Protein AF-0000000079724336 (afdb_homodimer)

Sequence (648 aa):
MSMDIKKGFIESVGNTPLIRINSLSDETGCEILGKAEFMNPGGSVKDRAAHYIIAEAEKNGLLKPGGTVVEGTAGNTGIGITHICNAKGYKAVIIIPETQSQEKIETLRTLGADVRLVPAVPYANPDNYVRVSERIAKEIPNAIWANQFDNLANRKAHFETTGPEIWKQTDGKLDVWIASLGTGGTYSGTALYFKEKNPKIKCIVADPYGSGIYSFIKTGTISIEGSSITEGIGQGRITKNMEGMPVDDALRIDDKECLRILNILLKKDGLFMGGSVGINVAAAYQTAKTLGPGHTIVTILCDGGARYQSKIYNDEFLKTKGLIMSMDIKKGFIESVGNTPLIRINSLSDETGCEILGKAEFMNPGGSVKDRAAHYIIAEAEKNGLLKPGGTVVEGTAGNTGIGITHICNAKGYKAVIIIPETQSQEKIETLRTLGADVRLVPAVPYANPDNYVRVSERIAKEIPNAIWANQFDNLANRKAHFETTGPEIWKQTDGKLDVWIASLGTGGTYSGTALYFKEKNPKIKCIVADPYGSGIYSFIKTGTISIEGSSITEGIGQGRITKNMEGMPVDDALRIDDKECLRILNILLKKDGLFMGGSVGINVAAAYQTAKTLGPGHTIVTILCDGGARYQSKIYNDEFLKTKGLI

Nearest PDB structures (foldseek):
  5i7w-assembly2_B  TM=9.790E-01  e=2.794E-48  Brucella suis 1330
  5jis-assembly2_B  TM=9.723E-01  e=3.556E-48  Brucella abortus S19
  5jjc-assembly2_D  TM=9.779E-01  e=1.511E-47  Brucella abortus S19
  4l27-assembly2_C  TM=9.300E-01  e=4.180E-36  Homo sapiens
  4l27-assembly2_A  TM=9.261E-01  e=7.192E-36  Homo sapiens

Solvent-accessible surface area (backbone atoms only — not comparable to full-atom values): 31147 Å² total; per-residue (Å²): 122,79,62,55,63,24,70,25,51,70,59,45,50,60,93,49,56,34,28,32,42,54,59,63,14,68,74,41,47,20,47,38,31,27,38,32,25,33,42,21,84,73,34,24,51,33,33,47,28,34,50,30,38,52,50,51,32,40,77,71,64,54,40,51,93,66,17,35,42,18,33,41,41,78,50,62,50,47,49,15,36,26,32,50,20,16,41,68,51,34,41,29,37,32,22,22,42,62,82,55,57,65,69,54,54,48,50,42,43,66,63,62,28,49,72,41,72,34,62,81,52,59,77,90,39,73,59,6,31,54,51,41,17,50,54,50,17,74,70,39,81,50,30,34,54,52,47,68,39,58,32,55,39,23,14,46,33,17,34,71,38,56,23,52,51,52,35,57,28,41,58,66,59,60,45,32,43,33,29,44,40,43,42,19,18,64,42,22,13,23,37,47,38,45,40,73,76,39,72,79,45,40,28,33,39,21,27,44,35,43,14,10,54,47,38,24,75,76,68,75,44,73,47,68,51,79,60,53,89,54,64,81,45,46,29,84,67,85,36,59,23,40,61,88,42,66,69,73,47,66,42,78,41,52,58,62,56,20,52,51,38,39,50,46,35,24,56,46,29,24,42,62,52,23,54,55,26,11,36,15,50,38,43,49,50,54,50,33,60,71,73,33,58,76,40,30,36,38,31,49,31,38,30,46,19,76,89,36,38,78,43,86,65,21,67,71,50,30,41,77,70,67,68,97,125,79,61,56,63,23,70,26,52,70,58,43,51,61,93,49,58,36,28,32,42,54,59,63,14,66,73,41,48,22,46,39,31,26,37,33,24,32,43,21,84,73,34,23,50,33,33,47,28,33,50,30,38,52,50,50,32,41,76,70,64,54,39,48,93,65,17,36,43,19,34,43,41,78,49,62,50,46,50,16,36,27,32,51,21,16,42,68,51,34,42,28,36,30,22,22,42,62,81,55,56,66,69,54,53,50,49,43,43,66,62,62,29,49,72,42,72,33,61,81,52,58,78,88,37,72,60,5,32,53,50,40,18,49,54,51,17,74,70,39,82,48,30,35,54,52,47,68,40,58,32,56,38,22,14,46,32,17,33,71,39,55,22,52,53,52,36,58,28,42,60,65,61,59,44,32,42,34,29,44,39,44,43,20,17,64,43,22,12,24,35,48,37,45,41,73,76,40,69,80,45,41,28,34,39,20,27,44,35,44,15,11,55,46,39,24,77,75,69,73,44,72,46,68,50,77,60,55,88,53,63,80,46,46,31,85,66,85,35,58,22,40,61,86,41,65,70,72,46,64,41,78,41,51,58,62,55,18,50,52,40,41,48,46,35,26,57,44,28,24,42,61,51,24,54,55,28,13,36,14,51,40,43,49,50,55,48,33,60,71,73,35,59,78,41,30,37,38,33,49,30,37,32,44,18,76,88,36,38,79,44,86,64,21,66,70,50,30,40,77,69,68,67,96

Secondary structure (DSSP, 8-state):
-----B-TTGGGSS-PPEEE-HHHHHHHTSEEEEE-GGGSTTSBTHHHHHHHHHHHHHHTTSS-TT-EEEEE-SSHHHHHHHHHHHHHT-EEEEEEETTS-HHHHHHHHHHT-EEEEE----TTSTTSHHHHHHHHHHHSTTEEE--TTT-THHHHHIIIIIHHHHHHHHTT--SEEEE--SSSHHHHHHHHHHHHH-TTSEEEEEEETT-SHHHHHHHSS----S--S--S---SS--GGGTT---SEEEEE-HHHHHHHHHHHHHHH---B-HHHHHHHHHHHHHHHHH-TT-EEEEE--BBSGGGTTTTT-HHHHHHTT--/-----B-TTGGGSS-PPEEE-HHHHHHHTSEEEEE-GGGSTTSBTHHHHHHHHHHHHHHTTSS-TT-EEEEE-SSHHHHHHHHHHHHHT-EEEEEEETTS-HHHHHHHHHHT-EEEEE----TTSTTSHHHHHHHHHHHSTTEEE--TTT-THHHHHIIIIIHHHHHHHHTT--SEEEE--SSSHHHHHHHHHHHHH-TTSEEEEEEETT-SHHHHHHHSS----S--S--S---SS--GGGTT---SEEEEE-HHHHHHHHHHHHHHH---B-HHHHHHHHHHHHHHHHH-TT-EEEEE--BBSGGGTTTTT-HHHHHHTT--

Organism: NCBI:txid2484901

Foldseek 3Di:
DDDPDQDPLLSQQALADWDFLVPLCVVFQATEIARENCPRPLRFPLLLLLSLLVVVCVVVVLADAQAEEFAEDQDSNLSSNLQVCVVRNYAYEYEYAPPDDPVSQVVSVVSPHNYHYFHPDDPVDCRHSGNVRCVVQVVGPNYDYSSCLAPQSLLQSQLVGVQVSVCVNCVNAAAEEEFFDQSLNNLQSNQVNNCVVPVRRAYEYQAEQQAQVQVCVVPVDGDGGDDAPAPRGGYRDRTNSNPPGDHDYYDYDYHLQLLVQQCCCCVPVVAAAGSRVSSGVSVQSVVSNVVGHDGYYYYHRTGGNPVVCCASVNPVNCVVVVND/DDDPDQDPLLSQQAPADWDFLCPLCVVFQATEIARENCPRPLRFPLLLLLSLLVVVCVVVVLADAQAEEFAEDLDSNLSSNLQVCVVRNYAYEYEYAPPDDPVSQVVSVVSPHNYHYFHPDDPVDCRHSGNVRCVVQVVGPNYDYSSCLAPQSLLCSQLVGVQVSVCVNCVNAAAEEEFFDQSLNNLQSNQVNNCVVPVRRAYEYQAEQQAQVQVCVVPVDGDGGDDAPAPRGGYRDRTNSNPPGDHDYYDYDYHLQLLVQQCCCCVPVVAAAGSRVSSGVSVQSVVSNVVGHDHYYYYHRTGGNPVVCCASVNPVNCVVVVND

pLDDT: mean 97.14, std 4.19, range [47.16, 99.0]

Structure (mmCIF, N/CA/C/O backbone):
data_AF-0000000079724336-model_v1
#
loop_
_entity.id
_entity.type
_entity.pdbx_description
1 polymer 'cysteine synthase'
#
loop_
_atom_site.group_PDB
_atom_site.id
_atom_site.type_symbol
_atom_site.label_atom_id
_atom_site.label_alt_id
_atom_site.label_comp_id
_atom_site.label_asym_id
_atom_site.label_entity_id
_atom_site.label_seq_id
_atom_site.pdbx_PDB_ins_code
_atom_site.Cartn_x
_atom_site.Cartn_y
_atom_site.Cartn_z
_atom_site.occupancy
_atom_site.B_iso_or_equiv
_atom_site.auth_seq_id
_atom_site.auth_comp_id
_atom_site.auth_asym_id
_atom_site.auth_atom_id
_atom_site.pdbx_PDB_model_num
ATOM 1 N N . MET A 1 1 ? -1.278 -19.719 21.5 1 47.16 1 MET A N 1
ATOM 2 C CA . MET A 1 1 ? -1.312 -18.344 21 1 47.16 1 MET A CA 1
ATOM 3 C C . MET A 1 1 ? -2.465 -18.156 20.016 1 47.16 1 MET A C 1
ATOM 5 O O . MET A 1 1 ? -2.816 -19.078 19.281 1 47.16 1 MET A O 1
ATOM 9 N N . SER A 1 2 ? -3.416 -17.266 20.266 1 70.75 2 SER A N 1
ATOM 10 C CA . SER A 1 2 ? -4.629 -17.109 19.469 1 70.75 2 SER A CA 1
ATOM 11 C C . SER A 1 2 ? -4.301 -16.703 18.031 1 70.75 2 SER A C 1
ATOM 13 O O . SER A 1 2 ? -3.268 -16.078 17.781 1 70.75 2 SER A O 1
ATOM 15 N N . MET A 1 3 ? -4.969 -17.266 16.969 1 90.69 3 MET A N 1
ATOM 16 C CA . MET A 1 3 ? -4.828 -16.953 15.555 1 90.69 3 MET A CA 1
ATOM 17 C C . MET A 1 3 ? -4.836 -15.453 15.312 1 90.69 3 MET A C 1
ATOM 19 O O . MET A 1 3 ? -5.562 -14.719 15.984 1 90.69 3 MET A O 1
ATOM 23 N N . ASP A 1 4 ? -3.859 -14.992 14.641 1 95.69 4 ASP A N 1
ATOM 24 C CA . ASP A 1 4 ? -3.785 -13.586 14.25 1 95.69 4 ASP A CA 1
ATOM 25 C C . ASP A 1 4 ? -4.281 -13.383 12.82 1 95.69 4 ASP A C 1
ATOM 27 O O . ASP A 1 4 ? -3.482 -13.148 11.906 1 95.69 4 ASP A O 1
ATOM 31 N N . ILE A 1 5 ? -5.574 -13.578 12.625 1 98.31 5 ILE A N 1
ATOM 32 C CA . ILE A 1 5 ? -6.262 -13.438 11.344 1 98.31 5 ILE A CA 1
ATOM 33 C C . ILE A 1 5 ? -7.125 -12.18 11.359 1 98.31 5 ILE A C 1
ATOM 35 O O . ILE A 1 5 ? -7.898 -11.961 12.297 1 98.31 5 ILE A O 1
ATOM 39 N N . LYS A 1 6 ? -6.883 -11.297 10.406 1 98.62 6 LYS A N 1
ATOM 40 C CA . LYS A 1 6 ? -7.688 -10.086 10.289 1 98.62 6 LYS A CA 1
ATOM 41 C C . LYS A 1 6 ? -9 -10.367 9.555 1 98.62 6 LYS A C 1
ATOM 43 O O . LYS A 1 6 ? -9 -10.961 8.477 1 98.62 6 LYS A O 1
ATOM 48 N N . LYS A 1 7 ? -10.133 -9.992 10.156 1 98.12 7 LYS A N 1
ATOM 49 C CA . LYS A 1 7 ? -11.43 -10.203 9.523 1 98.12 7 LYS A CA 1
ATOM 50 C C . LYS A 1 7 ? -11.688 -9.164 8.438 1 98.12 7 LYS A C 1
ATOM 52 O O . LYS A 1 7 ? -12.43 -8.203 8.648 1 98.12 7 LYS A O 1
ATOM 57 N N . GLY A 1 8 ? -11.172 -9.406 7.285 1 98.31 8 GLY A N 1
ATOM 58 C CA . GLY A 1 8 ? -11.43 -8.586 6.109 1 98.31 8 GLY A CA 1
ATOM 59 C C . GLY A 1 8 ? -10.656 -7.281 6.113 1 98.31 8 GLY A C 1
ATOM 60 O O . GLY A 1 8 ? -9.664 -7.141 6.824 1 98.31 8 GLY A O 1
ATOM 61 N N . PHE A 1 9 ? -11.164 -6.344 5.18 1 98.62 9 PHE A N 1
ATOM 62 C CA . PHE A 1 9 ? -10.57 -5.027 4.992 1 98.62 9 PHE A CA 1
ATOM 63 C C . PHE A 1 9 ? -10.547 -4.25 6.305 1 98.62 9 PHE A C 1
ATOM 65 O O . PHE A 1 9 ? -9.531 -3.658 6.672 1 98.62 9 PHE A O 1
ATOM 72 N N . ILE A 1 10 ? -11.594 -4.336 7.051 1 98.25 10 ILE A N 1
ATOM 73 C CA . ILE A 1 10 ? -11.836 -3.477 8.203 1 98.25 10 ILE A CA 1
ATOM 74 C C . ILE A 1 10 ? -10.805 -3.771 9.297 1 98.25 10 ILE A C 1
ATOM 76 O O . ILE A 1 10 ? -10.156 -2.857 9.805 1 98.25 10 ILE A O 1
ATOM 80 N N . GLU A 1 11 ? -10.602 -5.02 9.617 1 98.31 11 GLU A N 1
ATOM 81 C CA . GLU A 1 11 ? -9.688 -5.371 10.703 1 98.31 11 GLU A CA 1
ATOM 82 C C . GLU A 1 11 ? -8.234 -5.234 10.266 1 98.31 11 GLU A C 1
ATOM 84 O O . GLU A 1 11 ? -7.32 -5.336 11.086 1 98.31 11 GLU A O 1
ATOM 89 N N . SER A 1 12 ? -8.039 -4.953 8.984 1 98.5 12 SER A N 1
ATOM 90 C CA . SER A 1 12 ? -6.68 -4.777 8.477 1 98.5 12 SER A CA 1
ATOM 91 C C . SER A 1 12 ? -6.262 -3.312 8.508 1 98.5 12 SER A C 1
ATOM 93 O O . SER A 1 12 ? -5.113 -2.98 8.203 1 98.5 12 SER A O 1
ATOM 95 N N . VAL A 1 13 ? -7.199 -2.432 8.883 1 98.75 13 VAL A N 1
ATOM 96 C CA . VAL A 1 13 ? -6.879 -1.016 9.039 1 98.75 13 VAL A CA 1
ATOM 97 C C . VAL A 1 13 ? -6.148 -0.79 10.359 1 98.75 13 VAL A C 1
ATOM 99 O O . VAL A 1 13 ? -6.605 -1.237 11.414 1 98.75 13 VAL A O 1
ATOM 102 N N . GLY A 1 14 ? -5.008 -0.121 10.305 1 98.31 14 GLY A N 1
ATOM 103 C CA . GLY A 1 14 ? -4.238 0.175 11.5 1 98.31 14 GLY A CA 1
ATOM 104 C C . GLY A 1 14 ? -3.152 -0.849 11.781 1 98.31 14 GLY A C 1
ATOM 105 O O . GLY A 1 14 ? -2.77 -1.613 10.891 1 98.31 14 GLY A O 1
ATOM 106 N N . ASN A 1 15 ? -2.469 -0.719 12.93 1 97.75 15 ASN A N 1
ATOM 107 C CA . ASN A 1 15 ? -1.328 -1.534 13.336 1 97.75 15 ASN A CA 1
ATOM 108 C C . ASN A 1 15 ? -0.229 -1.526 12.281 1 97.75 15 ASN A C 1
ATOM 110 O O . ASN A 1 15 ? 0.322 -2.576 11.938 1 97.75 15 ASN A O 1
ATOM 114 N N . THR A 1 16 ? -0.103 -0.355 11.703 1 98.62 16 THR A N 1
ATOM 115 C CA . THR A 1 16 ? 0.939 -0.181 10.695 1 98.62 16 THR A CA 1
ATOM 116 C C . THR A 1 16 ? 2.312 -0.086 11.352 1 98.62 16 THR A C 1
ATOM 118 O O . THR A 1 16 ? 2.418 0.211 12.547 1 98.62 16 THR A O 1
ATOM 121 N N . PRO A 1 17 ? 3.357 -0.32 10.633 1 98.69 17 PRO A N 1
ATOM 122 C CA . PRO A 1 17 ? 4.711 -0.22 11.18 1 98.69 17 PRO A CA 1
ATOM 123 C C . PRO A 1 17 ? 5.094 1.212 11.547 1 98.69 17 PRO A C 1
ATOM 125 O O . PRO A 1 17 ? 4.496 2.164 11.039 1 98.69 17 PRO A O 1
ATOM 128 N N . LEU A 1 18 ? 5.926 1.339 12.562 1 98.88 18 LEU A N 1
ATOM 129 C CA . LEU A 1 18 ? 6.672 2.564 12.82 1 98.88 18 LEU A CA 1
ATOM 130 C C . LEU A 1 18 ? 8.078 2.477 12.227 1 98.88 18 LEU A C 1
ATOM 132 O O . LEU A 1 18 ? 8.875 1.639 12.648 1 98.88 18 LEU A O 1
ATOM 136 N N . ILE A 1 19 ? 8.398 3.361 11.242 1 98.94 19 ILE A N 1
ATOM 137 C CA . ILE A 1 19 ? 9.609 3.207 10.438 1 98.94 19 ILE A CA 1
ATOM 138 C C . ILE A 1 19 ? 10.625 4.273 10.828 1 98.94 19 ILE A C 1
ATOM 140 O O . ILE A 1 19 ? 10.297 5.457 10.914 1 98.94 19 ILE A O 1
ATOM 144 N N . ARG A 1 20 ? 11.812 3.859 11.133 1 98.94 20 ARG A N 1
ATOM 145 C CA . ARG A 1 20 ? 12.93 4.785 11.305 1 98.94 20 ARG A CA 1
ATOM 146 C C . ARG A 1 20 ? 13.398 5.332 9.961 1 98.94 20 ARG A C 1
ATOM 148 O O . ARG A 1 20 ? 13.648 4.566 9.031 1 98.94 20 ARG A O 1
ATOM 155 N N . ILE A 1 21 ? 13.383 6.629 9.828 1 98.94 21 ILE A N 1
ATOM 156 C CA . ILE A 1 21 ? 14 7.25 8.656 1 98.94 21 ILE A CA 1
ATOM 157 C C . ILE A 1 21 ? 15.523 7.273 8.828 1 98.94 21 ILE A C 1
ATOM 159 O O . ILE A 1 21 ? 16.078 8.211 9.414 1 98.94 21 ILE A O 1
ATOM 163 N N . ASN A 1 22 ? 16.203 6.293 8.312 1 98.81 22 ASN A N 1
ATOM 164 C CA . ASN A 1 22 ? 17.609 6.051 8.625 1 98.81 22 ASN A CA 1
ATOM 165 C C . ASN A 1 22 ? 18.484 7.23 8.219 1 98.81 22 ASN A C 1
ATOM 167 O O . ASN A 1 22 ? 19.328 7.684 9 1 98.81 22 ASN A O 1
ATOM 171 N N . SER A 1 23 ? 18.297 7.766 7.012 1 98.81 23 SER A N 1
ATOM 172 C CA . SER A 1 23 ? 19.172 8.812 6.48 1 98.81 23 SER A CA 1
ATOM 173 C C . SER A 1 23 ? 19.156 10.047 7.371 1 98.81 23 SER A C 1
ATOM 175 O O . SER A 1 23 ? 20.203 10.5 7.824 1 98.81 23 SER A O 1
ATOM 177 N N . LEU A 1 24 ? 17.984 10.477 7.676 1 98.94 24 LEU A N 1
ATOM 178 C CA . LEU A 1 24 ? 17.859 11.727 8.422 1 98.94 24 LEU A CA 1
ATOM 179 C C . LEU A 1 24 ? 18.156 11.508 9.898 1 98.94 24 LEU A C 1
ATOM 181 O O . LEU A 1 24 ? 18.688 12.398 10.57 1 98.94 24 LEU A O 1
ATOM 185 N N . SER A 1 25 ? 17.766 10.344 10.445 1 98.94 25 SER A N 1
ATOM 186 C CA . SER A 1 25 ? 18.125 10 11.82 1 98.94 25 SER A CA 1
ATOM 187 C C . SER A 1 25 ? 19.625 9.977 12.016 1 98.94 25 SER A C 1
ATOM 189 O O . SER A 1 25 ? 20.141 10.547 12.977 1 98.94 25 SER A O 1
ATOM 191 N N . ASP A 1 26 ? 20.312 9.297 11.109 1 98.81 26 ASP A N 1
ATOM 192 C CA . ASP A 1 26 ? 21.781 9.211 11.195 1 98.81 26 ASP A CA 1
ATOM 193 C C . ASP A 1 26 ? 22.422 10.586 11.102 1 98.81 26 ASP A C 1
ATOM 195 O O . ASP A 1 26 ? 23.391 10.875 11.797 1 98.81 26 ASP A O 1
ATOM 199 N N . GLU A 1 27 ? 21.922 11.422 10.234 1 98.75 27 GLU A N 1
ATOM 200 C CA . GLU A 1 27 ? 22.484 12.758 10.023 1 98.75 27 GLU A CA 1
ATOM 201 C C . GLU A 1 27 ? 22.312 13.625 11.273 1 98.75 27 GLU A C 1
ATOM 203 O O . GLU A 1 27 ? 23.219 14.375 11.641 1 98.75 27 GLU A O 1
ATOM 208 N N . THR A 1 28 ? 21.234 13.531 11.984 1 98.81 28 THR A N 1
ATOM 209 C CA . THR A 1 28 ? 20.891 14.477 13.047 1 98.81 28 THR A CA 1
ATOM 210 C C . THR A 1 28 ? 21.281 13.922 14.414 1 98.81 28 THR A C 1
ATOM 212 O O . THR A 1 28 ? 21.375 14.664 15.391 1 98.81 28 THR A O 1
ATOM 215 N N . GLY A 1 29 ? 21.453 12.602 14.508 1 98.75 29 GLY A N 1
ATOM 216 C CA . GLY A 1 29 ? 21.672 11.961 15.789 1 98.75 29 GLY A CA 1
ATOM 217 C C . GLY A 1 29 ? 20.406 11.773 16.594 1 98.75 29 GLY A C 1
ATOM 218 O O . GLY A 1 29 ? 20.438 11.32 17.734 1 98.75 29 GLY A O 1
ATOM 219 N N . CYS A 1 30 ? 19.281 12.125 16.031 1 98.81 30 CYS A N 1
ATOM 220 C CA . CYS A 1 30 ? 17.953 11.867 16.594 1 98.81 30 CYS A CA 1
ATOM 221 C C . CYS A 1 30 ? 17.359 10.602 16 1 98.81 30 CYS A C 1
ATOM 223 O O . CYS A 1 30 ? 17.906 10.023 15.07 1 98.81 30 CYS A O 1
ATOM 225 N N . GLU A 1 31 ? 16.344 10.055 16.609 1 98.81 31 GLU A N 1
ATOM 226 C CA . GLU A 1 31 ? 15.453 9.07 15.984 1 98.81 31 GLU A CA 1
ATOM 227 C C . GLU A 1 31 ? 14.242 9.742 15.352 1 98.81 31 GLU A C 1
ATOM 229 O O . GLU A 1 31 ? 13.359 10.242 16.062 1 98.81 31 GLU A O 1
ATOM 234 N N . ILE A 1 32 ? 14.273 9.852 14.102 1 98.94 32 ILE A N 1
ATOM 235 C CA . ILE A 1 32 ? 13.125 10.359 13.352 1 98.94 32 ILE A CA 1
ATOM 236 C C . ILE A 1 32 ? 12.297 9.195 12.828 1 98.94 32 ILE A C 1
ATOM 238 O O . ILE A 1 32 ? 12.75 8.438 11.969 1 98.94 32 ILE A O 1
ATOM 242 N N . LEU A 1 33 ? 11.086 9.016 13.359 1 98.94 33 LEU A N 1
ATOM 243 C CA . LEU A 1 33 ? 10.25 7.852 13.117 1 98.94 33 LEU A CA 1
ATOM 244 C C . LEU A 1 33 ? 8.953 8.258 12.422 1 98.94 33 LEU A C 1
ATOM 246 O O . LEU A 1 33 ? 8.375 9.305 12.734 1 98.94 33 LEU A O 1
ATOM 250 N N . GLY A 1 34 ? 8.539 7.52 11.414 1 98.94 34 GLY A N 1
ATOM 251 C CA . GLY A 1 34 ? 7.293 7.758 10.703 1 98.94 34 GLY A CA 1
ATOM 252 C C . GLY A 1 34 ? 6.32 6.594 10.797 1 98.94 34 GLY A C 1
ATOM 253 O O . GLY A 1 34 ? 6.656 5.469 10.422 1 98.94 34 GLY A O 1
ATOM 254 N N . LYS A 1 35 ? 5.105 6.832 11.383 1 98.94 35 LYS A N 1
ATOM 255 C CA . LYS A 1 35 ? 4.039 5.836 11.367 1 98.94 35 LYS A CA 1
ATOM 256 C C . LYS A 1 35 ? 3.58 5.551 9.938 1 98.94 35 LYS A C 1
ATOM 258 O O . LYS A 1 35 ? 3.088 6.449 9.25 1 98.94 35 LYS A O 1
ATOM 263 N N . ALA A 1 36 ? 3.707 4.309 9.422 1 98.88 36 ALA A N 1
ATOM 264 C CA . ALA A 1 36 ? 3.625 3.967 8 1 98.88 36 ALA A CA 1
ATOM 265 C C . ALA A 1 36 ? 2.176 3.754 7.574 1 98.88 36 ALA A C 1
ATOM 267 O O . ALA A 1 36 ? 1.818 2.68 7.082 1 98.88 36 ALA A O 1
ATOM 268 N N . GLU A 1 37 ? 1.466 4.805 7.535 1 98.88 37 GLU A N 1
ATOM 269 C CA . GLU A 1 37 ? 0.036 4.719 7.254 1 98.88 37 GLU A CA 1
ATOM 270 C C . GLU A 1 37 ? -0.221 4.465 5.77 1 98.88 37 GLU A C 1
ATOM 272 O O . GLU A 1 37 ? -1.316 4.051 5.387 1 98.88 37 GLU A O 1
ATOM 277 N N . PHE A 1 38 ? 0.803 4.699 4.898 1 98.62 38 PHE A N 1
ATOM 278 C CA . PHE A 1 38 ? 0.699 4.344 3.488 1 98.62 38 PHE A CA 1
ATOM 279 C C . PHE A 1 38 ? 0.547 2.838 3.318 1 98.62 38 PHE A C 1
ATOM 281 O O . PHE A 1 38 ? 0.201 2.361 2.236 1 98.62 38 PHE A O 1
ATOM 288 N N . MET A 1 39 ? 0.738 2.066 4.406 1 98.62 39 MET A N 1
ATOM 289 C CA . MET A 1 39 ? 0.646 0.611 4.367 1 98.62 39 MET A CA 1
ATOM 290 C C . MET A 1 39 ? -0.7 0.136 4.906 1 98.62 39 MET A C 1
ATOM 292 O O . MET A 1 39 ? -0.872 -1.048 5.203 1 98.62 39 MET A O 1
ATOM 296 N N . ASN A 1 40 ? -1.638 1.022 5.133 1 98.75 40 ASN A N 1
ATOM 297 C CA . ASN A 1 40 ? -3.023 0.599 5.309 1 98.75 40 ASN A CA 1
ATOM 298 C C . ASN A 1 40 ? -3.578 -0.044 4.039 1 98.75 40 ASN A C 1
ATOM 300 O O . ASN A 1 40 ? -3.088 0.217 2.939 1 98.75 40 ASN A O 1
ATOM 304 N N . PRO A 1 41 ? -4.629 -0.884 4.16 1 98.56 41 PRO A N 1
ATOM 305 C CA . PRO A 1 41 ? -5.121 -1.6 2.979 1 98.56 41 PRO A CA 1
ATOM 306 C C . PRO A 1 41 ? -5.691 -0.664 1.917 1 98.56 41 PRO A C 1
ATOM 308 O O . PRO A 1 41 ? -5.684 -0.995 0.729 1 98.56 41 PRO A O 1
ATOM 311 N N . GLY A 1 42 ? -6.176 0.463 2.344 1 97.69 42 GLY A N 1
ATOM 312 C CA . GLY A 1 42 ? -6.641 1.455 1.386 1 97.69 42 GLY A CA 1
ATOM 313 C C . GLY A 1 42 ? -5.543 2.391 0.917 1 97.69 42 GLY A C 1
ATOM 314 O O . GLY A 1 42 ? -5.766 3.225 0.036 1 97.69 42 GLY A O 1
ATOM 315 N N . GLY A 1 43 ? -4.371 2.344 1.57 1 97.62 43 GLY A N 1
ATOM 316 C CA . GLY A 1 43 ? -3.176 2.994 1.062 1 97.62 43 GLY A CA 1
ATOM 317 C C . GLY A 1 43 ? -2.896 4.328 1.725 1 97.62 43 GLY A C 1
ATOM 318 O O . GLY A 1 43 ? -2.049 5.094 1.258 1 97.62 43 GLY A O 1
ATOM 319 N N . SER A 1 44 ? -3.67 4.66 2.787 1 98.19 44 SER A N 1
ATOM 320 C CA . SER A 1 44 ? -3.398 5.953 3.406 1 98.19 44 SER A CA 1
ATOM 321 C C . SER A 1 44 ? -3.898 5.992 4.848 1 98.19 44 SER A C 1
ATOM 323 O O . SER A 1 44 ? -4.574 5.066 5.301 1 98.19 44 SER A O 1
ATOM 325 N N . VAL A 1 45 ? -3.588 7.082 5.504 1 98.56 45 VAL A N 1
ATOM 326 C CA . VAL A 1 45 ? -3.971 7.332 6.891 1 98.56 45 VAL A CA 1
ATOM 327 C C . VAL A 1 45 ? -5.484 7.512 6.984 1 98.56 45 VAL A C 1
ATOM 329 O O . VAL A 1 45 ? -6.078 7.289 8.039 1 98.56 45 VAL A O 1
ATOM 332 N N . LYS A 1 46 ? -6.152 7.828 5.824 1 98.38 46 LYS A N 1
ATOM 333 C CA . LYS A 1 46 ? -7.566 8.195 5.855 1 98.38 46 LYS A CA 1
ATOM 334 C C . LYS A 1 46 ? -8.445 6.961 6.039 1 98.38 46 LYS A C 1
ATOM 336 O O . LYS A 1 46 ? -9.633 7.082 6.363 1 98.38 46 LYS A O 1
ATOM 341 N N . ASP A 1 47 ? -7.867 5.777 5.867 1 98.75 47 ASP A N 1
ATOM 342 C CA . ASP A 1 47 ? -8.609 4.555 6.152 1 98.75 47 ASP A CA 1
ATOM 343 C C . ASP A 1 47 ? -9.125 4.547 7.586 1 98.75 47 ASP A C 1
ATOM 345 O O . ASP A 1 47 ? -10.242 4.094 7.848 1 98.75 47 ASP A O 1
ATOM 349 N N . ARG A 1 48 ? -8.289 5.039 8.508 1 98.88 48 ARG A N 1
ATOM 350 C CA . ARG A 1 48 ? -8.664 5.043 9.914 1 98.88 48 ARG A CA 1
ATOM 351 C C . ARG A 1 48 ? -9.883 5.93 10.156 1 98.88 48 ARG A C 1
ATOM 353 O O . ARG A 1 48 ? -10.844 5.508 10.797 1 98.88 48 ARG A O 1
ATOM 360 N N . ALA A 1 49 ? -9.805 7.145 9.641 1 98.69 49 ALA A N 1
ATOM 361 C CA . ALA A 1 49 ? -10.891 8.094 9.828 1 98.69 49 ALA A CA 1
ATOM 362 C C . ALA A 1 49 ? -12.188 7.578 9.203 1 98.69 49 ALA A C 1
ATOM 364 O O . ALA A 1 49 ? -13.25 7.652 9.82 1 98.69 49 ALA A O 1
ATOM 365 N N . ALA A 1 50 ? -12.062 7.074 7.973 1 98.75 50 ALA A N 1
ATOM 366 C CA . ALA A 1 50 ? -13.227 6.523 7.285 1 98.75 50 ALA A CA 1
ATOM 367 C C . ALA A 1 50 ? -13.875 5.41 8.102 1 98.75 50 ALA A C 1
ATOM 369 O O . ALA A 1 50 ? -15.094 5.375 8.266 1 98.75 50 ALA A O 1
ATOM 370 N N . HIS A 1 51 ? -13.055 4.512 8.664 1 98.81 51 HIS A N 1
ATOM 371 C CA . HIS A 1 51 ? -13.547 3.398 9.469 1 98.81 51 HIS A CA 1
ATOM 372 C C . HIS A 1 51 ? -14.312 3.895 10.688 1 98.81 51 HIS A C 1
ATOM 374 O O . HIS A 1 51 ? -15.43 3.43 10.953 1 98.81 51 HIS A O 1
ATOM 380 N N . TYR A 1 52 ? -13.797 4.832 11.383 1 98.94 52 TYR A N 1
ATOM 381 C CA . TYR A 1 52 ? -14.398 5.289 12.625 1 98.94 52 TYR A CA 1
ATOM 382 C C . TYR A 1 52 ? -15.664 6.086 12.359 1 98.94 52 TYR A C 1
ATOM 384 O O . TYR A 1 52 ? -16.641 5.984 13.102 1 98.94 52 TYR A O 1
ATOM 392 N N . ILE A 1 53 ? -15.648 6.934 11.312 1 98.88 53 ILE A N 1
AT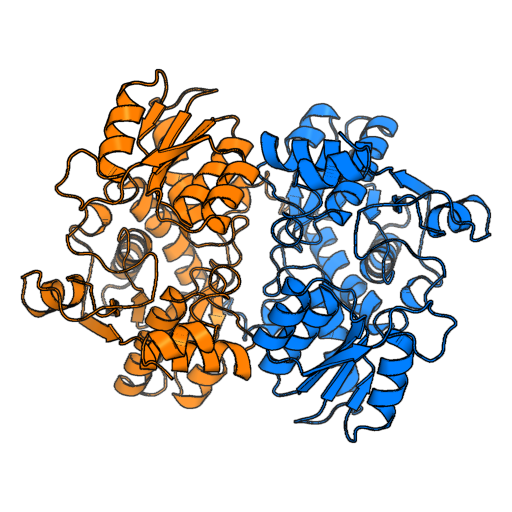OM 393 C CA . ILE A 1 53 ? -16.828 7.715 10.961 1 98.88 53 ILE A CA 1
ATOM 394 C C . ILE A 1 53 ? -18 6.777 10.68 1 98.88 53 ILE A C 1
ATOM 396 O O . ILE A 1 53 ? -19.109 6.973 11.211 1 98.88 53 ILE A O 1
ATOM 400 N N . ILE A 1 54 ? -17.75 5.754 9.914 1 98.88 54 ILE A N 1
ATOM 401 C CA . ILE A 1 54 ? -18.812 4.816 9.547 1 98.88 54 ILE A CA 1
ATOM 402 C C . ILE A 1 54 ? -19.203 3.98 10.758 1 98.88 54 ILE A C 1
ATOM 404 O O . ILE A 1 54 ? -20.391 3.799 11.031 1 98.88 54 ILE A O 1
ATOM 408 N N . ALA A 1 55 ? -18.234 3.469 11.547 1 98.81 55 ALA A N 1
ATOM 409 C CA . ALA A 1 55 ? -18.5 2.65 12.727 1 98.81 55 ALA A CA 1
ATOM 410 C C . ALA A 1 55 ? -19.344 3.418 13.742 1 98.81 55 ALA A C 1
ATOM 412 O O . ALA A 1 55 ? -20.25 2.855 14.367 1 98.81 55 ALA A O 1
ATOM 413 N N . GLU A 1 56 ? -19 4.672 13.969 1 98.75 56 GLU A N 1
ATOM 414 C CA . GLU A 1 56 ? -19.75 5.488 14.922 1 98.75 56 GLU A CA 1
ATOM 415 C C . GLU A 1 56 ? -21.188 5.707 14.469 1 98.75 56 GLU A C 1
ATOM 417 O O . GLU A 1 56 ? -22.109 5.699 15.281 1 98.75 56 GLU A O 1
ATOM 422 N N . ALA A 1 57 ? -21.312 5.965 13.164 1 98.75 57 ALA A N 1
ATOM 423 C CA . ALA A 1 57 ? -22.656 6.121 12.609 1 98.75 57 ALA A CA 1
ATOM 424 C C . ALA A 1 57 ? -23.484 4.855 12.812 1 98.75 57 ALA A C 1
ATOM 426 O O . ALA A 1 57 ? -24.672 4.93 13.125 1 98.75 57 ALA A O 1
ATOM 427 N N . GLU A 1 58 ? -22.906 3.693 12.625 1 98.69 58 GLU A N 1
ATOM 428 C CA . GLU A 1 58 ? -23.562 2.422 12.875 1 98.69 58 GLU A CA 1
ATOM 429 C C . GLU A 1 58 ? -23.969 2.291 14.344 1 98.69 58 GLU A C 1
ATOM 431 O O . GLU A 1 58 ? -25.109 1.944 14.648 1 98.69 58 GLU A O 1
ATOM 436 N N . LYS A 1 59 ? -23.031 2.533 15.188 1 98.44 59 LYS A N 1
ATOM 437 C CA . LYS A 1 59 ? -23.219 2.395 16.625 1 98.44 59 LYS A CA 1
ATOM 438 C C . LYS A 1 59 ? -24.375 3.273 17.109 1 98.44 59 LYS A C 1
ATOM 440 O O . LYS A 1 59 ? -25.141 2.877 18 1 98.44 59 LYS A O 1
ATOM 445 N N . ASN A 1 60 ? -24.484 4.422 16.5 1 98.12 60 ASN A N 1
ATOM 446 C CA . ASN A 1 60 ? -25.5 5.383 16.922 1 98.12 60 ASN A CA 1
ATOM 447 C C . ASN A 1 60 ? -26.812 5.188 16.156 1 98.12 60 ASN A C 1
ATOM 449 O O . ASN A 1 60 ? -27.75 5.961 16.344 1 98.12 60 ASN A O 1
ATOM 453 N N . GLY A 1 61 ? -26.844 4.238 15.289 1 98.06 61 GLY A N 1
ATOM 454 C CA . GLY A 1 61 ? -28.062 3.896 14.578 1 98.06 61 GLY A CA 1
ATOM 455 C C . GLY A 1 61 ? -28.359 4.84 13.422 1 98.06 61 GLY A C 1
ATOM 456 O O . GLY A 1 61 ? -29.469 4.836 12.891 1 98.06 61 GLY A O 1
ATOM 457 N N . LEU A 1 62 ? -27.406 5.633 13.039 1 98.31 62 LEU A N 1
ATOM 458 C CA . LEU A 1 62 ? -27.625 6.629 12 1 98.31 62 LEU A CA 1
ATOM 459 C C . LEU A 1 62 ? -27.469 6.008 10.609 1 98.31 62 LEU A C 1
ATOM 461 O O . LEU A 1 62 ? -27.984 6.539 9.625 1 98.31 62 LEU A O 1
ATOM 465 N N . LEU A 1 63 ? -26.75 4.914 10.523 1 98.69 63 LEU A N 1
ATOM 466 C CA . LEU A 1 63 ? -26.531 4.18 9.289 1 98.69 63 LEU A CA 1
ATOM 467 C C . LEU A 1 63 ? -26.969 2.729 9.43 1 98.69 63 LEU A C 1
ATOM 469 O O . LEU A 1 63 ? -26.406 1.975 10.227 1 98.69 63 LEU A O 1
ATOM 473 N N . LYS A 1 64 ? -27.953 2.355 8.688 1 98.56 64 LYS A N 1
ATOM 474 C CA . LYS A 1 64 ? -28.516 1.009 8.703 1 98.56 64 LYS A CA 1
ATOM 475 C C . LYS A 1 64 ? -28.047 0.202 7.496 1 98.56 64 LYS A C 1
ATOM 477 O O . LYS A 1 64 ? -27.469 0.759 6.555 1 98.56 64 LYS A O 1
ATOM 482 N N . PRO A 1 65 ? -28.172 -1.151 7.562 1 98.06 65 PRO A N 1
ATOM 483 C CA . PRO A 1 65 ? -27.703 -1.99 6.457 1 98.06 65 PRO A CA 1
ATOM 484 C C . PRO A 1 65 ? -28.203 -1.505 5.098 1 98.06 65 PRO A C 1
ATOM 486 O O . PRO A 1 65 ? -29.375 -1.123 4.961 1 98.06 65 PRO A O 1
ATOM 489 N N . GLY A 1 66 ? -27.266 -1.477 4.168 1 98.31 66 GLY A N 1
ATOM 490 C CA . GLY A 1 66 ? -27.594 -1.053 2.818 1 98.31 66 GLY A CA 1
ATOM 491 C C . GLY A 1 66 ? -27.578 0.454 2.645 1 98.31 66 GLY A C 1
ATOM 492 O O . GLY A 1 66 ? -27.875 0.962 1.562 1 98.31 66 GLY A O 1
ATOM 493 N N . GLY A 1 67 ? -27.203 1.155 3.715 1 98.75 67 GLY A N 1
ATOM 494 C CA . GLY A 1 67 ? -27.25 2.609 3.699 1 98.75 67 GLY A CA 1
ATOM 495 C C . GLY A 1 67 ? -26.172 3.221 2.812 1 98.75 67 GLY A C 1
ATOM 496 O O . GLY A 1 67 ? -25.516 2.516 2.045 1 98.75 67 GLY A O 1
ATOM 497 N N . THR A 1 68 ? -26.094 4.59 2.818 1 98.88 68 THR A N 1
ATOM 498 C CA . THR A 1 68 ? -25.219 5.348 1.937 1 98.88 68 THR A CA 1
ATOM 499 C C . THR A 1 68 ? -24.344 6.309 2.738 1 98.88 68 THR A C 1
ATOM 501 O O . THR A 1 68 ? -24.812 6.941 3.686 1 98.88 68 THR A O 1
ATOM 504 N N . VAL A 1 69 ? -23.109 6.344 2.439 1 98.94 69 VAL A N 1
ATOM 505 C CA . VAL A 1 69 ? -22.188 7.328 3 1 98.94 69 VAL A CA 1
ATOM 506 C C . VAL A 1 69 ? -21.844 8.375 1.944 1 98.94 69 VAL A C 1
ATOM 508 O O . VAL A 1 69 ? -21.391 8.031 0.85 1 98.94 69 VAL A O 1
ATOM 511 N N . VAL A 1 70 ? -22.047 9.68 2.24 1 98.88 70 VAL A N 1
ATOM 512 C CA . VAL A 1 70 ? -21.844 10.773 1.302 1 98.88 70 VAL A CA 1
ATOM 513 C C . VAL A 1 70 ? -20.688 11.656 1.79 1 98.88 70 VAL A C 1
ATOM 515 O O . VAL A 1 70 ? -20.594 11.969 2.979 1 98.88 70 VAL A O 1
ATOM 518 N N . GLU A 1 71 ? -19.812 11.992 0.926 1 98.69 71 GLU A N 1
ATOM 519 C CA . GLU A 1 71 ? -18.703 12.867 1.304 1 98.69 71 GLU A CA 1
ATOM 520 C C . GLU A 1 71 ? -18.234 13.711 0.12 1 98.69 71 GLU A C 1
ATOM 522 O O . GLU A 1 71 ? -18.297 13.266 -1.029 1 98.69 71 GLU A O 1
ATOM 527 N N . GLY A 1 72 ? -17.938 14.992 0.393 1 97 72 GLY A N 1
ATOM 528 C CA . GLY A 1 72 ? -17.234 15.836 -0.575 1 97 72 GLY A CA 1
ATOM 529 C C . GLY A 1 72 ? -15.734 15.758 -0.46 1 97 72 GLY A C 1
ATOM 530 O O . GLY A 1 72 ? -15.141 16.375 0.428 1 97 72 GLY A O 1
ATOM 531 N N . THR A 1 73 ? -15.133 15.047 -1.355 1 91.75 73 THR A N 1
ATOM 532 C CA . THR A 1 73 ? -13.68 14.867 -1.308 1 91.75 73 THR A CA 1
ATOM 533 C C . THR A 1 73 ? -13.156 14.367 -2.648 1 91.75 73 THR A C 1
ATOM 535 O O . THR A 1 73 ? -13.844 13.625 -3.355 1 91.75 73 THR A O 1
ATOM 538 N N . ALA A 1 74 ? -12.008 14.734 -3.008 1 74.12 74 ALA A N 1
ATOM 539 C CA . ALA A 1 74 ? -11.406 14.258 -4.25 1 74.12 74 ALA A CA 1
ATOM 540 C C . ALA A 1 74 ? -10.219 13.344 -3.967 1 74.12 74 ALA A C 1
ATOM 542 O O . ALA A 1 74 ? -9.453 13.008 -4.875 1 74.12 74 ALA A O 1
ATOM 543 N N . GLY A 1 75 ? -10.109 12.859 -2.768 1 87.81 75 GLY A N 1
ATOM 544 C CA . GLY A 1 75 ? -8.82 12.227 -2.504 1 87.81 75 GLY A CA 1
ATOM 545 C C . GLY A 1 75 ? -8.938 10.977 -1.655 1 87.81 75 GLY A C 1
ATOM 546 O O . GLY A 1 75 ? -9.789 10.125 -1.907 1 87.81 75 GLY A O 1
ATOM 547 N N . ASN A 1 76 ? -7.969 10.836 -0.69 1 93.06 76 ASN A N 1
ATOM 548 C CA . ASN A 1 76 ? -7.711 9.641 0.1 1 93.06 76 ASN A CA 1
ATOM 549 C C . ASN A 1 76 ? -8.898 9.289 0.986 1 93.06 76 ASN A C 1
ATOM 551 O O . ASN A 1 76 ? -9.18 8.109 1.222 1 93.06 76 ASN A O 1
ATOM 555 N N . THR A 1 77 ? -9.648 10.312 1.433 1 96.19 77 THR A N 1
ATOM 556 C CA . THR A 1 77 ? -10.805 10.016 2.273 1 96.19 77 THR A CA 1
ATOM 557 C C . THR A 1 77 ? -11.875 9.273 1.479 1 96.19 77 THR A C 1
ATOM 559 O O . THR A 1 77 ? -12.477 8.32 1.979 1 96.19 77 THR A O 1
ATOM 562 N N . GLY A 1 78 ? -12.156 9.812 0.27 1 97.12 78 GLY A N 1
ATOM 563 C CA . GLY A 1 78 ? -13.117 9.133 -0.584 1 97.12 78 GLY A CA 1
ATOM 564 C C . GLY A 1 78 ? -12.75 7.688 -0.864 1 97.12 78 GLY A C 1
ATOM 565 O O . GLY A 1 78 ? -13.625 6.812 -0.861 1 97.12 78 GLY A O 1
ATOM 566 N N . ILE A 1 79 ? -11.508 7.461 -1.086 1 97.44 79 ILE A N 1
ATOM 567 C CA . ILE A 1 79 ? -11.008 6.117 -1.343 1 97.44 79 ILE A CA 1
ATOM 568 C C . ILE A 1 79 ? -11.234 5.238 -0.116 1 97.44 79 ILE A C 1
ATOM 570 O O . ILE A 1 79 ? -11.789 4.145 -0.225 1 97.44 79 ILE A O 1
ATOM 574 N N . GLY A 1 80 ? -10.836 5.715 1.063 1 98.44 80 GLY A N 1
ATOM 575 C CA . GLY A 1 80 ? -11.047 4.977 2.299 1 98.44 80 GLY A CA 1
ATOM 576 C C . GLY A 1 80 ? -12.508 4.652 2.559 1 98.44 80 GLY A C 1
ATOM 577 O O . GLY A 1 80 ? -12.852 3.51 2.875 1 98.44 80 GLY A O 1
ATOM 578 N N . ILE A 1 81 ? -13.359 5.641 2.355 1 98.81 81 ILE A N 1
ATOM 579 C CA . ILE A 1 81 ? -14.789 5.469 2.568 1 98.81 81 ILE A CA 1
ATOM 580 C C . ILE A 1 81 ? -15.328 4.406 1.617 1 98.81 81 ILE A C 1
ATOM 582 O O . ILE A 1 81 ? -16.078 3.52 2.029 1 98.81 81 ILE A O 1
ATOM 586 N N . THR A 1 82 ? -14.953 4.473 0.36 1 98.75 82 THR A N 1
ATOM 587 C CA . THR A 1 82 ? -15.477 3.561 -0.647 1 98.75 82 THR A CA 1
ATOM 588 C C . THR A 1 82 ? -15.086 2.119 -0.331 1 98.75 82 THR A C 1
ATOM 590 O O . THR A 1 82 ? -15.922 1.214 -0.411 1 98.75 82 THR A O 1
ATOM 593 N N . HIS A 1 83 ? -13.828 1.89 0.022 1 98.81 83 HIS A N 1
ATOM 594 C CA . HIS A 1 83 ? -13.383 0.55 0.397 1 98.81 83 HIS A CA 1
ATOM 595 C C . HIS A 1 83 ? -14.211 0.003 1.556 1 98.81 83 HIS A C 1
ATOM 597 O O . HIS A 1 83 ? -14.641 -1.152 1.526 1 98.81 83 HIS A O 1
ATOM 603 N N . ILE A 1 84 ? -14.391 0.773 2.572 1 98.81 84 ILE A N 1
ATOM 604 C CA . ILE A 1 84 ? -15.07 0.333 3.785 1 98.81 84 ILE A CA 1
ATOM 605 C C . ILE A 1 84 ? -16.547 0.12 3.494 1 98.81 84 ILE A C 1
ATOM 607 O O . ILE A 1 84 ? -17.156 -0.838 3.982 1 98.81 84 ILE A O 1
ATOM 611 N N . CYS A 1 85 ? -17.109 1.056 2.699 1 98.88 85 CYS A N 1
ATOM 612 C CA . CYS A 1 85 ? -18.5 0.866 2.289 1 98.88 85 CYS A CA 1
ATOM 613 C C . CYS A 1 85 ? -18.672 -0.46 1.559 1 98.88 85 CYS A C 1
ATOM 615 O O . CYS A 1 85 ? -19.609 -1.219 1.854 1 98.88 85 CYS A O 1
ATOM 617 N N . ASN A 1 86 ? -17.828 -0.753 0.597 1 98.81 86 ASN A N 1
ATOM 618 C CA . ASN A 1 86 ? -17.875 -2.033 -0.101 1 98.81 86 ASN A CA 1
ATOM 619 C C . ASN A 1 86 ? -17.812 -3.205 0.874 1 98.81 86 ASN A C 1
ATOM 621 O O . ASN A 1 86 ? -18.641 -4.117 0.803 1 98.81 86 ASN A O 1
ATOM 625 N N . ALA A 1 87 ? -16.906 -3.174 1.829 1 98.75 87 ALA A N 1
ATOM 626 C CA . ALA A 1 87 ? -16.672 -4.273 2.76 1 98.75 87 ALA A CA 1
ATOM 627 C C . ALA A 1 87 ? -17.875 -4.492 3.672 1 98.75 87 ALA A C 1
ATOM 629 O O . ALA A 1 87 ? -18.078 -5.598 4.18 1 98.75 87 ALA A O 1
ATOM 630 N N . LYS A 1 88 ? -18.672 -3.441 3.875 1 98.62 88 LYS A N 1
ATOM 631 C CA . LYS A 1 88 ? -19.766 -3.521 4.852 1 98.62 88 LYS A CA 1
ATOM 632 C C . LYS A 1 88 ? -21.125 -3.572 4.16 1 98.62 88 LYS A C 1
ATOM 634 O O . LYS A 1 88 ? -22.156 -3.697 4.816 1 98.62 88 LYS A O 1
ATOM 639 N N . GLY A 1 89 ? -21.125 -3.453 2.816 1 98.56 89 GLY A N 1
ATOM 640 C CA . GLY A 1 89 ? -22.359 -3.518 2.07 1 98.56 89 GLY A CA 1
ATOM 641 C C . GLY A 1 89 ? -23.094 -2.189 2.012 1 98.56 89 GLY A C 1
ATOM 642 O O . GLY A 1 89 ? -24.328 -2.156 1.923 1 98.56 89 GLY A O 1
ATOM 643 N N . TYR A 1 90 ? -22.375 -1.052 2.201 1 98.88 90 TYR A N 1
ATOM 644 C CA . TYR A 1 90 ? -22.938 0.286 2.055 1 98.88 90 TYR A CA 1
ATOM 645 C C . TYR A 1 90 ? -22.656 0.853 0.67 1 98.88 90 TYR A C 1
ATOM 647 O O . TYR A 1 90 ? -21.891 0.268 -0.097 1 98.88 90 TYR A O 1
ATOM 655 N N . LYS A 1 91 ? -23.328 1.915 0.305 1 98.75 91 LYS A N 1
ATOM 656 C CA . LYS A 1 91 ? -23.047 2.695 -0.895 1 98.75 91 LYS A CA 1
ATOM 657 C C . LYS A 1 91 ? -22.219 3.936 -0.557 1 98.75 91 LYS A C 1
ATOM 659 O O . LYS A 1 91 ? -22.375 4.512 0.523 1 98.75 91 LYS A O 1
ATOM 664 N N . ALA A 1 92 ? -21.328 4.328 -1.4 1 98.81 92 ALA A N 1
ATOM 665 C CA . ALA A 1 92 ? -20.547 5.551 -1.254 1 98.81 92 ALA A CA 1
ATOM 666 C C . ALA A 1 92 ? -20.891 6.559 -2.346 1 98.81 92 ALA A C 1
ATOM 668 O O . ALA A 1 92 ? -20.828 6.238 -3.535 1 98.81 92 ALA A O 1
ATOM 669 N N . VAL A 1 93 ? -21.25 7.746 -2.002 1 98.81 93 VAL A N 1
ATOM 670 C CA . VAL A 1 93 ? -21.438 8.867 -2.914 1 98.81 93 VAL A CA 1
ATOM 671 C C . VAL A 1 93 ? -20.359 9.922 -2.674 1 98.81 93 VAL A C 1
ATOM 673 O O . VAL A 1 93 ? -20.297 10.523 -1.595 1 98.81 93 VAL A O 1
ATOM 676 N N . ILE A 1 94 ? -19.578 10.148 -3.656 1 98.69 94 ILE A N 1
ATOM 677 C CA . ILE A 1 94 ? -18.453 11.078 -3.527 1 98.69 94 ILE A CA 1
ATOM 678 C C . ILE A 1 94 ? -18.688 12.281 -4.43 1 98.69 94 ILE A C 1
ATOM 680 O O . ILE A 1 94 ? -18.812 12.141 -5.648 1 98.69 94 ILE A O 1
ATOM 684 N N . ILE A 1 95 ? -18.734 13.469 -3.863 1 98.38 95 ILE A N 1
ATOM 685 C CA . ILE A 1 95 ? -18.891 14.727 -4.59 1 98.38 95 ILE A CA 1
ATOM 686 C C . ILE A 1 95 ? -17.531 15.359 -4.824 1 98.38 95 ILE A C 1
ATOM 688 O O . ILE A 1 95 ? -16.781 15.625 -3.873 1 98.38 95 ILE A O 1
ATOM 692 N N . ILE A 1 96 ? -17.25 15.594 -6.051 1 95.56 96 ILE A N 1
ATOM 693 C CA . ILE A 1 96 ? -15.898 16.047 -6.383 1 95.56 96 ILE A CA 1
ATOM 694 C C . ILE A 1 96 ? -15.969 17.188 -7.379 1 95.56 96 ILE A C 1
ATOM 696 O O . ILE A 1 96 ? -16.859 17.234 -8.234 1 95.56 96 ILE A O 1
ATOM 700 N N . PRO A 1 97 ? -15.07 18.188 -7.242 1 93.75 97 PRO A N 1
ATOM 701 C CA . PRO A 1 97 ? -15.039 19.203 -8.281 1 93.75 97 PRO A CA 1
ATOM 702 C C . PRO A 1 97 ? -14.719 18.641 -9.664 1 93.75 97 PRO A C 1
ATOM 704 O O . PRO A 1 97 ? -13.867 17.75 -9.789 1 93.75 97 PRO A O 1
ATOM 707 N N . GLU A 1 98 ? -15.219 19.188 -10.688 1 93.56 98 GLU A N 1
ATOM 708 C CA . GLU A 1 98 ? -15.07 18.703 -12.055 1 93.56 98 GLU A CA 1
ATOM 709 C C . GLU A 1 98 ? -13.656 18.953 -12.578 1 93.56 98 GLU A C 1
ATOM 711 O O . GLU A 1 98 ? -13.25 18.359 -13.586 1 93.56 98 GLU A O 1
ATOM 716 N N . THR A 1 99 ? -12.922 19.781 -11.906 1 90.25 99 THR A N 1
ATOM 717 C CA . THR A 1 99 ? -11.586 20.156 -12.352 1 90.25 99 THR A CA 1
ATOM 718 C C . THR A 1 99 ? -10.555 19.141 -11.859 1 90.25 99 THR A C 1
ATOM 720 O O . THR A 1 99 ? -9.375 19.234 -12.211 1 90.25 99 THR A O 1
ATOM 723 N N . GLN A 1 100 ? -10.984 18.203 -11.031 1 89.38 100 GLN A N 1
ATOM 724 C CA . GLN A 1 100 ? -10.055 17.188 -10.578 1 89.38 100 GLN A CA 1
ATOM 725 C C . GLN A 1 100 ? -9.586 16.312 -11.734 1 89.38 100 GLN A C 1
ATOM 727 O O . GLN A 1 100 ? -10.242 16.25 -12.773 1 89.38 100 GLN A O 1
ATOM 732 N N . SER A 1 101 ? -8.414 15.711 -11.516 1 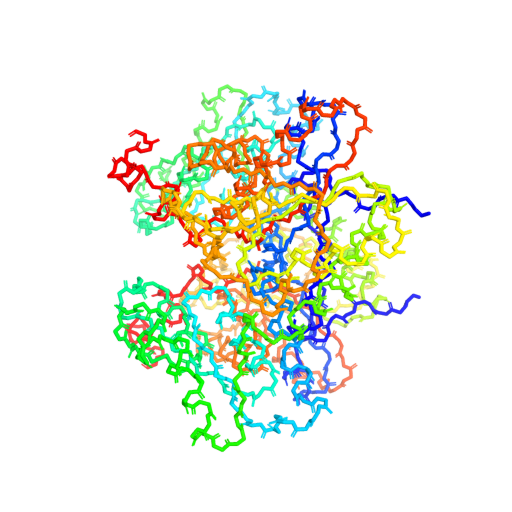85.81 101 SER A N 1
ATOM 733 C CA . SER A 1 101 ? -7.852 14.891 -12.578 1 85.81 101 SER A CA 1
ATOM 734 C C . SER A 1 101 ? -8.773 13.727 -12.922 1 85.81 101 SER A C 1
ATOM 736 O O . SER A 1 101 ? -9.43 13.164 -12.047 1 85.81 101 SER A O 1
ATOM 738 N N . GLN A 1 102 ? -8.758 13.375 -14.156 1 87.12 102 GLN A N 1
ATOM 739 C CA . GLN A 1 102 ? -9.562 12.25 -14.617 1 87.12 102 GLN A CA 1
ATOM 740 C C . GLN A 1 102 ? -9.133 10.953 -13.938 1 87.12 102 GLN A C 1
ATOM 742 O O . GLN A 1 102 ? -9.961 10.086 -13.672 1 87.12 102 GLN A O 1
ATOM 747 N N . GLU A 1 103 ? -7.863 10.828 -13.719 1 84.31 103 GLU A N 1
ATOM 748 C CA . GLU A 1 103 ? -7.328 9.648 -13.055 1 84.31 103 GLU A CA 1
ATOM 749 C C . GLU A 1 103 ? -7.949 9.461 -11.68 1 84.31 103 GLU A C 1
ATOM 751 O O . GLU A 1 103 ? -8.336 8.344 -11.312 1 84.31 103 GLU A O 1
ATOM 756 N N . LYS A 1 104 ? -8.125 10.539 -10.93 1 87.44 104 LYS A N 1
ATOM 757 C CA . LYS A 1 104 ? -8.703 10.477 -9.586 1 87.44 104 LYS A CA 1
ATOM 758 C C . LYS A 1 104 ? -10.18 10.102 -9.641 1 87.44 104 LYS A C 1
ATOM 760 O O . LYS A 1 104 ? -10.648 9.281 -8.852 1 87.44 104 LYS A O 1
ATOM 765 N N . ILE A 1 105 ? -10.852 10.703 -10.586 1 92.56 105 ILE A N 1
ATOM 766 C CA . ILE A 1 105 ? -12.273 10.445 -10.75 1 92.56 105 ILE A CA 1
ATOM 767 C C . ILE A 1 105 ? -12.5 8.984 -11.125 1 92.56 105 ILE A C 1
ATOM 769 O O . ILE A 1 105 ? -13.312 8.297 -10.508 1 92.56 105 ILE A O 1
ATOM 773 N N . GLU A 1 106 ? -11.734 8.477 -12.055 1 91.38 106 GLU A N 1
ATOM 774 C CA . GLU A 1 106 ? -11.898 7.109 -12.539 1 91.38 106 GLU A CA 1
ATOM 775 C C . GLU A 1 106 ? -11.523 6.094 -11.453 1 91.38 106 GLU A C 1
ATOM 777 O O . GLU A 1 106 ? -12.133 5.023 -11.367 1 91.38 106 GLU A O 1
ATOM 782 N N . THR A 1 107 ? -10.57 6.438 -10.641 1 92.75 107 THR A N 1
ATOM 783 C CA . THR A 1 107 ? -10.203 5.547 -9.547 1 92.75 107 THR A CA 1
ATOM 784 C C . THR A 1 107 ? -11.383 5.344 -8.594 1 92.75 107 THR A C 1
ATOM 786 O O . THR A 1 107 ? -11.703 4.211 -8.234 1 92.75 107 THR A O 1
ATOM 789 N N . LEU A 1 108 ? -12.016 6.406 -8.242 1 96.69 108 LEU A N 1
ATOM 790 C CA . LEU A 1 108 ? -13.164 6.32 -7.336 1 96.69 108 LEU A CA 1
ATOM 791 C C . LEU A 1 108 ? -14.297 5.531 -7.977 1 96.69 108 LEU A C 1
ATOM 793 O O . LEU A 1 108 ? -14.945 4.715 -7.312 1 96.69 108 LEU A O 1
ATOM 797 N N . ARG A 1 109 ? -14.5 5.758 -9.258 1 96.81 109 ARG A N 1
ATOM 798 C CA . ARG A 1 109 ? -15.539 5.012 -9.961 1 96.81 109 ARG A CA 1
ATOM 799 C C . ARG A 1 109 ? -15.195 3.527 -10.031 1 96.81 109 ARG A C 1
ATOM 801 O O . ARG A 1 109 ? -16.062 2.674 -9.828 1 96.81 109 ARG A O 1
ATOM 808 N N . THR A 1 110 ? -13.953 3.279 -10.32 1 96.56 110 THR A N 1
ATOM 809 C CA . THR A 1 110 ? -13.484 1.897 -10.367 1 96.56 110 THR A CA 1
ATOM 810 C C . THR A 1 110 ? -13.719 1.198 -9.031 1 96.56 110 THR A C 1
ATOM 812 O O . THR A 1 110 ? -14.125 0.035 -9 1 96.56 110 THR A O 1
ATOM 815 N N . LEU A 1 111 ? -13.508 1.914 -7.965 1 97.75 111 LEU A N 1
ATOM 816 C CA . LEU A 1 111 ? -13.68 1.347 -6.633 1 97.75 111 LEU A CA 1
ATOM 817 C C . LEU A 1 111 ? -15.156 1.077 -6.344 1 97.75 111 LEU A C 1
ATOM 819 O O . LEU A 1 111 ? -15.484 0.315 -5.434 1 97.75 111 LEU A O 1
ATOM 823 N N . GLY A 1 112 ? -16.047 1.764 -7.047 1 97.69 112 GLY A N 1
ATOM 824 C CA . GLY A 1 112 ? -17.453 1.478 -6.891 1 97.69 112 GLY A CA 1
ATOM 825 C C . GLY A 1 112 ? -18.25 2.654 -6.352 1 97.69 112 GLY A C 1
ATOM 826 O O . GLY A 1 112 ? -19.453 2.531 -6.078 1 97.69 112 GLY A O 1
ATOM 827 N N . ALA A 1 113 ? -17.594 3.797 -6.215 1 98.38 113 ALA A N 1
ATOM 828 C CA . ALA A 1 113 ? -18.297 4.973 -5.695 1 98.38 113 ALA A CA 1
ATOM 829 C C . ALA A 1 113 ? -19.203 5.586 -6.762 1 98.38 113 ALA A C 1
ATOM 831 O O . ALA A 1 113 ? -18.891 5.531 -7.953 1 98.38 113 ALA A O 1
ATOM 832 N N . ASP A 1 114 ? -20.359 6.102 -6.367 1 98.31 114 ASP A N 1
ATOM 833 C CA . ASP A 1 114 ? -21.125 7.059 -7.164 1 98.31 114 ASP A CA 1
ATOM 834 C C . ASP A 1 114 ? -20.469 8.438 -7.137 1 98.31 114 ASP A C 1
ATOM 836 O O . ASP A 1 114 ? -20.594 9.172 -6.152 1 98.31 114 ASP A O 1
ATOM 840 N N . VAL A 1 115 ? -19.797 8.758 -8.211 1 98.12 115 VAL A N 1
ATOM 841 C CA . VAL A 1 115 ? -19.031 10 -8.258 1 98.12 115 VAL A CA 1
ATOM 842 C C . VAL A 1 115 ? -19.859 11.086 -8.938 1 98.12 115 VAL A C 1
ATOM 844 O O . VAL A 1 115 ? -20.297 10.922 -10.078 1 98.12 115 VAL A O 1
ATOM 847 N N . ARG A 1 116 ? -20.016 12.141 -8.281 1 97.69 116 ARG A N 1
ATOM 848 C CA . ARG A 1 116 ? -20.781 13.266 -8.805 1 97.69 116 ARG A CA 1
ATOM 849 C C . ARG A 1 116 ? -19.922 14.516 -8.914 1 97.69 116 ARG A C 1
ATOM 851 O O . ARG A 1 116 ? -19.344 14.969 -7.926 1 97.69 116 ARG A O 1
ATOM 858 N N . LEU A 1 117 ? -19.906 15.055 -10.078 1 96.94 117 LEU A N 1
ATOM 859 C CA . LEU A 1 117 ? -19.062 16.219 -10.367 1 96.94 117 LEU A CA 1
ATOM 860 C C . LEU A 1 117 ? -19.812 17.516 -10.094 1 96.94 117 LEU A C 1
ATOM 862 O O . LEU A 1 117 ? -21 17.625 -10.398 1 96.94 117 LEU A O 1
ATOM 866 N N . VAL A 1 118 ? -19.156 18.453 -9.469 1 97.12 118 VAL A N 1
ATOM 867 C CA . VAL A 1 118 ? -19.719 19.766 -9.203 1 97.12 118 VAL A CA 1
ATOM 868 C C . VAL A 1 118 ? -18.719 20.844 -9.602 1 97.12 118 VAL A C 1
ATOM 870 O O . VAL A 1 118 ? -17.531 20.578 -9.773 1 97.12 118 VAL A O 1
ATOM 873 N N . PRO A 1 119 ? -19.125 22.109 -9.758 1 95.44 119 PRO A N 1
ATOM 874 C CA . PRO A 1 119 ? -18.172 23.188 -10.07 1 95.44 119 PRO A CA 1
ATOM 875 C C . PRO A 1 119 ? -17.141 23.406 -8.961 1 95.44 119 PRO A C 1
ATOM 877 O O . PRO A 1 119 ? -17.453 23.219 -7.781 1 95.44 119 PRO A O 1
ATOM 880 N N . ALA A 1 120 ? -15.961 23.812 -9.414 1 93.31 120 ALA A N 1
ATOM 881 C CA . ALA A 1 120 ? -14.938 24.188 -8.438 1 93.31 120 ALA A CA 1
ATOM 882 C C . ALA A 1 120 ? -15.18 25.609 -7.926 1 93.31 120 ALA A C 1
ATOM 884 O O . ALA A 1 120 ? -14.914 26.578 -8.633 1 93.31 120 ALA A O 1
ATOM 885 N N . VAL A 1 121 ? -15.75 25.719 -6.738 1 92.94 121 VAL A N 1
ATOM 886 C CA . VAL A 1 121 ? -16.047 27.031 -6.156 1 92.94 121 VAL A CA 1
ATOM 887 C C . VAL A 1 121 ? -15.609 27.047 -4.691 1 92.94 121 VAL A C 1
ATOM 889 O O . VAL A 1 121 ? -15.422 26 -4.078 1 92.94 121 VAL A O 1
ATOM 892 N N . PRO A 1 122 ? -15.289 28.188 -4.152 1 87.81 122 PRO A N 1
ATOM 893 C CA . PRO A 1 122 ? -14.82 28.281 -2.768 1 87.81 122 PRO A CA 1
ATOM 894 C C . PRO A 1 122 ? -15.852 27.797 -1.759 1 87.81 122 PRO A C 1
ATOM 896 O O . PRO A 1 122 ? -17.047 27.703 -2.084 1 87.81 122 PRO A O 1
ATOM 899 N N . TYR A 1 123 ? -15.438 27.516 -0.625 1 85.62 123 TYR A N 1
ATOM 900 C CA . TYR A 1 123 ? -16.25 26.922 0.436 1 85.62 123 TYR A CA 1
ATOM 901 C C . TYR A 1 123 ? -17.469 27.797 0.734 1 85.62 123 TYR A C 1
ATOM 903 O O . TYR A 1 123 ? -18.531 27.266 1.06 1 85.62 123 TYR A O 1
ATOM 911 N N . ALA A 1 124 ? -17.297 29.078 0.697 1 89 124 ALA A N 1
ATOM 912 C CA . ALA A 1 124 ? -18.391 30 1.02 1 89 124 ALA A CA 1
ATOM 913 C C . ALA A 1 124 ? -19.547 29.844 0.04 1 89 124 ALA A C 1
ATOM 915 O O . ALA A 1 124 ? -20.688 30.203 0.355 1 89 124 ALA A O 1
ATOM 916 N N . ASN A 1 125 ? -19.219 29.328 -1.126 1 93.75 125 ASN A N 1
ATOM 917 C CA . ASN A 1 125 ? -20.25 29.094 -2.135 1 93.75 125 ASN A CA 1
ATOM 918 C C . ASN A 1 125 ? -21.062 27.844 -1.811 1 93.75 125 ASN A C 1
ATOM 920 O O . ASN A 1 125 ? -20.5 26.781 -1.532 1 93.75 125 ASN A O 1
ATOM 924 N N . PRO A 1 126 ? -22.375 27.984 -1.798 1 95.19 126 PRO A N 1
ATOM 925 C CA . PRO A 1 126 ? -23.234 26.844 -1.464 1 95.19 126 PRO A CA 1
ATOM 926 C C . PRO A 1 126 ? -23.047 25.672 -2.408 1 95.19 126 PRO A C 1
ATOM 928 O O . PRO A 1 126 ? -23.438 24.547 -2.09 1 95.19 126 PRO A O 1
ATOM 931 N N . ASP A 1 127 ? -22.391 25.875 -3.531 1 95.62 127 ASP A N 1
ATOM 932 C CA . ASP A 1 127 ? -22.203 24.812 -4.512 1 95.62 127 ASP A CA 1
ATOM 933 C C . ASP A 1 127 ? -20.844 24.125 -4.332 1 95.62 127 ASP A C 1
ATOM 935 O O . ASP A 1 127 ? -20.438 23.312 -5.156 1 95.62 127 ASP A O 1
ATOM 939 N N . ASN A 1 128 ? -20.203 24.547 -3.283 1 95.12 128 ASN A N 1
ATOM 940 C CA . ASN A 1 128 ? -18.969 23.859 -2.934 1 95.12 128 ASN A CA 1
ATOM 941 C C . ASN A 1 128 ? -19.188 22.375 -2.686 1 95.12 128 ASN A C 1
ATOM 943 O O . ASN A 1 128 ? -20.219 21.984 -2.121 1 95.12 128 ASN A O 1
ATOM 947 N N . TYR A 1 129 ? -18.203 21.578 -3.105 1 95.31 129 TYR A N 1
ATOM 948 C CA . TYR A 1 129 ? -18.359 20.125 -3.08 1 95.31 129 TYR A CA 1
ATOM 949 C C . TYR A 1 129 ? -18.672 19.641 -1.673 1 95.31 129 TYR A C 1
ATOM 951 O O . TYR A 1 129 ? -19.438 18.688 -1.499 1 95.31 129 TYR A O 1
ATOM 959 N N . VAL A 1 130 ? -18.172 20.281 -0.625 1 95 130 VAL A N 1
ATOM 960 C CA . VAL A 1 130 ? -18.438 19.875 0.751 1 95 130 VAL A CA 1
ATOM 961 C C . VAL A 1 130 ? -19.891 20.219 1.11 1 95 130 VAL A C 1
ATOM 963 O O . VAL A 1 130 ? -20.609 19.391 1.682 1 95 130 VAL A O 1
ATOM 966 N N . ARG A 1 131 ? -20.312 21.406 0.746 1 96 131 ARG A N 1
ATOM 967 C CA . ARG A 1 131 ? -21.672 21.859 1.023 1 96 131 ARG A CA 1
ATOM 968 C C . ARG A 1 131 ? -22.688 21.016 0.264 1 96 131 ARG A C 1
ATOM 970 O O . ARG A 1 131 ? -23.719 20.656 0.814 1 96 131 ARG A O 1
ATOM 977 N N . VAL A 1 132 ? -22.344 20.766 -0.948 1 97.88 132 VAL A N 1
ATOM 978 C CA . VAL A 1 132 ? -23.219 19.953 -1.774 1 97.88 132 VAL A CA 1
ATOM 979 C C . VAL A 1 132 ? -23.344 18.547 -1.176 1 97.88 132 VAL A C 1
ATOM 981 O O . VAL A 1 132 ? -24.422 17.969 -1.163 1 97.88 132 VAL A O 1
ATOM 984 N N . SER A 1 133 ? -22.234 17.969 -0.703 1 98.44 133 SER A N 1
ATOM 985 C CA . SER A 1 133 ? -22.266 16.641 -0.107 1 98.44 133 SER A CA 1
ATOM 986 C C . SER A 1 133 ? -23.172 16.609 1.114 1 98.44 133 SER A C 1
ATOM 988 O O . SER A 1 133 ? -23.891 15.633 1.336 1 98.44 133 SER A O 1
ATOM 990 N N . GLU A 1 134 ? -23.172 17.641 1.917 1 98.12 134 GLU A N 1
ATOM 991 C CA . GLU A 1 134 ? -24.078 17.734 3.061 1 98.12 134 GLU A CA 1
ATOM 992 C C . GLU A 1 134 ? -25.531 17.703 2.615 1 98.12 134 GLU A C 1
ATOM 994 O O . GLU A 1 134 ? -26.344 16.969 3.182 1 98.12 134 GLU A O 1
ATOM 999 N N . ARG A 1 135 ? -25.859 18.5 1.619 1 98.25 135 ARG A N 1
ATOM 1000 C CA . ARG A 1 135 ? -27.234 18.578 1.119 1 98.25 135 ARG A CA 1
ATOM 1001 C C . ARG A 1 135 ? -27.688 17.234 0.556 1 98.25 135 ARG A C 1
ATOM 1003 O O . ARG A 1 135 ? -28.781 16.766 0.857 1 98.25 135 ARG A O 1
ATOM 1010 N N . ILE A 1 136 ? -26.859 16.625 -0.224 1 98.38 136 ILE A N 1
ATOM 1011 C CA . ILE A 1 136 ? -27.188 15.359 -0.867 1 98.38 136 ILE A CA 1
ATOM 1012 C C . ILE A 1 136 ? -27.422 14.289 0.194 1 98.38 136 ILE A C 1
ATOM 1014 O O . ILE A 1 136 ? -28.359 13.484 0.077 1 98.38 136 ILE A O 1
ATOM 1018 N N . ALA A 1 137 ? -26.578 14.266 1.205 1 98.62 137 ALA A N 1
ATOM 1019 C CA . ALA A 1 137 ? -26.734 13.289 2.275 1 98.62 137 ALA A CA 1
ATOM 1020 C C . ALA A 1 137 ? -28.109 13.398 2.93 1 98.62 137 ALA A C 1
ATOM 1022 O O . ALA A 1 137 ? -28.703 12.383 3.303 1 98.62 137 ALA A O 1
ATOM 1023 N N . LYS A 1 138 ? -28.625 14.602 3.072 1 97.94 138 LYS A N 1
ATOM 1024 C CA . LYS A 1 138 ? -29.922 14.844 3.711 1 97.94 138 LYS A CA 1
ATOM 1025 C C . LYS A 1 138 ? -31.062 14.367 2.826 1 97.94 138 LYS A C 1
ATOM 1027 O O . LYS A 1 138 ? -32.156 14.055 3.322 1 97.94 138 LYS A O 1
ATOM 1032 N N . GLU A 1 139 ? -30.781 14.273 1.566 1 98 139 GLU A N 1
ATOM 1033 C CA . GLU A 1 139 ? -31.828 13.938 0.604 1 98 139 GLU A CA 1
ATOM 1034 C C . GLU A 1 139 ? -31.938 12.43 0.402 1 98 139 GLU A C 1
ATOM 1036 O O . GLU A 1 139 ? -32.938 11.938 -0.122 1 98 139 GLU A O 1
ATOM 1041 N N . ILE A 1 140 ? -30.953 11.695 0.741 1 98.12 140 ILE A N 1
ATOM 1042 C CA . ILE A 1 140 ? -30.922 10.25 0.538 1 98.12 140 ILE A CA 1
ATOM 1043 C C . ILE A 1 140 ? -31.359 9.539 1.818 1 98.12 140 ILE A C 1
ATOM 1045 O O . ILE A 1 140 ? -30.766 9.734 2.877 1 98.12 140 ILE A O 1
ATOM 1049 N N . PRO A 1 141 ? -32.438 8.789 1.741 1 97.94 141 PRO A N 1
ATOM 1050 C CA . PRO A 1 141 ? -32.844 8.023 2.926 1 97.94 141 PRO A CA 1
ATOM 1051 C C . PRO A 1 141 ? -31.766 7.051 3.389 1 97.94 141 PRO A C 1
ATOM 1053 O O . PRO A 1 141 ? -31.078 6.438 2.561 1 97.94 141 PRO A O 1
ATOM 1056 N N . ASN A 1 142 ? -31.609 6.879 4.73 1 98.38 142 ASN A N 1
ATOM 1057 C CA . ASN A 1 142 ? -30.625 5.977 5.312 1 98.38 142 ASN A CA 1
ATOM 1058 C C . ASN A 1 142 ? -29.203 6.324 4.859 1 98.38 142 ASN A C 1
ATOM 1060 O O . ASN A 1 142 ? -28.453 5.449 4.406 1 98.38 142 ASN A O 1
ATOM 1064 N N . ALA A 1 143 ? -28.875 7.664 4.844 1 98.81 143 ALA A N 1
ATOM 1065 C CA . ALA A 1 143 ? -27.547 8.141 4.461 1 98.81 143 ALA A CA 1
ATOM 1066 C C . ALA A 1 143 ? -26.922 8.977 5.574 1 98.81 143 ALA A C 1
ATOM 1068 O O . ALA A 1 143 ? -27.641 9.586 6.379 1 98.81 143 ALA A O 1
ATOM 1069 N N . ILE A 1 144 ? -25.688 8.953 5.605 1 98.88 144 ILE A N 1
ATOM 1070 C CA . ILE A 1 144 ? -24.969 9.867 6.492 1 98.88 144 ILE A CA 1
ATOM 1071 C C . ILE A 1 144 ? -24.016 10.727 5.676 1 98.88 144 ILE A C 1
ATOM 1073 O O . ILE A 1 144 ? -23.547 10.32 4.609 1 98.88 144 ILE A O 1
ATOM 1077 N N . TRP A 1 145 ? -23.844 11.953 6.199 1 98.81 145 TRP A N 1
ATOM 1078 C CA . TRP A 1 145 ? -22.719 12.781 5.773 1 98.81 145 TRP A CA 1
ATOM 1079 C C . TRP A 1 145 ? -21.469 12.469 6.586 1 98.81 145 TRP A C 1
ATOM 1081 O O . TRP A 1 145 ? -21.469 12.602 7.812 1 98.81 145 TRP A O 1
ATOM 1091 N N . ALA A 1 146 ? -20.406 12.023 5.898 1 98.62 146 ALA A N 1
ATOM 1092 C CA . ALA A 1 146 ? -19.188 11.68 6.621 1 98.62 146 ALA A CA 1
ATOM 1093 C C . ALA A 1 146 ? -18.625 12.891 7.363 1 98.62 146 ALA A C 1
ATOM 1095 O O . ALA A 1 146 ? -18.25 12.789 8.531 1 98.62 146 ALA A O 1
ATOM 1096 N N . ASN A 1 147 ? -18.625 14.094 6.578 1 98.31 147 ASN A N 1
ATOM 1097 C CA . ASN A 1 147 ? -18.234 15.344 7.223 1 98.31 147 ASN A CA 1
ATOM 1098 C C . ASN A 1 147 ? -16.844 15.234 7.871 1 98.31 147 ASN A C 1
ATOM 1100 O O . ASN A 1 147 ? -16.688 15.547 9.055 1 98.31 147 ASN A O 1
ATOM 1104 N N . GLN A 1 148 ? -15.891 14.844 7.066 1 97.88 148 GLN A N 1
ATOM 1105 C CA . GLN A 1 148 ? -14.578 14.453 7.578 1 97.88 148 GLN A CA 1
ATOM 1106 C C . GLN A 1 148 ? -13.93 15.586 8.359 1 97.88 148 GLN A C 1
ATOM 1108 O O . GLN A 1 148 ? -13.078 15.352 9.219 1 97.88 148 GLN A O 1
ATOM 1113 N N . PHE A 1 149 ? -14.289 16.859 8.109 1 97.31 149 PHE A N 1
ATOM 1114 C CA . PHE A 1 149 ? -13.633 18 8.727 1 97.31 149 PHE A CA 1
ATOM 1115 C C . PHE A 1 149 ? -14.164 18.234 10.141 1 97.31 149 PHE A C 1
ATOM 1117 O O . PHE A 1 149 ? -13.414 18.625 11.039 1 97.31 149 PHE A O 1
ATOM 1124 N N . ASP A 1 150 ? -15.445 17.906 10.312 1 98.06 150 ASP A N 1
ATOM 1125 C CA . ASP A 1 150 ? -16.062 18.344 11.562 1 98.06 150 ASP A CA 1
ATOM 1126 C C . ASP A 1 150 ? -16.672 17.156 12.312 1 98.06 150 ASP A C 1
ATOM 1128 O O . ASP A 1 150 ? -17.234 17.328 13.391 1 98.06 150 ASP A O 1
ATOM 1132 N N . ASN A 1 151 ? -16.594 15.945 11.742 1 98.69 151 ASN A N 1
ATOM 1133 C CA . ASN A 1 151 ? -16.984 14.719 12.438 1 98.69 151 ASN A CA 1
ATOM 1134 C C . ASN A 1 151 ? -15.898 14.25 13.398 1 98.69 151 ASN A C 1
ATOM 1136 O O . ASN A 1 151 ? -14.828 13.805 12.969 1 98.69 151 ASN A O 1
ATOM 1140 N N . LEU A 1 152 ? -16.188 14.203 14.695 1 98.81 152 LEU A N 1
ATOM 1141 C CA . LEU A 1 152 ? -15.164 13.977 15.711 1 98.81 152 LEU A CA 1
ATOM 1142 C C . LEU A 1 152 ? -14.773 12.508 15.781 1 98.81 152 LEU A C 1
ATOM 1144 O O . LEU A 1 152 ? -13.773 12.156 16.406 1 98.81 152 LEU A O 1
ATOM 1148 N N . ALA A 1 153 ? -15.539 11.617 15.094 1 98.88 153 ALA A N 1
ATOM 1149 C CA . ALA A 1 153 ? -15.094 10.227 14.953 1 98.88 153 ALA A CA 1
ATOM 1150 C C . ALA A 1 153 ? -13.742 10.156 14.25 1 98.88 153 ALA A C 1
ATOM 1152 O O . ALA A 1 153 ? -12.953 9.242 14.5 1 98.88 153 ALA A O 1
ATOM 1153 N N . ASN A 1 154 ? -13.516 11.195 13.445 1 98.75 154 ASN A N 1
ATOM 1154 C CA . ASN A 1 154 ? -12.242 11.328 12.742 1 98.75 154 ASN A CA 1
ATOM 1155 C C . ASN A 1 154 ? -11.078 11.445 13.727 1 98.75 154 ASN A C 1
ATOM 1157 O O . ASN A 1 154 ? -10.172 10.609 13.727 1 98.75 154 ASN A O 1
ATOM 1161 N N . ARG A 1 155 ? -11.062 12.398 14.609 1 98.62 155 ARG A N 1
ATOM 1162 C CA . ARG A 1 155 ? -10 12.594 15.602 1 98.62 155 ARG A CA 1
ATOM 1163 C C . ARG A 1 155 ? -9.977 11.445 16.609 1 98.62 155 ARG A C 1
ATOM 1165 O O . ARG A 1 155 ? -8.914 11.062 17.094 1 98.62 155 ARG A O 1
ATOM 1172 N N . LYS A 1 156 ? -11.148 10.875 16.906 1 98.88 156 LYS A N 1
ATOM 1173 C CA . LYS A 1 156 ? -11.266 9.75 17.828 1 98.88 156 LYS A CA 1
ATOM 1174 C C . LYS A 1 156 ? -10.5 8.531 17.312 1 98.88 156 LYS A C 1
ATOM 1176 O O . LYS A 1 156 ? -9.898 7.797 18.094 1 98.88 156 LYS A O 1
ATOM 1181 N N . ALA A 1 157 ? -10.562 8.281 16.016 1 98.94 157 ALA A N 1
ATOM 1182 C CA . ALA A 1 157 ? -9.836 7.176 15.391 1 98.94 157 ALA A CA 1
ATOM 1183 C C . ALA A 1 157 ? -8.359 7.199 15.781 1 98.94 157 ALA A C 1
ATOM 1185 O O . ALA A 1 157 ? -7.781 6.156 16.094 1 98.94 157 ALA A O 1
ATOM 1186 N N . HIS A 1 158 ? -7.785 8.367 15.789 1 98.94 158 HIS A N 1
ATOM 1187 C CA . HIS A 1 158 ? -6.352 8.492 16.016 1 98.94 158 HIS A CA 1
ATOM 1188 C C . HIS A 1 158 ? -6.027 8.539 17.5 1 98.94 158 HIS A C 1
ATOM 1190 O O . HIS A 1 158 ? -4.961 8.086 17.922 1 98.94 158 HIS A O 1
ATOM 1196 N N . PHE A 1 159 ? -6.957 9.055 18.266 1 98.94 159 PHE A N 1
ATOM 1197 C CA . PHE A 1 159 ? -6.812 8.992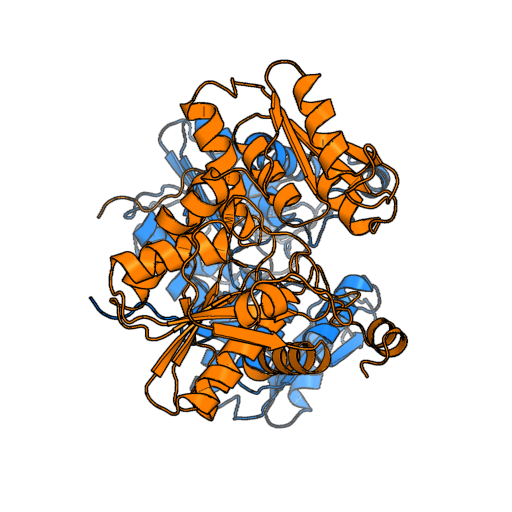 19.703 1 98.94 159 PHE A CA 1
ATOM 1198 C C . PHE A 1 159 ? -6.809 7.543 20.188 1 98.94 159 PHE A C 1
ATOM 1200 O O . PHE A 1 159 ? -6.051 7.188 21.094 1 98.94 159 PHE A O 1
ATOM 1207 N N . GLU A 1 160 ? -7.598 6.707 19.578 1 98.94 160 GLU A N 1
ATOM 1208 C CA . GLU A 1 160 ? -7.812 5.359 20.109 1 98.94 160 GLU A CA 1
ATOM 1209 C C . GLU A 1 160 ? -6.902 4.348 19.406 1 98.94 160 GLU A C 1
ATOM 1211 O O . GLU A 1 160 ? -6.738 3.225 19.891 1 98.94 160 GLU A O 1
ATOM 1216 N N . THR A 1 161 ? -6.309 4.711 18.266 1 98.88 161 THR A N 1
ATOM 1217 C CA . THR A 1 161 ? -5.523 3.693 17.562 1 98.88 161 THR A CA 1
ATOM 1218 C C . THR A 1 161 ? -4.125 4.211 17.25 1 98.88 161 THR A C 1
ATOM 1220 O O . THR A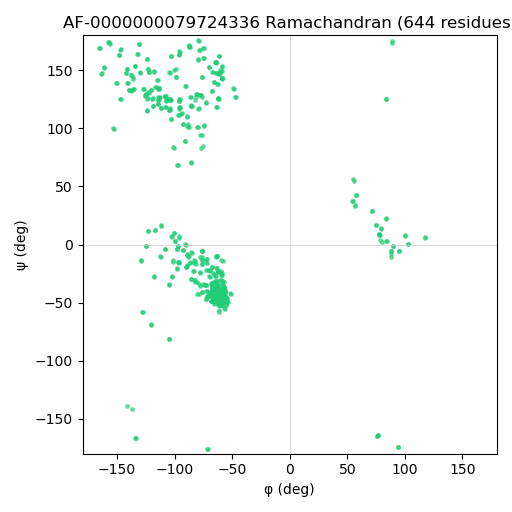 1 161 ? -3.141 3.764 17.844 1 98.88 161 THR A O 1
ATOM 1223 N N . THR A 1 162 ? -4.004 5.336 16.516 1 98.94 162 THR A N 1
ATOM 1224 C CA . THR A 1 162 ? -2.705 5.84 16.078 1 98.94 162 THR A CA 1
ATOM 1225 C C . THR A 1 162 ? -1.812 6.148 17.281 1 98.94 162 THR A C 1
ATOM 1227 O O . THR A 1 162 ? -0.668 5.691 17.344 1 98.94 162 THR A O 1
ATOM 1230 N N . GLY A 1 163 ? -2.354 6.93 18.219 1 98.88 163 GLY A N 1
ATOM 1231 C CA . GLY A 1 163 ? -1.611 7.281 19.422 1 98.88 163 GLY A CA 1
ATOM 1232 C C . GLY A 1 163 ? -1.141 6.07 20.203 1 98.88 163 GLY A C 1
ATOM 1233 O O . GLY A 1 163 ? 0.06 5.891 20.422 1 98.88 163 GLY A O 1
ATOM 1234 N N . PRO A 1 164 ? -2.062 5.188 20.562 1 98.88 164 PRO A N 1
ATOM 1235 C CA . PRO A 1 164 ? -1.712 3.992 21.344 1 98.88 164 PRO A CA 1
ATOM 1236 C C . PRO A 1 164 ? -0.709 3.098 20.609 1 98.88 164 PRO A C 1
ATOM 1238 O O . PRO A 1 164 ? 0.185 2.527 21.25 1 98.88 164 PRO A O 1
ATOM 1241 N N . GLU A 1 165 ? -0.863 2.908 19.297 1 98.88 165 GLU A N 1
ATOM 1242 C CA . GLU A 1 165 ? 0.074 2.076 18.547 1 98.88 165 GLU A CA 1
ATOM 1243 C C . GLU A 1 165 ? 1.489 2.645 18.625 1 98.88 165 GLU A C 1
ATOM 1245 O O . GLU A 1 165 ? 2.445 1.91 18.875 1 98.88 165 GLU A O 1
ATOM 1250 N N . ILE A 1 166 ? 1.596 3.949 18.359 1 98.88 166 ILE A N 1
ATOM 1251 C CA . ILE A 1 166 ? 2.904 4.594 18.391 1 98.88 166 ILE A CA 1
ATOM 1252 C C . ILE A 1 166 ? 3.496 4.496 19.797 1 98.88 166 ILE A C 1
ATOM 1254 O O . ILE A 1 166 ? 4.688 4.215 19.953 1 98.88 166 ILE A O 1
ATOM 1258 N N . TRP A 1 167 ? 2.666 4.762 20.797 1 98.81 167 TRP A N 1
ATOM 1259 C CA . TRP A 1 167 ? 3.096 4.68 22.188 1 98.81 167 TRP A CA 1
ATOM 1260 C C . TRP A 1 167 ? 3.678 3.307 22.5 1 98.81 167 TRP A C 1
ATOM 1262 O O . TRP A 1 167 ? 4.758 3.201 23.094 1 98.81 167 TRP A O 1
ATOM 1272 N N . LYS A 1 168 ? 2.965 2.262 22.125 1 98.56 168 LYS A N 1
ATOM 1273 C CA . LYS A 1 168 ? 3.424 0.893 22.328 1 98.56 168 LYS A CA 1
ATOM 1274 C C . LYS A 1 168 ? 4.715 0.618 21.562 1 98.56 168 LYS A C 1
ATOM 1276 O O . LYS A 1 168 ? 5.652 0.033 22.109 1 98.56 168 LYS A O 1
ATOM 1281 N N . GLN A 1 169 ? 4.816 1.058 20.328 1 98.75 169 GLN A N 1
ATOM 1282 C CA . GLN A 1 169 ? 5.945 0.764 19.453 1 98.75 169 GLN A CA 1
ATOM 1283 C C . GLN A 1 169 ? 7.211 1.477 19.938 1 98.75 169 GLN A C 1
ATOM 1285 O O . GLN A 1 169 ? 8.32 0.989 19.719 1 98.75 169 GLN A O 1
ATOM 1290 N N . THR A 1 170 ? 7.012 2.621 20.625 1 98.69 170 THR A N 1
ATOM 1291 C CA . THR A 1 170 ? 8.156 3.377 21.109 1 98.69 170 THR A CA 1
ATOM 1292 C C . THR A 1 170 ? 8.43 3.051 22.578 1 98.69 170 THR A C 1
ATOM 1294 O O . THR A 1 170 ? 9.367 3.584 23.172 1 98.69 170 THR A O 1
ATOM 1297 N N . ASP A 1 171 ? 7.602 2.238 23.188 1 98.06 171 ASP A N 1
ATOM 1298 C CA . ASP A 1 171 ? 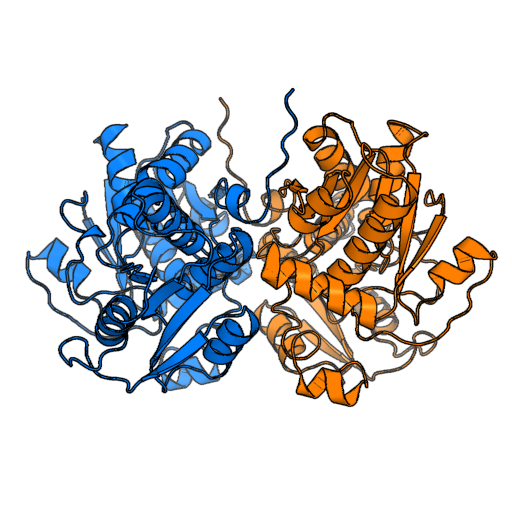7.648 1.972 24.625 1 98.06 171 ASP A CA 1
ATOM 1299 C C . ASP A 1 171 ? 7.535 3.266 25.422 1 98.06 171 ASP A C 1
ATOM 1301 O O . ASP A 1 171 ? 8.227 3.441 26.422 1 98.06 171 ASP A O 1
ATOM 1305 N N . GLY A 1 172 ? 6.762 4.184 24.859 1 97.75 172 GLY A N 1
ATOM 1306 C CA . GLY A 1 172 ? 6.488 5.453 25.516 1 97.75 172 GLY A CA 1
ATOM 1307 C C . GLY A 1 172 ? 7.637 6.441 25.406 1 97.75 172 GLY A C 1
ATOM 1308 O O . GLY A 1 172 ? 7.605 7.508 26.016 1 97.75 172 GLY A O 1
ATOM 1309 N N . LYS A 1 173 ? 8.594 6.109 24.625 1 97.06 173 LYS A N 1
ATOM 1310 C CA . LYS A 1 173 ? 9.789 6.941 24.516 1 97.06 173 LYS A CA 1
ATOM 1311 C C . LYS A 1 173 ? 9.742 7.809 23.266 1 97.06 173 LYS A C 1
ATOM 1313 O O . LYS A 1 173 ? 10.383 7.484 22.266 1 97.06 173 LYS A O 1
ATOM 1318 N N . LEU A 1 174 ? 9.117 8.883 23.312 1 98.25 174 LEU A N 1
ATOM 1319 C CA . LEU A 1 174 ? 9.133 9.906 22.281 1 98.25 174 LEU A CA 1
ATOM 1320 C C . LEU A 1 174 ? 9.117 11.305 22.891 1 98.25 174 LEU A C 1
ATOM 1322 O O . LEU A 1 174 ? 8.531 11.508 23.953 1 98.25 174 LEU A O 1
ATOM 1326 N N . ASP A 1 175 ? 9.766 12.219 22.203 1 98.88 175 ASP A N 1
ATOM 1327 C CA . ASP A 1 175 ? 9.906 13.586 22.688 1 98.88 175 ASP A CA 1
ATOM 1328 C C . ASP A 1 175 ? 8.977 14.539 21.938 1 98.88 175 ASP A C 1
ATOM 1330 O O . ASP A 1 175 ? 8.516 15.539 22.484 1 98.88 175 ASP A O 1
ATOM 1334 N N . VAL A 1 176 ? 8.758 14.297 20.688 1 98.94 176 VAL A N 1
ATOM 1335 C CA . VAL A 1 176 ? 8.055 15.242 19.828 1 98.94 176 VAL A CA 1
ATOM 1336 C C . VAL A 1 176 ? 7.102 14.484 18.891 1 98.94 176 VAL A C 1
ATOM 1338 O O . VAL A 1 176 ? 7.453 13.438 18.359 1 98.94 176 VAL A O 1
ATOM 1341 N N . TRP A 1 177 ? 5.906 14.969 18.812 1 98.94 177 TRP A N 1
ATOM 1342 C CA . TRP A 1 177 ? 4.918 14.578 17.812 1 98.94 177 TRP A CA 1
ATOM 1343 C C . TRP A 1 177 ? 4.719 15.688 16.797 1 98.94 177 TRP A C 1
ATOM 1345 O O . TRP A 1 177 ? 4.48 16.844 17.156 1 98.94 177 TRP A O 1
ATOM 1355 N N . ILE A 1 178 ? 4.844 15.312 15.461 1 98.94 178 ILE A N 1
ATOM 1356 C CA . ILE A 1 178 ? 4.73 16.328 14.414 1 98.94 178 ILE A CA 1
ATOM 1357 C C . ILE A 1 178 ? 3.844 15.797 13.289 1 98.94 178 ILE A C 1
ATOM 1359 O O . ILE A 1 178 ? 4.031 14.672 12.82 1 98.94 178 ILE A O 1
ATOM 1363 N N . ALA A 1 179 ? 2.916 16.578 12.805 1 98.81 179 ALA A N 1
ATOM 1364 C CA . ALA A 1 179 ? 2.146 16.219 11.617 1 98.81 179 ALA A CA 1
ATOM 1365 C C . ALA A 1 179 ? 1.484 17.453 11 1 98.81 179 ALA A C 1
ATOM 1367 O O . ALA A 1 179 ? 1.208 18.438 11.703 1 98.81 179 ALA A O 1
ATOM 1368 N N . SER A 1 180 ? 1.28 17.391 9.75 1 98.69 180 SER A N 1
ATOM 1369 C CA . SER A 1 180 ? 0.494 18.406 9.062 1 98.69 180 SER A CA 1
ATOM 1370 C C . SER A 1 180 ? -1.001 18.188 9.281 1 98.69 180 SER A C 1
ATOM 1372 O O . SER A 1 180 ? -1.413 17.156 9.805 1 98.69 180 SER A O 1
ATOM 1374 N N . LEU A 1 181 ? -1.785 19.25 8.906 1 97.75 181 LEU A N 1
ATOM 1375 C CA . LEU A 1 181 ? -3.225 19.203 9.141 1 97.75 181 LEU A CA 1
ATOM 1376 C C . LEU A 1 181 ? -3.992 19.406 7.836 1 97.75 181 LEU A C 1
ATOM 1378 O O . LEU A 1 181 ? -3.686 20.312 7.066 1 97.75 181 LEU A O 1
ATOM 1382 N N . GLY A 1 182 ? -4.852 18.469 7.57 1 95.12 182 GLY A N 1
ATOM 1383 C CA . GLY A 1 182 ? -5.961 18.688 6.656 1 95.12 182 GLY A CA 1
ATOM 1384 C C . GLY A 1 182 ? -7.297 18.844 7.363 1 95.12 182 GLY A C 1
ATOM 1385 O O . GLY A 1 182 ? -7.672 19.953 7.75 1 95.12 182 GLY A O 1
ATOM 1386 N N . THR A 1 183 ? -7.828 17.719 7.691 1 96.56 183 THR A N 1
ATOM 1387 C CA . THR A 1 183 ? -9.031 17.734 8.516 1 96.56 183 THR A CA 1
ATOM 1388 C C . THR A 1 183 ? -8.688 18 9.977 1 96.56 183 THR A C 1
ATOM 1390 O O . THR A 1 183 ? -9.531 18.453 10.742 1 96.56 183 THR A O 1
ATOM 1393 N N . GLY A 1 184 ? -7.516 17.719 10.367 1 98.12 184 GLY A N 1
ATOM 1394 C CA . GLY A 1 184 ? -7.039 17.922 11.727 1 98.12 184 GLY A CA 1
ATOM 1395 C C . GLY A 1 184 ? -7.156 16.688 12.602 1 98.12 184 GLY A C 1
ATOM 1396 O O . GLY A 1 184 ? -6.621 16.656 13.711 1 98.12 184 GLY A O 1
ATOM 1397 N N . GLY A 1 185 ? -7.758 15.609 12.102 1 98.56 185 GLY A N 1
ATOM 1398 C CA . GLY A 1 185 ? -8.031 14.43 12.906 1 98.56 185 GLY A CA 1
ATOM 1399 C C . GLY A 1 185 ? -6.77 13.703 13.344 1 98.56 185 GLY A C 1
ATOM 1400 O O . GLY A 1 185 ? -6.602 13.398 14.523 1 98.56 185 GLY A O 1
ATOM 1401 N N . THR A 1 186 ? -5.852 13.438 12.414 1 98.81 186 THR A N 1
ATOM 1402 C CA . THR A 1 186 ? -4.633 12.688 12.703 1 98.81 186 THR A CA 1
ATOM 1403 C C . THR A 1 186 ? -3.787 13.414 13.742 1 98.81 186 THR A C 1
ATOM 1405 O O . THR A 1 186 ? -3.412 12.828 14.766 1 98.81 186 THR A O 1
ATOM 1408 N N . TYR A 1 187 ? -3.529 14.695 13.492 1 98.88 187 TYR A N 1
ATOM 1409 C CA . TYR A 1 187 ? -2.697 15.469 14.406 1 98.88 187 TYR A CA 1
ATOM 1410 C C . TYR A 1 187 ? -3.342 15.562 15.781 1 98.88 187 TYR A C 1
ATOM 1412 O O . TYR A 1 187 ? -2.717 15.234 16.797 1 98.88 187 TYR A O 1
ATOM 1420 N N . SER A 1 188 ? -4.57 15.969 15.812 1 98.88 188 SER A N 1
ATOM 1421 C CA . SER A 1 188 ? -5.238 16.297 17.078 1 98.88 188 SER A CA 1
ATOM 1422 C C . SER A 1 188 ? -5.461 15.055 17.922 1 98.88 188 SER A C 1
ATOM 1424 O O . SER A 1 188 ? -5.184 15.062 19.125 1 98.88 188 SER A O 1
ATOM 1426 N N . GLY A 1 189 ? -6.016 13.992 17.266 1 98.94 189 GLY A N 1
ATOM 1427 C CA . GLY A 1 189 ? -6.273 12.773 18.016 1 98.94 189 GLY A CA 1
ATOM 1428 C C . GLY A 1 189 ? -5.023 12.18 18.625 1 98.94 189 GLY A C 1
ATOM 1429 O O . GLY A 1 189 ? -5.031 11.781 19.797 1 98.94 189 GLY A O 1
ATOM 1430 N N . THR A 1 190 ? -3.982 12.125 17.891 1 98.94 190 THR A N 1
ATOM 1431 C CA . THR A 1 190 ? -2.721 11.562 18.359 1 98.94 190 THR A CA 1
ATOM 1432 C C . THR A 1 190 ? -2.105 12.445 19.453 1 98.94 190 THR A C 1
ATOM 1434 O O . THR A 1 190 ? -1.637 11.945 20.469 1 98.94 190 THR A O 1
ATOM 1437 N N . ALA A 1 191 ? -2.152 13.742 19.219 1 98.94 191 ALA A N 1
ATOM 1438 C CA . ALA A 1 191 ? -1.609 14.688 20.188 1 98.94 191 ALA A CA 1
ATOM 1439 C C . ALA A 1 191 ? -2.34 14.578 21.531 1 98.94 191 ALA A C 1
ATOM 1441 O O . ALA A 1 191 ? -1.711 14.594 22.594 1 98.94 191 ALA A O 1
ATOM 1442 N N . LEU A 1 192 ? -3.639 14.555 21.422 1 98.94 192 LEU A N 1
ATOM 1443 C CA . LEU A 1 192 ? -4.438 14.43 22.641 1 98.94 192 LEU A CA 1
ATOM 1444 C C . LEU A 1 192 ? -4.035 13.188 23.422 1 98.94 192 LEU A C 1
ATOM 1446 O O . LEU A 1 192 ? -3.875 13.242 24.641 1 98.94 192 LEU A O 1
ATOM 1450 N N . TYR A 1 193 ? -3.877 12.047 22.75 1 98.94 193 TYR A N 1
ATOM 1451 C CA . TYR A 1 193 ? -3.467 10.812 23.406 1 98.94 193 TYR A CA 1
ATOM 1452 C C . TYR A 1 193 ? -2.107 10.977 24.078 1 98.94 193 TYR A C 1
ATOM 1454 O O . TYR A 1 193 ? -1.926 10.594 25.234 1 98.94 193 TYR A O 1
ATOM 1462 N N . PHE A 1 194 ? -1.129 11.539 23.359 1 98.88 194 PHE A N 1
ATOM 1463 C CA . PHE A 1 194 ? 0.229 11.656 23.875 1 98.88 194 PHE A CA 1
ATOM 1464 C C . PHE A 1 194 ? 0.266 12.57 25.094 1 98.88 194 PHE A C 1
ATOM 1466 O O . PHE A 1 194 ? 0.944 12.266 26.078 1 98.88 194 PHE A O 1
ATOM 1473 N N . LYS A 1 195 ? -0.438 13.719 25.047 1 98.88 195 LYS A N 1
ATOM 1474 C CA . LYS A 1 195 ? -0.455 14.641 26.188 1 98.88 195 LYS A CA 1
ATOM 1475 C C . LYS A 1 195 ? -1.086 13.992 27.422 1 98.88 195 LYS A C 1
ATOM 1477 O O . LYS A 1 195 ? -0.69 14.281 28.547 1 98.88 195 LYS A O 1
ATOM 1482 N N . GLU A 1 196 ? -2.082 13.125 27.203 1 98.56 196 GLU A N 1
ATOM 1483 C CA . GLU A 1 196 ? -2.666 12.383 28.312 1 98.56 196 GLU A CA 1
ATOM 1484 C C . GLU A 1 196 ? -1.645 11.438 28.938 1 98.56 196 GLU A C 1
ATOM 1486 O O . GLU A 1 196 ? -1.647 11.234 30.156 1 98.56 196 GLU A O 1
ATOM 1491 N N . LYS A 1 197 ? -0.795 10.859 28.188 1 98.69 197 LYS A N 1
ATOM 1492 C CA . LYS A 1 197 ? 0.196 9.898 28.672 1 98.69 197 LYS A CA 1
ATOM 1493 C C . LYS A 1 197 ? 1.389 10.617 29.297 1 98.69 197 LYS A C 1
ATOM 1495 O O . LYS A 1 197 ? 1.916 10.172 30.328 1 98.69 197 LYS A O 1
ATOM 1500 N N . ASN A 1 198 ? 1.856 11.68 28.672 1 98.62 198 ASN A N 1
ATOM 1501 C CA . ASN A 1 198 ? 3.014 12.461 29.078 1 98.62 198 ASN A CA 1
ATOM 1502 C C . ASN A 1 198 ? 2.916 13.906 28.609 1 98.62 198 ASN A C 1
ATOM 1504 O O . ASN A 1 198 ? 3.258 14.211 27.469 1 98.62 198 ASN A O 1
ATOM 1508 N N . PRO A 1 199 ? 2.52 14.82 29.469 1 98.31 199 PRO A N 1
ATOM 1509 C CA . PRO A 1 199 ? 2.289 16.203 29.062 1 98.31 199 PRO A CA 1
ATOM 1510 C C . PRO A 1 199 ? 3.562 16.906 28.578 1 98.31 199 PRO A C 1
ATOM 1512 O O . PRO A 1 199 ? 3.498 18 28.031 1 98.31 199 PRO A O 1
ATOM 1515 N N . LYS A 1 200 ? 4.727 16.281 28.766 1 98.44 200 LYS A N 1
ATOM 1516 C CA . LYS A 1 200 ? 5.996 16.891 28.375 1 98.44 200 LYS A CA 1
ATOM 1517 C C . LYS A 1 200 ? 6.281 16.672 26.891 1 98.44 200 LYS A C 1
ATOM 1519 O O . LYS A 1 200 ? 7.148 17.344 26.328 1 98.44 200 LYS A O 1
ATOM 1524 N N . ILE A 1 201 ? 5.598 15.758 26.25 1 98.88 201 ILE A N 1
ATOM 1525 C CA . ILE A 1 201 ? 5.781 15.539 24.828 1 98.88 201 ILE A CA 1
ATOM 1526 C C . ILE A 1 201 ? 5.395 16.797 24.047 1 98.88 201 ILE A C 1
ATOM 1528 O O . ILE A 1 201 ? 4.309 17.344 24.25 1 98.88 201 ILE A O 1
ATOM 1532 N N . LYS A 1 202 ? 6.289 17.297 23.219 1 98.88 202 LYS A N 1
ATOM 1533 C CA . LYS A 1 202 ? 6.004 18.484 22.406 1 98.88 202 LYS A CA 1
ATOM 1534 C C . LYS A 1 202 ? 5.199 18.109 21.172 1 98.88 202 LYS A C 1
ATOM 1536 O O . LYS A 1 202 ? 5.539 17.156 20.469 1 98.88 202 LYS A O 1
ATOM 1541 N N . CYS A 1 203 ? 4.164 18.797 20.969 1 98.94 203 CYS A N 1
ATOM 1542 C CA . CYS A 1 203 ? 3.338 18.641 19.781 1 98.94 203 CYS A CA 1
ATOM 1543 C C . CYS A 1 203 ? 3.5 19.812 18.844 1 98.94 203 CYS A C 1
ATOM 1545 O O . CYS A 1 203 ? 3.172 20.953 19.188 1 98.94 203 CYS A O 1
ATOM 1547 N N . ILE A 1 204 ? 3.986 19.562 17.641 1 98.94 204 ILE A N 1
ATOM 1548 C CA . ILE A 1 204 ? 4.336 20.625 16.688 1 98.94 204 ILE A CA 1
ATOM 1549 C C . ILE A 1 204 ? 3.566 20.422 15.391 1 98.94 204 ILE A C 1
ATOM 1551 O O . ILE A 1 204 ? 3.521 19.312 14.852 1 98.94 204 ILE A O 1
ATOM 1555 N N . VAL A 1 205 ? 2.93 21.469 14.883 1 98.88 205 VAL A N 1
ATOM 1556 C CA . VAL A 1 205 ? 2.207 21.422 13.617 1 98.88 205 VAL A CA 1
ATOM 1557 C C . VAL A 1 205 ? 3.166 21.719 12.461 1 98.88 205 VAL A C 1
ATOM 1559 O O . VAL A 1 205 ? 3.945 22.672 12.523 1 98.88 205 VAL A O 1
ATOM 1562 N N . ALA A 1 206 ? 3.188 20.828 11.477 1 98.94 206 ALA A N 1
ATOM 1563 C CA . ALA A 1 206 ? 3.869 21.078 10.211 1 98.94 206 ALA A CA 1
ATOM 1564 C C . ALA A 1 206 ? 2.906 21.656 9.172 1 98.94 206 ALA A C 1
ATOM 1566 O O . ALA A 1 206 ? 1.992 20.953 8.719 1 98.94 206 ALA A O 1
ATOM 1567 N N . ASP A 1 207 ? 3.072 22.859 8.773 1 98.75 207 ASP A N 1
ATOM 1568 C CA . ASP A 1 207 ? 2.098 23.531 7.918 1 98.75 207 ASP A CA 1
ATOM 1569 C C . ASP A 1 207 ? 2.732 23.969 6.602 1 98.75 207 ASP A C 1
ATOM 1571 O O . ASP A 1 207 ? 3.832 24.531 6.594 1 98.75 207 ASP A O 1
ATOM 1575 N N . PRO A 1 208 ? 2.07 23.703 5.469 1 98.62 208 PRO A N 1
ATOM 1576 C CA . PRO A 1 208 ? 2.564 24.234 4.195 1 98.62 208 PRO A CA 1
ATOM 1577 C C . PRO A 1 208 ? 2.189 25.703 3.977 1 98.62 208 PRO A C 1
ATOM 1579 O O . PRO A 1 208 ? 1.293 26.219 4.648 1 98.62 208 PRO A O 1
ATOM 1582 N N . TYR A 1 209 ? 2.93 26.344 3.109 1 97.81 209 TYR A N 1
ATOM 1583 C CA . TYR A 1 209 ? 2.436 27.625 2.631 1 97.81 209 TYR A CA 1
ATOM 1584 C C . TYR A 1 209 ? 1.073 27.484 1.964 1 97.81 209 TYR A C 1
ATOM 1586 O O . TYR A 1 209 ? 0.732 26.406 1.476 1 97.81 209 TYR A O 1
ATOM 1594 N N . GLY A 1 210 ? 0.284 28.516 1.949 1 96.5 210 GLY A N 1
ATOM 1595 C CA . GLY A 1 210 ? -1.08 28.438 1.45 1 96.5 210 GLY A CA 1
ATOM 1596 C C . GLY A 1 210 ? -2.082 28.031 2.512 1 96.5 210 GLY A C 1
ATOM 1597 O O . GLY A 1 210 ? -3.293 28.094 2.285 1 96.5 210 GLY A O 1
ATOM 1598 N N . SER A 1 211 ? -1.604 27.609 3.631 1 96.94 211 SER A N 1
ATOM 1599 C CA . SER A 1 211 ? -2.426 27.266 4.789 1 96.94 211 SER A CA 1
ATOM 1600 C C . SER A 1 211 ? -2.463 28.422 5.793 1 96.94 211 SER A C 1
ATOM 1602 O O . SER A 1 211 ? -1.493 29.172 5.926 1 96.94 211 SER A O 1
ATOM 1604 N N . GLY A 1 212 ? -3.57 28.547 6.559 1 97.06 212 GLY A N 1
ATOM 1605 C CA . GLY A 1 212 ? -3.705 29.562 7.578 1 97.06 212 GLY A CA 1
ATOM 1606 C C . GLY A 1 212 ? -3.432 29.062 8.977 1 97.06 212 GLY A C 1
ATOM 1607 O O . GLY A 1 212 ? -3.496 29.828 9.945 1 97.06 212 GLY A O 1
ATOM 1608 N N . ILE A 1 213 ? -3.041 27.797 9.141 1 97.75 213 ILE A N 1
ATOM 1609 C CA . ILE A 1 213 ? -2.951 27.188 10.461 1 97.75 213 ILE A CA 1
ATOM 1610 C C . ILE A 1 213 ? -1.699 27.688 11.18 1 97.75 213 ILE A C 1
ATOM 1612 O O . ILE A 1 213 ? -1.725 27.922 12.383 1 97.75 213 ILE A O 1
ATOM 1616 N N . TYR A 1 214 ? -0.612 27.797 10.453 1 98.25 214 TYR A N 1
ATOM 1617 C CA . TYR A 1 214 ? 0.617 28.328 11.039 1 98.25 214 TYR A CA 1
ATOM 1618 C C . TYR A 1 214 ? 0.384 29.703 11.648 1 98.25 214 TYR A C 1
ATOM 1620 O O . TYR A 1 214 ? 0.738 29.938 12.805 1 98.25 214 TYR A O 1
ATOM 1628 N N . SER A 1 215 ? -0.191 30.609 10.867 1 97.94 215 SER A N 1
ATOM 1629 C CA . SER A 1 215 ? -0.444 31.969 11.359 1 97.94 215 SER A CA 1
ATOM 1630 C C . SER A 1 215 ? -1.372 31.953 12.57 1 97.94 215 SER A C 1
ATOM 1632 O O . SER A 1 215 ? -1.172 32.719 13.516 1 97.94 215 SER A O 1
ATOM 1634 N N . PHE A 1 216 ? -2.375 31.094 12.484 1 97.69 216 PHE A N 1
ATOM 1635 C CA . PHE A 1 216 ? -3.311 30.984 13.602 1 97.69 216 PHE A CA 1
ATOM 1636 C C . PHE A 1 216 ? -2.584 30.594 14.883 1 97.69 216 PHE A C 1
ATOM 1638 O O . PHE A 1 216 ? -2.826 31.172 15.938 1 97.69 216 PHE A O 1
ATOM 1645 N N . ILE A 1 217 ? -1.713 29.594 14.844 1 98.06 217 ILE A N 1
ATOM 1646 C CA . ILE A 1 217 ? -1.011 29.078 16.016 1 98.06 217 ILE A CA 1
ATOM 1647 C C . ILE A 1 217 ? -0.04 30.125 16.531 1 98.06 217 ILE A C 1
ATOM 1649 O O . ILE A 1 217 ? 0.097 30.297 17.75 1 98.06 217 ILE A O 1
ATOM 1653 N N . LYS A 1 218 ? 0.545 30.859 15.609 1 98.19 218 LYS A N 1
ATOM 1654 C CA . LYS A 1 218 ? 1.586 31.812 15.992 1 98.19 218 LYS A CA 1
ATOM 1655 C C . LYS A 1 218 ? 0.979 33.125 16.484 1 98.19 218 LYS A C 1
ATOM 1657 O O . LYS A 1 218 ? 1.551 33.781 17.359 1 98.19 218 LYS A O 1
ATOM 1662 N N . THR A 1 219 ? -0.211 33.5 15.961 1 97.69 219 THR A N 1
ATOM 1663 C CA . THR A 1 219 ? -0.67 34.875 16.203 1 97.69 219 THR A CA 1
ATOM 1664 C C . THR A 1 219 ? -2.098 34.875 16.734 1 97.69 219 THR A C 1
ATOM 1666 O O . THR A 1 219 ? -2.586 35.906 17.203 1 97.69 219 THR A O 1
ATOM 1669 N N . GLY A 1 220 ? -2.811 33.781 16.656 1 96.38 220 GLY A N 1
ATOM 1670 C CA . GLY A 1 220 ? -4.203 33.719 17.078 1 96.38 220 GLY A CA 1
ATOM 1671 C C . GLY A 1 220 ? -5.172 34.062 15.961 1 96.38 220 GLY A C 1
ATOM 1672 O O . GLY A 1 220 ? -6.391 34 16.141 1 96.38 220 GLY A O 1
ATOM 1673 N N . THR A 1 221 ? -4.59 34.406 14.727 1 96.81 221 THR A N 1
ATOM 1674 C CA . THR A 1 221 ? -5.434 34.781 13.602 1 96.81 221 THR A CA 1
ATOM 1675 C C . THR A 1 221 ? -5.059 34 12.352 1 96.81 221 THR A C 1
ATOM 1677 O O . THR A 1 221 ? -3.883 33.719 12.125 1 96.81 221 THR A O 1
ATOM 1680 N N . ILE A 1 222 ? -6.051 33.75 11.531 1 96.25 222 ILE A N 1
ATOM 1681 C CA . ILE A 1 222 ? -5.836 33 10.289 1 96.25 222 ILE A CA 1
ATOM 1682 C C . ILE A 1 222 ? -5.395 33.969 9.188 1 96.25 222 ILE A C 1
ATOM 1684 O O . ILE A 1 222 ? -6.098 34.938 8.883 1 96.25 222 ILE A O 1
ATOM 1688 N N . SER A 1 223 ? -4.324 33.781 8.703 1 96.38 223 SER A N 1
ATOM 1689 C CA . SER A 1 223 ? -3.805 34.5 7.543 1 96.38 223 SER A CA 1
ATOM 1690 C C . SER A 1 223 ? -3.102 33.562 6.578 1 96.38 223 SER A C 1
ATOM 1692 O O . SER A 1 223 ? -2.301 32.719 6.992 1 96.38 223 SER A O 1
ATOM 1694 N N . ILE A 1 224 ? -3.41 33.656 5.32 1 95.94 224 ILE A N 1
ATOM 1695 C CA . ILE A 1 224 ? -2.871 32.75 4.316 1 95.94 224 ILE A CA 1
ATOM 1696 C C . ILE A 1 224 ? -1.772 33.438 3.521 1 95.94 224 ILE A C 1
ATOM 1698 O O . ILE A 1 224 ? -1.964 34.562 3.043 1 95.94 224 ILE A O 1
ATOM 1702 N N . GLU A 1 225 ? -0.661 32.875 3.49 1 95.75 225 GLU A N 1
ATOM 1703 C CA . GLU A 1 225 ? 0.477 33.375 2.725 1 95.75 225 GLU A CA 1
ATOM 1704 C C . GLU A 1 225 ? 1.022 32.312 1.781 1 95.75 225 GLU A C 1
ATOM 1706 O O . GLU A 1 225 ? 1.227 31.172 2.186 1 95.75 225 GLU A O 1
ATOM 1711 N N . GLY A 1 226 ? 1.176 32.656 0.501 1 95.81 226 GLY A N 1
ATOM 1712 C CA . GLY A 1 226 ? 1.79 31.734 -0.458 1 95.81 226 GLY A CA 1
ATOM 1713 C C . GLY A 1 226 ? 0.87 30.609 -0.891 1 95.81 226 GLY A C 1
ATOM 1714 O O . GLY A 1 226 ? -0.354 30.734 -0.812 1 95.81 226 GLY A O 1
ATOM 1715 N N . SER A 1 227 ? 1.461 29.531 -1.517 1 96.06 227 SER A N 1
ATOM 1716 C CA . SER A 1 227 ? 0.75 28.359 -2.01 1 96.06 227 SER A CA 1
ATOM 1717 C C . SER A 1 227 ? 1.608 27.094 -1.895 1 96.06 227 SER A C 1
ATOM 1719 O O . SER A 1 227 ? 2.789 27.188 -1.553 1 96.06 227 SER A O 1
ATOM 1721 N N . SER A 1 228 ? 0.984 26.078 -2.066 1 97.12 228 SER A N 1
ATOM 1722 C CA . SER A 1 228 ? 1.701 24.812 -2.031 1 97.12 228 SER A CA 1
ATOM 1723 C C . SER A 1 228 ? 1.168 23.844 -3.082 1 97.12 228 SER A C 1
ATOM 1725 O O . SER A 1 228 ? -0.017 23.875 -3.422 1 97.12 228 SER A O 1
ATOM 1727 N N . ILE A 1 229 ? 2.047 22.953 -3.566 1 96.38 229 ILE A N 1
ATOM 1728 C CA . ILE A 1 229 ? 1.641 21.953 -4.547 1 96.38 229 ILE A CA 1
ATOM 1729 C C . ILE A 1 229 ? 1.141 20.703 -3.826 1 96.38 229 ILE A C 1
ATOM 1731 O O . ILE A 1 229 ? 0.655 19.766 -4.465 1 96.38 229 ILE A O 1
ATOM 1735 N N . THR A 1 230 ? 1.329 20.656 -2.457 1 95.88 230 THR A N 1
ATOM 1736 C CA . THR A 1 230 ? 0.888 19.484 -1.704 1 95.88 230 THR A CA 1
ATOM 1737 C C . THR A 1 230 ? -0.636 19.422 -1.65 1 95.88 230 THR A C 1
ATOM 1739 O O . THR A 1 230 ? -1.311 20.453 -1.76 1 95.88 230 THR A O 1
ATOM 1742 N N . GLU A 1 231 ? -1.142 18.281 -1.524 1 90.88 231 GLU A N 1
ATOM 1743 C CA . GLU A 1 231 ? -2.584 18.047 -1.534 1 90.88 231 GLU A CA 1
ATOM 1744 C C . GLU A 1 231 ? -3.057 17.453 -0.21 1 90.88 231 GLU A C 1
ATOM 1746 O O . GLU A 1 231 ? -2.293 16.781 0.482 1 90.88 231 GLU A O 1
ATOM 1751 N N . GLY A 1 232 ? -4.223 17.719 0.218 1 90.75 232 GLY A N 1
ATOM 1752 C CA . GLY A 1 232 ? -4.871 17.047 1.341 1 90.75 232 GLY A CA 1
ATOM 1753 C C . GLY A 1 232 ? -4.559 17.703 2.674 1 90.75 232 GLY A C 1
ATOM 1754 O O . GLY A 1 232 ? -5.074 17.281 3.713 1 90.75 232 GLY A O 1
ATOM 1755 N N . ILE A 1 233 ? -3.666 18.703 2.633 1 95.56 233 ILE A N 1
ATOM 1756 C CA . ILE A 1 233 ? -3.32 19.422 3.855 1 95.56 233 ILE A CA 1
ATOM 1757 C C . ILE A 1 233 ? -3.398 20.922 3.611 1 95.56 233 ILE A C 1
ATOM 1759 O O . ILE A 1 233 ? -3.564 21.375 2.473 1 95.56 233 ILE A O 1
ATOM 1763 N N . GLY A 1 234 ? -3.256 21.672 4.68 1 94.75 234 GLY A N 1
ATOM 1764 C CA . GLY A 1 234 ? -3.465 23.109 4.59 1 94.75 234 GLY A CA 1
ATOM 1765 C C . GLY A 1 234 ? -4.922 23.5 4.707 1 94.75 234 GLY A C 1
ATOM 1766 O O . GLY A 1 234 ? -5.777 22.969 3.99 1 94.75 234 GLY A O 1
ATOM 1767 N N . GLN A 1 235 ? -5.176 24.375 5.648 1 92.81 235 GLN A N 1
ATOM 1768 C CA . GLN A 1 235 ? -6.559 24.766 5.918 1 92.81 235 GLN A CA 1
ATOM 1769 C C . GLN A 1 235 ? -6.672 26.266 6.148 1 92.81 235 GLN A C 1
ATOM 1771 O O . GLN A 1 235 ? -5.754 26.891 6.691 1 92.81 235 GLN A O 1
ATOM 1776 N N . GLY A 1 236 ? -7.828 26.781 5.699 1 92.94 236 GLY A N 1
ATOM 1777 C CA . GLY A 1 236 ? -8.086 28.203 5.906 1 92.94 236 GLY A CA 1
ATOM 1778 C C . GLY A 1 236 ? -9.055 28.469 7.047 1 92.94 236 GLY A C 1
ATOM 1779 O O . GLY A 1 236 ? -9.523 29.594 7.215 1 92.94 236 GLY A O 1
ATOM 1780 N N . ARG A 1 237 ? -9.383 27.422 7.746 1 92.31 237 ARG A N 1
ATOM 1781 C CA . ARG A 1 237 ? -10.266 27.531 8.906 1 92.31 237 ARG A CA 1
ATOM 1782 C C . ARG A 1 237 ? -9.914 26.484 9.961 1 92.31 237 ARG A C 1
ATOM 1784 O O . ARG A 1 237 ? -9.195 25.531 9.68 1 92.31 237 ARG A O 1
ATOM 1791 N N . ILE A 1 238 ? -10.391 26.719 11.141 1 96.69 238 ILE A N 1
ATOM 1792 C CA . ILE A 1 238 ? -10.242 25.75 12.219 1 96.69 238 ILE A CA 1
ATOM 1793 C C . ILE A 1 238 ? -11.438 24.781 12.211 1 96.69 238 ILE A C 1
ATOM 1795 O O . ILE A 1 238 ? -12.562 25.188 12.508 1 96.69 238 ILE A O 1
ATOM 1799 N N . THR A 1 239 ? -11.203 23.562 11.844 1 97.25 239 THR A N 1
ATOM 1800 C CA . THR A 1 239 ? -12.266 22.562 11.812 1 97.25 239 THR A CA 1
ATOM 1801 C C . THR A 1 239 ? -12.633 22.125 13.219 1 97.25 239 THR A C 1
ATOM 1803 O O . THR A 1 239 ? -11.922 22.422 14.18 1 97.25 239 THR A O 1
ATOM 1806 N N . LYS A 1 240 ? -13.727 21.391 13.383 1 98.44 240 LYS A N 1
ATOM 1807 C CA . LYS A 1 240 ? -14.078 20.875 14.695 1 98.44 240 LYS A CA 1
ATOM 1808 C C . LYS A 1 240 ? -13.031 19.875 15.195 1 98.44 240 LYS A C 1
ATOM 1810 O O . LYS A 1 240 ? -12.773 19.797 16.391 1 98.44 240 LYS A O 1
ATOM 1815 N N . ASN A 1 241 ? -12.391 19.141 14.305 1 98.69 241 ASN A N 1
ATOM 1816 C CA . ASN A 1 241 ? -11.344 18.188 14.688 1 98.69 241 ASN A CA 1
ATOM 1817 C C . ASN A 1 241 ? -10.141 18.891 15.297 1 98.69 241 ASN A C 1
ATOM 1819 O O . ASN A 1 241 ? -9.375 18.281 16.047 1 98.69 241 ASN A O 1
ATOM 1823 N N . MET A 1 242 ? -10.008 20.188 15.031 1 98.38 242 MET A N 1
ATOM 1824 C CA . MET A 1 242 ? -8.836 20.938 15.469 1 98.38 242 MET A CA 1
ATOM 1825 C C . MET A 1 242 ? -9.117 21.656 16.781 1 98.38 242 MET A C 1
ATOM 1827 O O . MET A 1 242 ? -8.195 22.141 17.438 1 98.38 242 MET A O 1
ATOM 1831 N N . GLU A 1 243 ? -10.391 21.766 17.125 1 98 243 GLU A N 1
ATOM 1832 C CA . GLU A 1 243 ? -10.75 22.5 18.328 1 98 243 GLU A CA 1
ATOM 1833 C C . GLU A 1 243 ? -10.141 21.859 19.578 1 98 243 GLU A C 1
ATOM 1835 O O . GLU A 1 243 ? -10.312 20.672 19.812 1 98 243 GLU A O 1
ATOM 1840 N N . GLY A 1 244 ? -9.406 22.688 20.312 1 97.25 244 GLY A N 1
ATOM 1841 C CA . GLY A 1 244 ? -8.844 22.219 21.578 1 97.25 244 GLY A CA 1
ATOM 1842 C C . GLY A 1 244 ? -7.625 21.344 21.406 1 97.25 244 GLY A C 1
ATOM 1843 O O . GLY A 1 244 ? -7.152 20.734 22.375 1 97.25 244 GLY A O 1
ATOM 1844 N N . MET A 1 245 ? -7.129 21.234 20.219 1 97.88 245 MET A N 1
ATOM 1845 C CA . MET A 1 245 ? -5.969 20.375 20 1 97.88 245 MET A CA 1
ATOM 1846 C C . MET A 1 245 ? -4.742 20.922 20.719 1 97.88 245 MET A C 1
ATOM 1848 O O . MET A 1 245 ? -4.551 22.141 20.797 1 97.88 245 MET A O 1
ATOM 1852 N N . PRO A 1 246 ? -3.93 20 21.328 1 98.38 246 PRO A N 1
ATOM 1853 C CA . PRO A 1 246 ? -2.662 20.453 21.906 1 98.38 246 PRO A CA 1
ATOM 1854 C C . PRO A 1 246 ? -1.665 20.922 20.859 1 98.38 246 PRO A C 1
ATOM 1856 O O . PRO A 1 246 ? -1.481 20.266 19.828 1 98.38 246 PRO A O 1
ATOM 1859 N N . VAL A 1 247 ? -1.093 22.062 21.109 1 98.56 247 VAL A N 1
ATOM 1860 C CA . VAL A 1 247 ? -0.084 22.562 20.172 1 98.56 247 VAL A CA 1
ATOM 1861 C C . VAL A 1 247 ? 0.979 23.344 20.938 1 98.56 247 VAL A C 1
ATOM 1863 O O . VAL A 1 247 ? 0.656 24.266 21.719 1 98.56 247 VAL A O 1
ATOM 1866 N N . ASP A 1 248 ? 2.193 22.953 20.75 1 98.75 248 ASP A N 1
ATOM 1867 C CA . ASP A 1 248 ? 3.295 23.641 21.406 1 98.75 248 ASP A CA 1
ATOM 1868 C C . ASP A 1 248 ? 4.02 24.578 20.453 1 98.75 248 ASP A C 1
ATOM 1870 O O . ASP A 1 248 ? 4.668 25.531 20.875 1 98.75 248 ASP A O 1
ATOM 1874 N N . ASP A 1 249 ? 3.994 24.281 19.203 1 98.56 249 ASP A N 1
ATOM 1875 C CA . ASP A 1 249 ? 4.66 25.094 18.188 1 98.56 249 ASP A CA 1
ATOM 1876 C C . ASP A 1 249 ? 4.168 24.75 16.781 1 98.56 249 ASP A C 1
ATOM 1878 O O . ASP A 1 249 ? 3.373 23.812 16.609 1 98.56 249 ASP A O 1
ATOM 1882 N N . ALA A 1 250 ? 4.531 25.547 15.844 1 98.81 250 ALA A N 1
ATOM 1883 C CA . ALA A 1 250 ? 4.234 25.281 14.438 1 98.81 250 ALA A CA 1
ATOM 1884 C C . ALA A 1 250 ? 5.414 25.688 13.547 1 98.81 250 ALA A C 1
ATOM 1886 O O . ALA A 1 250 ? 6.082 26.688 13.805 1 98.81 250 ALA A O 1
ATOM 1887 N N . LEU A 1 251 ? 5.672 24.891 12.602 1 98.81 251 LEU A N 1
ATOM 1888 C CA . LEU A 1 251 ? 6.656 25.172 11.562 1 98.81 251 LEU A CA 1
ATOM 1889 C C . LEU A 1 251 ? 5.984 25.312 10.203 1 98.81 251 LEU A C 1
ATOM 1891 O O . LEU A 1 251 ? 5.016 24.594 9.914 1 98.81 251 LEU A O 1
ATOM 1895 N N . ARG A 1 252 ? 6.445 26.234 9.406 1 98.19 252 ARG A N 1
ATOM 1896 C CA . ARG A 1 252 ? 5.977 26.391 8.031 1 98.19 252 ARG A CA 1
ATOM 1897 C C . ARG A 1 252 ? 7.004 25.859 7.039 1 98.19 252 ARG A C 1
ATOM 1899 O O . ARG A 1 252 ? 8.172 26.266 7.059 1 98.19 252 ARG A O 1
ATOM 1906 N N . ILE A 1 253 ? 6.594 24.969 6.203 1 98.69 253 ILE A N 1
ATOM 1907 C CA . ILE A 1 253 ? 7.484 24.297 5.266 1 98.69 253 ILE A CA 1
ATOM 1908 C C . ILE A 1 253 ? 7.121 24.688 3.836 1 98.69 253 ILE A C 1
ATOM 1910 O O . ILE A 1 253 ? 5.953 24.625 3.443 1 98.69 253 ILE A O 1
ATOM 1914 N N . ASP A 1 254 ? 8.031 25.156 3.029 1 98.19 254 ASP A N 1
ATOM 1915 C CA . ASP A 1 254 ? 7.73 25.5 1.641 1 98.19 254 ASP A CA 1
ATOM 1916 C C . ASP A 1 254 ? 7.898 24.281 0.732 1 98.19 254 ASP A C 1
ATOM 1918 O O . ASP A 1 254 ? 8.383 23.234 1.169 1 98.19 254 ASP A O 1
ATOM 1922 N N . ASP A 1 255 ? 7.504 24.422 -0.5 1 98.62 255 ASP A N 1
ATOM 1923 C CA . ASP A 1 255 ? 7.473 23.312 -1.449 1 98.62 255 ASP A CA 1
ATOM 1924 C C . ASP A 1 255 ? 8.891 22.844 -1.793 1 98.62 255 ASP A C 1
ATOM 1926 O O . ASP A 1 255 ? 9.109 21.656 -2.029 1 98.62 255 ASP A O 1
ATOM 1930 N N . LYS A 1 256 ? 9.859 23.719 -1.844 1 98.44 256 LYS A N 1
ATOM 1931 C CA . LYS A 1 256 ? 11.234 23.359 -2.166 1 98.44 256 LYS A CA 1
ATOM 1932 C C . LYS A 1 256 ? 11.812 22.406 -1.119 1 98.44 256 LYS A C 1
ATOM 1934 O O . LYS A 1 256 ? 12.43 21.391 -1.463 1 98.44 256 LYS A O 1
ATOM 1939 N N . GLU A 1 257 ? 11.609 22.781 0.134 1 98.62 257 GLU A N 1
ATOM 1940 C CA . GLU A 1 257 ? 12.078 21.922 1.213 1 98.62 257 GLU A CA 1
ATOM 1941 C C . GLU A 1 257 ? 11.32 20.594 1.229 1 98.62 257 GLU A C 1
ATOM 1943 O O . GLU A 1 257 ? 11.906 19.531 1.474 1 98.62 257 GLU A O 1
ATOM 1948 N N . CYS A 1 258 ? 10.031 20.656 1.011 1 98.81 258 CYS A N 1
ATOM 1949 C CA . CYS A 1 258 ? 9.211 19.453 0.896 1 98.81 258 CYS A CA 1
ATOM 1950 C C . CYS A 1 258 ? 9.773 18.5 -0.158 1 98.81 258 CYS A C 1
ATOM 1952 O O . CYS A 1 258 ? 9.977 17.328 0.113 1 98.81 258 CYS A O 1
ATOM 1954 N N . LEU A 1 259 ? 10.078 19.031 -1.371 1 98.75 259 LEU A N 1
ATOM 1955 C CA . LEU A 1 259 ? 10.57 18.234 -2.492 1 98.75 259 LEU A CA 1
ATOM 1956 C C . LEU A 1 259 ? 11.961 17.688 -2.201 1 98.75 259 LEU A C 1
ATOM 1958 O O . LEU A 1 259 ? 12.273 16.547 -2.564 1 98.75 259 LEU A O 1
ATOM 1962 N N . ARG A 1 260 ? 12.773 18.484 -1.558 1 98.69 260 ARG A N 1
ATOM 1963 C CA . ARG A 1 260 ? 14.102 18.016 -1.17 1 98.69 260 ARG A CA 1
ATOM 1964 C C . ARG A 1 260 ? 14.016 16.797 -0.256 1 98.69 260 ARG A C 1
ATOM 1966 O O . ARG A 1 260 ? 14.711 15.805 -0.465 1 98.69 260 ARG A O 1
ATOM 1973 N N . ILE A 1 261 ? 13.172 16.875 0.709 1 98.94 261 ILE A N 1
ATOM 1974 C CA . ILE A 1 261 ? 13.008 15.789 1.678 1 98.94 261 ILE A CA 1
ATOM 1975 C C . ILE A 1 261 ? 12.43 14.555 0.986 1 98.94 261 ILE A C 1
ATOM 1977 O O . ILE A 1 261 ? 12.875 13.43 1.235 1 98.94 261 ILE A O 1
ATOM 1981 N N . LEU A 1 262 ? 11.438 14.75 0.128 1 98.81 262 LEU A N 1
ATOM 1982 C CA . LEU A 1 262 ? 10.852 13.625 -0.598 1 98.81 262 LEU A CA 1
ATOM 1983 C C . LEU A 1 262 ? 11.906 12.906 -1.427 1 98.81 262 LEU A C 1
ATOM 1985 O O . LEU A 1 262 ? 11.898 11.672 -1.52 1 98.81 262 LEU A O 1
ATOM 1989 N N . ASN A 1 263 ? 12.789 13.695 -2.029 1 98.5 263 ASN A N 1
ATOM 1990 C CA . ASN A 1 263 ? 13.875 13.102 -2.809 1 98.5 263 ASN A CA 1
ATOM 1991 C C . ASN A 1 263 ? 14.836 12.312 -1.926 1 98.5 263 ASN A C 1
ATOM 1993 O O . ASN A 1 263 ? 15.297 11.242 -2.314 1 98.5 263 ASN A O 1
ATOM 1997 N N . ILE A 1 264 ? 15.148 12.82 -0.768 1 98.88 264 ILE A N 1
ATOM 1998 C CA . ILE A 1 264 ? 16.016 12.125 0.174 1 98.88 264 ILE A CA 1
ATOM 1999 C C . ILE A 1 264 ? 15.359 10.812 0.604 1 98.88 264 ILE A C 1
ATOM 2001 O O . ILE A 1 264 ? 16 9.758 0.586 1 98.88 264 ILE A O 1
ATOM 2005 N N . LEU A 1 265 ? 14.047 10.852 0.983 1 98.94 265 LEU A N 1
ATOM 2006 C CA . LEU A 1 265 ? 13.32 9.656 1.398 1 98.94 265 LEU A CA 1
ATOM 2007 C C . LEU A 1 265 ? 13.367 8.594 0.309 1 98.94 265 LEU A C 1
ATOM 2009 O O . LEU A 1 265 ? 13.547 7.406 0.602 1 98.94 265 LEU A O 1
ATOM 2013 N N . LEU A 1 266 ? 13.18 9.008 -0.931 1 98.75 266 LEU A N 1
ATOM 2014 C CA . LEU A 1 266 ? 13.133 8.062 -2.043 1 98.75 266 LEU A CA 1
ATOM 2015 C C . LEU A 1 266 ? 14.523 7.516 -2.352 1 98.75 266 LEU A C 1
ATOM 2017 O O . LEU A 1 266 ? 14.719 6.301 -2.391 1 98.75 266 LEU A O 1
ATOM 2021 N N . LYS A 1 267 ? 15.539 8.352 -2.445 1 98.25 267 LYS A N 1
ATOM 2022 C CA . LYS A 1 267 ? 16.828 7.992 -3.023 1 98.25 267 LYS A CA 1
ATOM 2023 C C . LYS A 1 267 ? 17.766 7.43 -1.964 1 98.25 267 LYS A C 1
ATOM 2025 O O . LYS A 1 267 ? 18.734 6.734 -2.289 1 98.25 267 LYS A O 1
ATOM 2030 N N . LYS A 1 268 ? 17.422 7.703 -0.675 1 98.69 268 LYS A N 1
ATOM 2031 C CA . LYS A 1 268 ? 18.344 7.246 0.366 1 98.69 268 LYS A CA 1
ATOM 2032 C C . LYS A 1 268 ? 17.656 6.238 1.291 1 98.69 268 LYS A C 1
ATOM 2034 O O . LYS A 1 268 ? 18.328 5.395 1.895 1 98.69 268 LYS A O 1
ATOM 2039 N N . ASP A 1 269 ? 16.375 6.324 1.42 1 98.88 269 ASP A N 1
ATOM 2040 C CA . ASP A 1 269 ? 15.695 5.453 2.367 1 98.88 269 ASP A CA 1
ATOM 2041 C C . ASP A 1 269 ? 14.805 4.445 1.641 1 98.88 269 ASP A C 1
ATOM 2043 O O . ASP A 1 269 ? 14.273 3.521 2.258 1 98.88 269 ASP A O 1
ATOM 2047 N N . GLY A 1 270 ? 14.594 4.625 0.274 1 98.75 270 GLY A N 1
ATOM 2048 C CA . GLY A 1 270 ? 13.75 3.725 -0.498 1 98.75 270 GLY A CA 1
ATOM 2049 C C . GLY A 1 270 ? 12.266 3.932 -0.248 1 98.75 270 GLY A C 1
ATOM 2050 O O . GLY A 1 270 ? 11.461 3.041 -0.506 1 98.75 270 GLY A O 1
ATOM 2051 N N . LEU A 1 271 ? 11.914 5.078 0.325 1 98.88 271 LEU A N 1
ATOM 2052 C CA . LEU A 1 271 ? 10.516 5.359 0.656 1 98.88 271 LEU A CA 1
ATOM 2053 C C . LEU A 1 271 ? 9.906 6.324 -0.353 1 98.88 271 LEU A C 1
ATOM 2055 O O . LEU A 1 271 ? 10.281 7.496 -0.406 1 98.88 271 LEU A O 1
ATOM 2059 N N . PHE A 1 272 ? 9.008 5.852 -1.227 1 98.75 272 PHE A N 1
ATOM 2060 C CA . PHE A 1 272 ? 8.289 6.609 -2.246 1 98.75 272 PHE A CA 1
ATOM 2061 C C . PHE A 1 272 ? 7.004 7.195 -1.678 1 98.75 272 PHE A C 1
ATOM 2063 O O . PHE A 1 272 ? 5.992 6.5 -1.57 1 98.75 272 PHE A O 1
ATOM 2070 N N . MET A 1 273 ? 7.031 8.523 -1.343 1 98.75 273 MET A N 1
ATOM 2071 C CA . MET A 1 273 ? 6.02 9.055 -0.437 1 98.75 273 MET A CA 1
ATOM 2072 C C . MET A 1 273 ? 5.277 10.219 -1.077 1 98.75 273 MET A C 1
ATOM 2074 O O . MET A 1 273 ? 5.746 10.797 -2.059 1 98.75 273 MET A O 1
ATOM 2078 N N . GLY A 1 274 ? 4.09 10.516 -0.559 1 98 274 GLY A N 1
ATOM 2079 C CA . GLY A 1 274 ? 3.281 11.641 -1.009 1 98 274 GLY A CA 1
ATOM 2080 C C . GLY A 1 274 ? 3.74 12.969 -0.442 1 98 274 GLY A C 1
ATOM 2081 O O . GLY A 1 274 ? 4.586 13.008 0.455 1 98 274 GLY A O 1
ATOM 2082 N N . GLY A 1 275 ? 3.082 14.031 -0.914 1 98.06 275 GLY A N 1
ATOM 2083 C CA . GLY A 1 275 ? 3.492 15.391 -0.607 1 98.06 275 GLY A CA 1
ATOM 2084 C C . GLY A 1 275 ? 3.383 15.734 0.868 1 98.06 275 GLY A C 1
ATOM 2085 O O . GLY A 1 275 ? 4.27 16.375 1.429 1 98.06 275 GLY A O 1
ATOM 2086 N N . SER A 1 276 ? 2.268 15.32 1.517 1 98.25 276 SER A N 1
ATOM 2087 C CA . SER A 1 276 ? 2.094 15.625 2.932 1 98.25 276 SER A CA 1
ATOM 2088 C C . SER A 1 276 ? 3.211 15.023 3.773 1 98.25 276 SER A C 1
ATOM 2090 O O . SER A 1 276 ? 3.611 15.594 4.789 1 98.25 276 SER A O 1
ATOM 2092 N N . VAL A 1 277 ? 3.738 13.891 3.322 1 98.88 277 VAL A N 1
ATOM 2093 C CA . VAL A 1 277 ? 4.848 13.25 4.027 1 98.88 277 VAL A CA 1
ATOM 2094 C C . VAL A 1 277 ? 6.09 14.133 3.936 1 98.88 277 VAL A C 1
ATOM 2096 O O . VAL A 1 277 ? 6.859 14.242 4.898 1 98.88 277 VAL A O 1
ATOM 2099 N N . GLY A 1 278 ? 6.281 14.742 2.75 1 98.88 278 GLY A N 1
ATOM 2100 C CA . GLY A 1 278 ? 7.391 15.68 2.619 1 98.88 278 GLY A CA 1
ATOM 2101 C C . GLY A 1 278 ? 7.328 16.812 3.615 1 98.88 278 GLY A C 1
ATOM 2102 O O . GLY A 1 278 ? 8.352 17.188 4.203 1 98.88 278 GLY A O 1
ATOM 2103 N N . ILE A 1 279 ? 6.141 17.359 3.822 1 98.94 279 ILE A N 1
ATOM 2104 C CA . ILE A 1 279 ? 5.926 18.438 4.785 1 98.94 279 ILE A CA 1
ATOM 2105 C C . ILE A 1 279 ? 6.195 17.922 6.199 1 98.94 279 ILE A C 1
ATOM 2107 O O . ILE A 1 279 ? 6.914 18.562 6.969 1 98.94 279 ILE A O 1
ATOM 2111 N N . ASN A 1 280 ? 5.68 16.781 6.562 1 98.94 280 ASN A N 1
ATOM 2112 C CA . ASN A 1 280 ? 5.824 16.188 7.883 1 98.94 280 ASN A CA 1
ATOM 2113 C C . ASN A 1 280 ? 7.289 15.93 8.227 1 98.94 280 ASN A C 1
ATOM 2115 O O . ASN A 1 280 ? 7.77 16.344 9.281 1 98.94 280 ASN A O 1
ATOM 2119 N N . VAL A 1 281 ? 7.977 15.258 7.336 1 99 281 VAL A N 1
ATOM 2120 C CA . VAL A 1 281 ? 9.344 14.828 7.613 1 99 281 VAL A CA 1
ATOM 2121 C C . VAL A 1 281 ? 10.281 16.031 7.578 1 99 281 VAL A C 1
ATOM 2123 O O . VAL A 1 281 ? 11.25 16.094 8.344 1 99 281 VAL A O 1
ATOM 2126 N N . ALA A 1 282 ? 9.992 17 6.68 1 98.94 282 ALA A N 1
ATOM 2127 C CA . ALA A 1 282 ? 10.781 18.234 6.68 1 98.94 282 ALA A CA 1
ATOM 2128 C C . ALA A 1 282 ? 10.711 18.922 8.039 1 98.94 282 ALA A C 1
ATOM 2130 O O . ALA A 1 282 ? 11.742 19.359 8.57 1 98.94 282 ALA A O 1
ATOM 2131 N N . ALA A 1 283 ? 9.516 19.047 8.578 1 98.94 283 ALA A N 1
ATOM 2132 C CA . ALA A 1 283 ? 9.344 19.672 9.891 1 98.94 283 ALA A CA 1
ATOM 2133 C C . ALA A 1 283 ? 10.047 18.844 10.969 1 98.94 283 ALA A C 1
ATOM 2135 O O . ALA A 1 283 ? 10.672 19.406 11.875 1 98.94 283 ALA A O 1
ATOM 2136 N N . ALA A 1 284 ? 9.938 17.516 10.906 1 99 284 ALA A N 1
ATOM 2137 C CA . ALA A 1 284 ? 10.609 16.641 11.859 1 99 284 ALA A CA 1
ATOM 2138 C C . ALA A 1 284 ? 12.125 16.828 11.797 1 99 284 ALA A C 1
ATOM 2140 O O . ALA A 1 284 ? 12.789 16.875 12.836 1 99 284 ALA A O 1
ATOM 2141 N N . TYR A 1 285 ? 12.633 16.922 10.594 1 98.94 285 TYR A N 1
ATOM 2142 C CA . TYR A 1 285 ? 14.07 17.094 10.375 1 98.94 285 TYR A CA 1
ATOM 2143 C C . TYR A 1 285 ? 14.555 18.406 10.953 1 98.94 285 TYR A C 1
ATOM 2145 O O . TYR A 1 285 ? 15.562 18.453 11.664 1 98.94 285 TYR A O 1
ATOM 2153 N N . GLN A 1 286 ? 13.836 19.5 10.648 1 98.88 286 GLN A N 1
ATOM 2154 C CA . GLN A 1 286 ? 14.195 20.797 11.188 1 98.88 286 GLN A CA 1
ATOM 2155 C C . GLN A 1 286 ? 14.148 20.797 12.711 1 98.88 286 GLN A C 1
ATOM 2157 O O . GLN A 1 286 ? 15.031 21.375 13.367 1 98.88 286 GLN A O 1
ATOM 2162 N N . THR A 1 287 ? 13.156 20.188 13.273 1 98.94 287 THR A N 1
ATOM 2163 C CA . THR A 1 287 ? 13.023 20.078 14.719 1 98.94 287 THR A CA 1
ATOM 2164 C C . THR A 1 287 ? 14.195 19.281 15.305 1 98.94 287 THR A C 1
ATOM 2166 O O . THR A 1 287 ? 14.742 19.656 16.344 1 98.94 287 THR A O 1
ATOM 2169 N N . ALA A 1 288 ? 14.547 18.188 14.656 1 98.88 288 ALA A N 1
ATOM 2170 C CA . ALA A 1 288 ? 15.68 17.375 15.094 1 98.88 288 ALA A CA 1
ATOM 2171 C C . ALA A 1 288 ? 16.969 18.203 15.148 1 98.88 288 ALA A C 1
ATOM 2173 O O . ALA A 1 288 ? 17.734 18.094 16.109 1 98.88 288 ALA A O 1
ATOM 2174 N N . LYS A 1 289 ? 17.172 18.984 14.133 1 98.75 289 LYS A N 1
ATOM 2175 C CA . LYS A 1 289 ? 18.359 19.844 14.078 1 98.75 289 LYS A CA 1
ATOM 2176 C C . LYS A 1 289 ? 18.359 20.859 15.211 1 98.75 289 LYS A C 1
ATOM 2178 O O . LYS A 1 289 ? 19.422 21.172 15.773 1 98.75 289 LYS A O 1
ATOM 2183 N N . THR A 1 290 ? 17.234 21.375 15.477 1 98.56 290 THR A N 1
ATOM 2184 C CA . THR A 1 290 ? 17.109 22.375 16.531 1 98.56 290 THR A CA 1
ATOM 2185 C C . THR A 1 290 ? 17.344 21.75 17.906 1 98.56 290 THR A C 1
ATOM 2187 O O . THR A 1 290 ? 18.062 22.312 18.734 1 98.56 290 THR A O 1
ATOM 2190 N N . LEU A 1 291 ? 16.781 20.578 18.203 1 98.44 291 LEU A N 1
ATOM 2191 C CA . LEU A 1 291 ? 16.859 19.922 19.5 1 98.44 291 LEU A CA 1
ATOM 2192 C C . LEU A 1 291 ? 18.234 19.312 19.734 1 98.44 291 LEU A C 1
ATOM 2194 O O . LEU A 1 291 ? 18.703 19.234 20.859 1 98.44 291 LEU A O 1
ATOM 2198 N N . GLY A 1 292 ? 18.828 18.812 18.641 1 98.31 292 GLY A N 1
ATOM 2199 C CA . GLY A 1 292 ? 20.094 18.109 18.75 1 98.31 292 GLY A CA 1
ATOM 2200 C C . GLY A 1 292 ? 19.938 16.625 19 1 98.31 292 GLY A C 1
ATOM 2201 O O . GLY A 1 292 ? 18.828 16.141 19.219 1 98.31 292 GLY A O 1
ATOM 2202 N N . PRO A 1 293 ? 21.078 15.859 19.016 1 98.62 293 PRO A N 1
ATOM 2203 C CA . PRO A 1 293 ? 21.062 14.398 19.094 1 98.62 293 PRO A CA 1
ATOM 2204 C C . PRO A 1 293 ? 20.391 13.883 20.359 1 98.62 293 PRO A C 1
ATOM 2206 O O . PRO A 1 293 ? 20.438 14.547 21.391 1 98.62 293 PRO A O 1
ATOM 2209 N N . GLY A 1 294 ? 19.797 12.734 20.266 1 98.62 294 GLY A N 1
ATOM 2210 C CA . GLY A 1 294 ? 19.312 12.039 21.438 1 98.62 294 GLY A CA 1
ATOM 2211 C C . GLY A 1 294 ? 17.812 12.141 21.625 1 98.62 294 GLY A C 1
ATOM 2212 O O . GLY A 1 294 ? 17.266 11.562 22.562 1 98.62 294 GLY A O 1
ATOM 2213 N N . HIS A 1 295 ? 17.156 12.805 20.734 1 98.81 295 HIS A N 1
ATOM 2214 C CA . HIS A 1 295 ? 15.719 12.961 20.859 1 98.81 295 HIS A CA 1
ATOM 2215 C C . HIS A 1 295 ? 14.984 12.055 19.875 1 98.81 295 HIS A C 1
ATOM 2217 O O . HIS A 1 295 ? 15.523 11.695 18.828 1 98.81 295 HIS A O 1
ATOM 2223 N N . THR A 1 296 ? 13.828 11.602 20.25 1 98.88 296 THR A N 1
ATOM 2224 C CA . THR A 1 296 ? 12.945 10.812 19.406 1 98.88 296 THR A CA 1
ATOM 2225 C C . THR A 1 296 ? 11.789 11.656 18.891 1 98.88 296 THR A C 1
ATOM 2227 O O . THR A 1 296 ? 11 12.188 19.672 1 98.88 296 THR A O 1
ATOM 2230 N N . ILE A 1 297 ? 11.703 11.852 17.625 1 98.94 297 ILE A N 1
ATOM 2231 C CA . ILE A 1 297 ? 10.672 12.625 16.953 1 98.94 297 ILE A CA 1
ATOM 2232 C C . ILE A 1 297 ? 9.82 11.703 16.078 1 98.94 297 ILE A C 1
ATOM 2234 O O . ILE A 1 297 ? 10.344 10.953 15.258 1 98.94 297 ILE A O 1
ATOM 2238 N N . VAL A 1 298 ? 8.508 11.703 16.281 1 98.94 298 VAL A N 1
ATOM 2239 C CA . VAL A 1 298 ? 7.598 10.82 15.555 1 98.94 298 VAL A CA 1
ATOM 2240 C C . VAL A 1 298 ? 6.684 11.641 14.656 1 98.94 298 VAL A C 1
ATOM 2242 O O . VAL A 1 298 ? 6.195 12.703 15.055 1 98.94 298 VAL A O 1
ATOM 2245 N N . THR A 1 299 ? 6.523 11.242 13.461 1 98.94 299 THR A N 1
ATOM 2246 C CA . THR A 1 299 ? 5.594 11.836 12.508 1 98.94 299 THR A CA 1
ATOM 2247 C C . THR A 1 299 ? 4.797 10.75 11.789 1 98.94 299 THR A C 1
ATOM 2249 O O . THR A 1 299 ? 4.73 9.609 12.242 1 98.94 299 THR A O 1
ATOM 2252 N N . ILE A 1 300 ? 4.098 11.125 10.68 1 98.81 300 ILE A N 1
ATOM 2253 C CA . ILE A 1 300 ? 3.227 10.195 9.961 1 98.81 300 ILE A CA 1
ATOM 2254 C C . ILE A 1 300 ? 3.641 10.133 8.492 1 98.81 300 ILE A C 1
ATOM 2256 O O . ILE A 1 300 ? 3.873 11.172 7.867 1 98.81 300 ILE A O 1
ATOM 2260 N N . LEU A 1 301 ? 3.822 8.938 7.98 1 98.88 301 LEU A N 1
ATOM 2261 C CA . LEU A 1 301 ? 3.93 8.695 6.547 1 98.88 301 LEU A CA 1
ATOM 2262 C C . LEU A 1 301 ? 2.561 8.398 5.941 1 98.88 301 LEU A C 1
ATOM 2264 O O . LEU A 1 301 ? 2.162 7.242 5.824 1 98.88 301 LEU A O 1
ATOM 2268 N N . CYS A 1 302 ? 1.893 9.391 5.535 1 98.56 302 CYS A N 1
ATOM 2269 C CA . CYS A 1 302 ? 0.45 9.414 5.32 1 98.56 302 CYS A CA 1
ATOM 2270 C C . CYS A 1 302 ? 0.056 8.5 4.168 1 98.56 302 CYS A C 1
ATOM 2272 O O . CYS A 1 302 ? -0.904 7.73 4.277 1 98.56 302 CYS A O 1
ATOM 2274 N N . ASP A 1 303 ? 0.7 8.609 3.037 1 97.94 303 ASP A N 1
ATOM 2275 C CA . ASP A 1 303 ? 0.383 7.84 1.837 1 97.94 303 ASP A CA 1
ATOM 2276 C C . ASP A 1 303 ? 1.588 7.758 0.902 1 97.94 303 ASP A C 1
ATOM 2278 O O . ASP A 1 303 ? 2.658 8.281 1.214 1 97.94 303 ASP A O 1
ATOM 2282 N N . GLY A 1 304 ? 1.443 6.988 -0.113 1 96.88 304 GLY A N 1
ATOM 2283 C CA . GLY A 1 304 ? 2.541 6.77 -1.042 1 96.88 304 GLY A CA 1
ATOM 2284 C C . GLY A 1 304 ? 2.604 7.805 -2.146 1 96.88 304 GLY A C 1
ATOM 2285 O O . GLY A 1 304 ? 1.638 8.539 -2.373 1 96.88 304 GLY A O 1
ATOM 2286 N N . GLY A 1 305 ? 3.676 7.805 -2.895 1 96.44 305 GLY A N 1
ATOM 2287 C CA . GLY A 1 305 ? 3.951 8.82 -3.898 1 96.44 305 GLY A CA 1
ATOM 2288 C C . GLY A 1 305 ? 3.33 8.508 -5.246 1 96.44 305 GLY A C 1
ATOM 2289 O O . GLY A 1 305 ? 3.219 9.391 -6.105 1 96.44 305 GLY A O 1
ATOM 2290 N N . ALA A 1 306 ? 2.912 7.301 -5.453 1 93 306 ALA A N 1
ATOM 2291 C CA . ALA A 1 306 ? 2.438 6.871 -6.766 1 93 306 ALA A CA 1
ATOM 2292 C C . ALA A 1 306 ? 1.256 7.719 -7.227 1 93 306 ALA A C 1
ATOM 2294 O O . ALA A 1 306 ? 1.124 8.016 -8.414 1 93 306 ALA A O 1
ATOM 2295 N N . ARG A 1 307 ? 0.445 8.148 -6.309 1 88.56 307 ARG A N 1
ATOM 2296 C CA . ARG A 1 307 ? -0.761 8.906 -6.621 1 88.56 307 ARG A CA 1
ATOM 2297 C C . ARG A 1 307 ? -0.414 10.32 -7.07 1 88.56 307 ARG A C 1
ATOM 2299 O O . ARG A 1 307 ? -1.257 11.023 -7.633 1 88.56 307 ARG A O 1
ATOM 2306 N N . TYR A 1 308 ? 0.846 10.688 -6.863 1 93.06 308 TYR A N 1
ATOM 2307 C CA . TYR A 1 308 ? 1.251 12.062 -7.113 1 93.06 308 TYR A CA 1
ATOM 2308 C C . TYR A 1 308 ? 2.393 12.125 -8.117 1 93.06 308 TYR A C 1
ATOM 2310 O O . TYR A 1 308 ? 3.047 13.156 -8.266 1 93.06 308 TYR A O 1
ATOM 2318 N N . GLN A 1 309 ? 2.615 11 -8.727 1 93.06 309 GLN A N 1
ATOM 2319 C CA . GLN A 1 309 ? 3.781 10.867 -9.594 1 93.06 309 GLN A CA 1
ATOM 2320 C C . GLN A 1 309 ? 3.766 11.914 -10.703 1 93.06 309 GLN A C 1
ATOM 2322 O O . GLN A 1 309 ? 4.812 12.445 -11.07 1 93.06 309 GLN A O 1
ATOM 2327 N N . SER A 1 310 ? 2.613 12.258 -11.266 1 91.56 310 SER A N 1
ATOM 2328 C CA . SER A 1 310 ? 2.494 13.18 -12.391 1 91.56 310 SER A CA 1
ATOM 2329 C C . SER A 1 310 ? 2.678 14.625 -11.938 1 91.56 310 SER A C 1
ATOM 2331 O O . SER A 1 310 ? 2.732 15.539 -12.766 1 91.56 310 SER A O 1
ATOM 2333 N N . LYS A 1 311 ? 2.795 14.891 -10.625 1 93.5 311 LYS A N 1
ATOM 2334 C CA . LYS A 1 311 ? 2.961 16.234 -10.086 1 93.5 311 LYS A CA 1
ATOM 2335 C C . LYS A 1 311 ? 4.262 16.359 -9.305 1 93.5 311 LYS A C 1
ATOM 2337 O O . LYS A 1 311 ? 5.285 16.781 -9.852 1 93.5 311 LYS A O 1
ATOM 2342 N N . ILE A 1 312 ? 4.363 15.742 -8.195 1 95.62 312 ILE A N 1
ATOM 2343 C CA . ILE A 1 312 ? 5.441 16.062 -7.262 1 95.62 312 ILE A CA 1
ATOM 2344 C C . ILE A 1 312 ? 6.715 15.328 -7.676 1 95.62 312 ILE A C 1
ATOM 2346 O O . ILE A 1 312 ? 7.805 15.648 -7.199 1 95.62 312 ILE A O 1
ATOM 2350 N N . TYR A 1 313 ? 6.578 14.344 -8.57 1 96.62 313 TYR A N 1
ATOM 2351 C CA . TYR A 1 313 ? 7.762 13.648 -9.062 1 96.62 313 TYR A CA 1
ATOM 2352 C C . TYR A 1 313 ? 7.934 13.867 -10.562 1 96.62 313 TYR A C 1
ATOM 2354 O O . TYR A 1 313 ? 8.688 13.141 -11.219 1 96.62 313 TYR A O 1
ATOM 2362 N N . ASN A 1 314 ? 7.191 14.797 -11.078 1 96.12 314 ASN A N 1
ATOM 2363 C CA . ASN A 1 314 ? 7.227 15.094 -12.508 1 96.12 314 ASN A CA 1
ATOM 2364 C C . ASN A 1 314 ? 7.988 16.391 -12.789 1 96.12 314 ASN A C 1
ATOM 2366 O O . ASN A 1 314 ? 7.5 17.484 -12.484 1 96.12 314 ASN A O 1
ATOM 2370 N N . ASP A 1 315 ? 9.086 16.281 -13.484 1 95.44 315 ASP A N 1
ATOM 2371 C CA . ASP A 1 315 ? 9.961 17.422 -13.742 1 95.44 315 ASP A CA 1
ATOM 2372 C C . ASP A 1 315 ? 9.242 18.5 -14.539 1 95.44 315 ASP A C 1
ATOM 2374 O O . ASP A 1 315 ? 9.422 19.688 -14.281 1 95.44 315 ASP A O 1
ATOM 2378 N N . GLU A 1 316 ? 8.523 18.094 -15.523 1 96 316 GLU A N 1
ATOM 2379 C CA . GLU A 1 316 ? 7.809 19.078 -16.344 1 96 316 GLU A CA 1
ATOM 2380 C C . GLU A 1 316 ? 6.816 19.875 -15.5 1 96 316 GLU A C 1
ATOM 2382 O O . GLU A 1 316 ? 6.742 21.094 -15.625 1 96 316 GLU A O 1
ATOM 2387 N N . PHE A 1 317 ? 6.055 19.188 -14.68 1 96.38 317 PHE A N 1
ATOM 2388 C CA . PHE A 1 317 ? 5.125 19.859 -13.781 1 96.38 317 PHE A CA 1
ATOM 2389 C C . PHE A 1 317 ? 5.867 20.812 -12.844 1 96.38 317 PHE A C 1
ATOM 2391 O O . PHE A 1 317 ? 5.469 21.969 -12.68 1 96.38 317 PHE A O 1
ATOM 2398 N N . LEU A 1 318 ? 6.969 20.359 -12.25 1 97.5 318 LEU A N 1
ATOM 2399 C CA . LEU A 1 318 ? 7.703 21.141 -11.266 1 97.5 318 LEU A CA 1
ATOM 2400 C C . LEU A 1 318 ? 8.312 22.391 -11.898 1 97.5 318 LEU A C 1
ATOM 2402 O O . LEU A 1 318 ? 8.406 23.438 -11.258 1 97.5 318 LEU A O 1
ATOM 2406 N N . LYS A 1 319 ? 8.727 22.297 -13.117 1 97.62 319 LYS A N 1
ATOM 2407 C CA . LYS A 1 319 ? 9.234 23.453 -13.852 1 97.62 319 LYS A CA 1
ATOM 2408 C C . LYS A 1 319 ? 8.164 24.516 -14.008 1 97.62 319 LYS A C 1
ATOM 2410 O O . LYS A 1 319 ? 8.445 25.719 -13.867 1 97.62 319 LYS A O 1
ATOM 2415 N N . THR A 1 320 ? 6.957 24.078 -14.344 1 97.31 320 THR A N 1
ATOM 2416 C CA . THR A 1 320 ? 5.863 25.031 -14.516 1 97.31 320 THR A CA 1
ATOM 2417 C C . THR A 1 320 ? 5.574 25.766 -13.203 1 97.31 320 THR A C 1
ATOM 2419 O O . THR A 1 320 ? 5.02 26.859 -13.211 1 97.31 320 THR A O 1
ATOM 2422 N N . LYS A 1 321 ? 5.941 25.172 -12.07 1 96.56 321 LYS A N 1
ATOM 2423 C CA . LYS A 1 321 ? 5.691 25.766 -10.758 1 96.56 321 LYS A CA 1
ATOM 2424 C C . LYS A 1 321 ? 6.918 26.516 -10.25 1 96.56 321 LYS A C 1
ATOM 2426 O O . LYS A 1 321 ? 6.898 27.078 -9.156 1 96.56 321 LYS A O 1
ATOM 2431 N N . GLY A 1 322 ? 7.945 26.484 -11.016 1 96.62 322 GLY A N 1
ATOM 2432 C CA . GLY A 1 322 ? 9.18 27.172 -10.648 1 96.62 322 GLY A CA 1
ATOM 2433 C C . GLY A 1 322 ? 9.914 26.5 -9.508 1 96.62 322 GLY A C 1
ATOM 2434 O O . GLY A 1 322 ? 10.578 27.156 -8.711 1 96.62 322 GLY A O 1
ATOM 2435 N N . LEU A 1 323 ? 9.75 25.203 -9.391 1 97.56 323 LEU A N 1
ATOM 2436 C CA . LEU A 1 323 ? 10.32 24.5 -8.25 1 97.56 323 LEU A CA 1
ATOM 2437 C C . LEU A 1 323 ? 11.602 23.781 -8.641 1 97.56 323 LEU A C 1
ATOM 2439 O O . LEU A 1 323 ? 12.305 23.25 -7.777 1 97.56 323 LEU A O 1
ATOM 2443 N N . ILE A 1 324 ? 11.844 23.672 -9.883 1 92.88 324 ILE A N 1
ATOM 2444 C CA . ILE A 1 324 ? 13.141 23.219 -10.383 1 92.88 324 ILE A CA 1
ATOM 2445 C C . ILE A 1 324 ? 13.508 23.984 -11.648 1 92.88 324 ILE A C 1
ATOM 2447 O O . ILE A 1 324 ? 12.641 24.578 -12.297 1 92.88 324 ILE A O 1
ATOM 2451 N N . MET B 1 1 ? 8.922 -4.117 27.422 1 48.28 1 MET B N 1
ATOM 2452 C CA . MET B 1 1 ? 8.68 -4.602 26.062 1 48.28 1 MET B CA 1
ATOM 2453 C C . MET B 1 1 ? 9.562 -3.863 25.062 1 48.28 1 MET B C 1
ATOM 2455 O O . MET B 1 1 ? 9.844 -2.678 25.234 1 48.28 1 MET B O 1
ATOM 2459 N N . SER B 1 2 ? 10.414 -4.547 24.281 1 71.31 2 SER B N 1
ATOM 2460 C CA . SER B 1 2 ? 11.391 -3.926 23.391 1 71.31 2 SER B CA 1
ATOM 2461 C C . SER B 1 2 ? 10.703 -3.115 22.297 1 71.31 2 SER B C 1
ATOM 2463 O O . SER B 1 2 ? 9.57 -3.416 21.922 1 71.31 2 SER B O 1
ATOM 2465 N N . MET B 1 3 ? 11.188 -1.877 21.922 1 91.06 3 MET B N 1
ATOM 2466 C CA . MET B 1 3 ? 10.695 -1 20.875 1 91.06 3 MET B CA 1
ATOM 2467 C C . MET B 1 3 ? 10.469 -1.777 19.578 1 91.06 3 MET B C 1
ATOM 2469 O O . MET B 1 3 ? 11.242 -2.684 19.25 1 91.06 3 MET B O 1
ATOM 2473 N N . ASP B 1 4 ? 9.328 -1.668 19.047 1 96 4 ASP B N 1
ATOM 2474 C CA . ASP B 1 4 ? 9.008 -2.271 17.75 1 96 4 ASP B CA 1
ATOM 2475 C C . ASP B 1 4 ? 9.117 -1.248 16.625 1 96 4 ASP B C 1
ATOM 2477 O O . ASP B 1 4 ? 8.102 -0.8 16.078 1 96 4 ASP B O 1
ATOM 2481 N N . ILE B 1 5 ? 10.336 -0.81 16.344 1 98.31 5 ILE B N 1
ATOM 2482 C CA . ILE B 1 5 ? 10.664 0.16 15.305 1 98.31 5 ILE B CA 1
ATOM 2483 C C . ILE B 1 5 ? 11.359 -0.547 14.141 1 98.31 5 ILE B C 1
ATOM 2485 O O . ILE B 1 5 ? 12.305 -1.314 14.352 1 98.31 5 ILE B O 1
ATOM 2489 N N . LYS B 1 6 ? 10.812 -0.396 12.969 1 98.69 6 LYS B N 1
ATOM 2490 C CA . LYS B 1 6 ? 11.422 -0.979 11.773 1 98.69 6 LYS B CA 1
ATOM 2491 C C . LYS B 1 6 ? 12.539 -0.089 11.234 1 98.69 6 LYS B C 1
ATOM 2493 O O . LYS B 1 6 ? 12.344 1.109 11.023 1 98.69 6 LYS B O 1
ATOM 2498 N N . LYS B 1 7 ? 13.727 -0.654 11.086 1 98.12 7 LYS B N 1
ATOM 2499 C CA . LYS B 1 7 ? 14.844 0.119 10.555 1 98.12 7 LYS B CA 1
ATOM 2500 C C . LYS B 1 7 ? 14.711 0.31 9.047 1 98.12 7 LYS B C 1
ATOM 2502 O O . LYS B 1 7 ? 15.344 -0.409 8.266 1 98.12 7 LYS B O 1
ATOM 2507 N N . GLY B 1 8 ? 13.969 1.304 8.625 1 98.31 8 GLY B N 1
ATOM 2508 C CA . GLY B 1 8 ? 13.844 1.708 7.234 1 98.31 8 GLY B CA 1
ATOM 2509 C C . GLY B 1 8 ? 12.945 0.786 6.422 1 98.31 8 GLY B C 1
ATOM 2510 O O . GLY B 1 8 ? 12.141 0.041 6.984 1 98.31 8 GLY B O 1
ATOM 2511 N N . PHE B 1 9 ? 13.094 0.949 5.02 1 98.62 9 PHE B N 1
ATOM 2512 C CA . PHE B 1 9 ? 12.32 0.186 4.047 1 98.62 9 PHE B CA 1
ATOM 2513 C C . PHE B 1 9 ? 12.531 -1.311 4.242 1 98.62 9 PHE B C 1
ATOM 2515 O O . PHE B 1 9 ? 11.562 -2.08 4.254 1 98.62 9 PHE B O 1
ATOM 2522 N N . ILE B 1 10 ? 13.719 -1.711 4.504 1 98.25 10 ILE B N 1
ATOM 2523 C CA . ILE B 1 10 ? 14.133 -3.109 4.477 1 98.25 10 ILE B CA 1
ATOM 2524 C C . ILE B 1 10 ? 13.438 -3.873 5.602 1 98.25 10 ILE B C 1
ATOM 2526 O O . ILE B 1 10 ? 12.82 -4.918 5.363 1 98.25 10 ILE B O 1
ATOM 2530 N N . GLU B 1 11 ? 13.469 -3.355 6.789 1 98.31 11 GLU B N 1
ATOM 2531 C CA . GLU B 1 11 ? 12.891 -4.07 7.922 1 98.31 11 GLU B CA 1
ATOM 2532 C C . GLU B 1 11 ? 11.367 -3.986 7.91 1 98.31 11 GLU B C 1
ATOM 2534 O O . GLU B 1 11 ? 10.695 -4.652 8.703 1 98.31 11 GLU B O 1
ATOM 2539 N N . SER B 1 12 ? 10.836 -3.207 6.984 1 98.5 12 SER B N 1
ATOM 2540 C CA . SER B 1 12 ? 9.383 -3.084 6.871 1 98.5 12 SER B CA 1
ATOM 2541 C C . SER B 1 12 ? 8.82 -4.086 5.871 1 98.5 12 SER B C 1
ATOM 2543 O O . SER B 1 12 ? 7.602 -4.195 5.715 1 98.5 12 SER B O 1
ATOM 2545 N N . VAL B 1 13 ? 9.703 -4.824 5.195 1 98.75 13 VAL B N 1
ATOM 2546 C CA . VAL B 1 13 ? 9.273 -5.871 4.277 1 98.75 13 VAL B CA 1
ATOM 2547 C C . VAL B 1 13 ? 8.852 -7.109 5.066 1 98.75 13 VAL B C 1
ATOM 2549 O O . VAL B 1 13 ? 9.594 -7.582 5.934 1 98.75 13 VAL B O 1
ATOM 2552 N N . GLY B 1 14 ? 7.668 -7.625 4.793 1 98.31 14 GLY B N 1
ATOM 2553 C CA . GLY B 1 14 ? 7.176 -8.812 5.461 1 98.31 14 GLY B CA 1
ATOM 2554 C C . GLY B 1 14 ? 6.32 -8.508 6.676 1 98.31 14 GLY B C 1
ATOM 2555 O O . GLY B 1 14 ? 5.832 -7.387 6.828 1 98.31 14 GLY B O 1
ATOM 2556 N N . ASN B 1 15 ? 5.926 -9.555 7.43 1 97.81 15 ASN B N 1
ATOM 2557 C CA . ASN B 1 15 ? 5.02 -9.477 8.57 1 97.81 15 ASN B CA 1
ATOM 2558 C C . ASN B 1 15 ? 3.707 -8.797 8.203 1 97.81 15 ASN B C 1
ATOM 2560 O O . ASN B 1 15 ? 3.221 -7.938 8.938 1 97.81 15 ASN B O 1
ATOM 2564 N N . THR B 1 16 ? 3.307 -9.117 6.992 1 98.62 16 THR B N 1
ATOM 2565 C CA . THR B 1 16 ? 2.041 -8.57 6.508 1 98.62 16 THR B CA 1
ATOM 2566 C C . THR B 1 16 ? 0.863 -9.297 7.16 1 98.62 16 THR B C 1
ATOM 2568 O O . THR B 1 16 ? 1.015 -10.406 7.668 1 98.62 16 THR B O 1
ATOM 2571 N N . PRO B 1 17 ? -0.295 -8.711 7.16 1 98.69 17 PRO B N 1
ATOM 2572 C CA . PRO B 1 17 ? -1.479 -9.352 7.734 1 98.69 17 PRO B CA 1
ATOM 2573 C C . PRO B 1 17 ? -1.929 -10.578 6.949 1 98.69 17 PRO B C 1
ATOM 2575 O O . PRO B 1 17 ? -1.584 -10.719 5.773 1 98.69 17 PRO B O 1
ATOM 2578 N N . LEU B 1 18 ? -2.494 -11.547 7.66 1 98.88 18 LEU B N 1
ATOM 2579 C CA . LEU B 1 18 ? -3.297 -12.602 7.051 1 98.88 18 LEU B CA 1
ATOM 2580 C C . LEU B 1 18 ? -4.781 -12.258 7.102 1 98.88 18 LEU B C 1
ATOM 2582 O O . LEU B 1 18 ? -5.355 -12.133 8.188 1 98.88 18 LEU B O 1
ATOM 2586 N N . ILE B 1 19 ? -5.422 -12.102 5.914 1 98.94 19 ILE B N 1
ATOM 2587 C CA . ILE B 1 19 ? -6.758 -11.523 5.84 1 98.94 19 ILE B CA 1
ATOM 2588 C C . ILE B 1 19 ? -7.77 -12.617 5.5 1 98.94 19 ILE B C 1
ATOM 2590 O O . ILE B 1 19 ? -7.57 -13.391 4.562 1 98.94 19 ILE B O 1
ATOM 2594 N N . ARG B 1 20 ? -8.797 -12.727 6.289 1 98.94 20 ARG B N 1
ATOM 2595 C CA . ARG B 1 20 ? -9.938 -13.57 5.953 1 98.94 20 ARG B CA 1
ATOM 2596 C C . ARG B 1 20 ? -10.781 -12.945 4.848 1 98.94 20 ARG B C 1
ATOM 2598 O O . ARG B 1 20 ? -11.156 -11.773 4.938 1 98.94 20 ARG B O 1
ATOM 2605 N N . ILE B 1 21 ? -10.945 -13.648 3.762 1 98.94 21 ILE B N 1
ATOM 2606 C CA . ILE B 1 21 ? -11.898 -13.227 2.74 1 98.94 21 ILE B CA 1
ATOM 2607 C C . ILE B 1 21 ? -13.32 -13.547 3.193 1 98.94 21 ILE B C 1
ATOM 2609 O O . ILE B 1 21 ? -13.82 -14.648 2.957 1 98.94 21 ILE B O 1
ATOM 2613 N N . ASN B 1 22 ? -13.992 -12.602 3.791 1 98.81 22 ASN B N 1
ATOM 2614 C CA . ASN B 1 22 ? -15.242 -12.852 4.5 1 98.81 22 ASN B CA 1
ATOM 2615 C C . ASN B 1 22 ? -16.328 -13.391 3.566 1 98.81 22 ASN B C 1
ATOM 2617 O O . ASN B 1 22 ? -17 -14.367 3.891 1 98.81 22 ASN B O 1
ATOM 2621 N N . SER B 1 23 ? -16.5 -12.797 2.391 1 98.81 23 SER B N 1
ATOM 2622 C CA . SER B 1 23 ? -17.578 -13.148 1.481 1 98.81 23 SER B CA 1
ATOM 2623 C C . SER B 1 23 ? -17.5 -14.609 1.065 1 98.81 23 SER B C 1
ATOM 2625 O O . SER B 1 23 ? -18.453 -15.367 1.246 1 98.81 23 SER B O 1
ATOM 2627 N N . LEU B 1 24 ? -16.344 -14.984 0.639 1 98.94 24 LEU B N 1
ATOM 2628 C CA . LEU B 1 24 ? -16.188 -16.328 0.098 1 98.94 24 LEU B CA 1
ATOM 2629 C C . LEU B 1 24 ? -16.078 -17.359 1.22 1 98.94 24 LEU B C 1
ATOM 2631 O O . LEU B 1 24 ? -16.547 -18.5 1.071 1 98.94 24 LEU B O 1
ATOM 2635 N N . SER B 1 25 ? -15.453 -16.984 2.342 1 98.94 25 SER B N 1
ATOM 2636 C CA . SER B 1 25 ? -15.414 -17.859 3.51 1 98.94 25 SER B CA 1
ATOM 2637 C C . SER B 1 25 ? -16.828 -18.172 4.016 1 98.94 25 SER B C 1
ATOM 2639 O O . SER B 1 25 ? -17.156 -19.328 4.277 1 98.94 25 SER B O 1
ATOM 2641 N N . ASP B 1 26 ? -17.625 -17.125 4.148 1 98.81 26 ASP B N 1
ATOM 2642 C CA . ASP B 1 26 ? -19 -17.297 4.625 1 98.81 26 ASP B CA 1
ATOM 2643 C C . ASP B 1 26 ? -19.797 -18.172 3.67 1 98.81 26 ASP B C 1
ATOM 2645 O O . ASP B 1 26 ? -20.594 -19.016 4.105 1 98.81 26 ASP B O 1
ATOM 2649 N N . GLU B 1 27 ? -19.625 -17.984 2.395 1 98.75 27 GLU B N 1
ATOM 2650 C CA . GLU B 1 27 ? -20.375 -18.75 1.388 1 98.75 27 GLU B CA 1
ATOM 2651 C C . GLU B 1 27 ? -20.016 -20.219 1.427 1 98.75 27 GLU B C 1
ATOM 2653 O O . GLU B 1 27 ? -20.875 -21.094 1.291 1 98.75 27 GLU B O 1
ATOM 2658 N N . THR B 1 28 ? -18.797 -20.594 1.663 1 98.81 28 THR B N 1
ATOM 2659 C CA . THR B 1 28 ? -18.312 -21.953 1.49 1 98.81 28 THR B CA 1
ATOM 2660 C C . THR B 1 28 ? -18.297 -22.688 2.826 1 98.81 28 THR B C 1
ATOM 2662 O O . THR B 1 28 ? -18.219 -23.922 2.863 1 98.81 28 THR B O 1
ATOM 2665 N N . GLY B 1 29 ? -18.281 -21.953 3.93 1 98.75 29 GLY B N 1
ATOM 2666 C CA . GLY B 1 29 ? -18.109 -22.562 5.242 1 98.75 29 GLY B CA 1
ATOM 2667 C C . GLY B 1 29 ? -16.656 -22.891 5.555 1 98.75 29 GLY B C 1
ATOM 2668 O O . GLY B 1 29 ? -16.375 -23.484 6.594 1 98.75 29 GLY B O 1
ATOM 2669 N N . CYS B 1 30 ? -15.758 -22.562 4.684 1 98.81 30 CYS B N 1
ATOM 2670 C CA . CYS B 1 30 ? -14.32 -22.672 4.895 1 98.81 30 CYS B CA 1
ATOM 2671 C C . CYS B 1 30 ? -13.734 -21.344 5.359 1 98.81 30 CYS B C 1
ATOM 2673 O O . CYS B 1 30 ? -14.422 -20.328 5.375 1 98.81 30 CYS B O 1
ATOM 2675 N N . GLU B 1 31 ? -12.555 -21.344 5.902 1 98.81 31 GLU B N 1
ATOM 2676 C CA . GLU B 1 31 ? -11.734 -20.141 6.066 1 98.81 31 GLU B CA 1
ATOM 2677 C C . GLU B 1 31 ? -10.797 -19.953 4.879 1 98.81 31 GLU B C 1
ATOM 2679 O O . G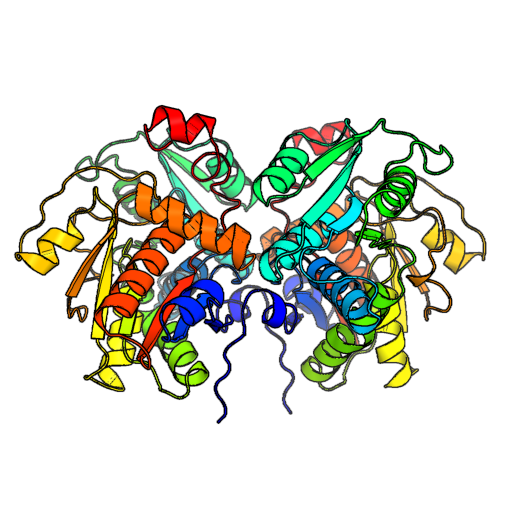LU B 1 31 ? -9.836 -20.719 4.711 1 98.81 31 GLU B O 1
ATOM 2684 N N . ILE B 1 32 ? -11.141 -19.062 4.055 1 98.94 32 ILE B N 1
ATOM 2685 C CA . ILE B 1 32 ? -10.273 -18.688 2.945 1 98.94 32 ILE B CA 1
ATOM 2686 C C . ILE B 1 32 ? -9.469 -17.438 3.322 1 98.94 32 ILE B C 1
ATOM 2688 O O . ILE B 1 32 ? -10.031 -16.359 3.496 1 98.94 32 ILE B O 1
ATOM 2692 N N . LEU B 1 33 ? -8.156 -17.609 3.49 1 98.94 33 LEU B N 1
ATOM 2693 C CA . LEU B 1 33 ? -7.273 -16.594 4.031 1 98.94 33 LEU B CA 1
ATOM 2694 C C . LEU B 1 33 ? -6.234 -16.156 2.996 1 98.94 33 LEU B C 1
ATOM 2696 O O . LEU B 1 33 ? -5.727 -17 2.246 1 98.94 33 LEU B O 1
ATOM 2700 N N . GLY B 1 34 ? -6.004 -14.883 2.865 1 98.94 34 GLY B N 1
ATOM 2701 C CA . GLY B 1 34 ? -5 -14.344 1.96 1 98.94 34 GLY B CA 1
ATOM 2702 C C . GLY B 1 34 ? -3.908 -13.562 2.672 1 98.94 34 GLY B C 1
ATOM 2703 O O . GLY B 1 34 ? -4.191 -12.609 3.398 1 98.94 34 GLY B O 1
ATOM 2704 N N . LYS B 1 35 ? -2.617 -14.023 2.545 1 98.94 35 LYS B N 1
ATOM 2705 C CA . LYS B 1 35 ? -1.479 -13.25 3.041 1 98.94 35 LYS B CA 1
ATOM 2706 C C . LYS B 1 35 ? -1.344 -11.93 2.295 1 98.94 35 LYS B C 1
ATOM 2708 O O . LYS B 1 35 ? -1.131 -11.906 1.081 1 98.94 35 LYS B O 1
ATOM 2713 N N . ALA B 1 36 ? -1.443 -10.758 2.971 1 98.88 36 ALA B N 1
ATOM 2714 C CA . ALA B 1 36 ? -1.664 -9.445 2.365 1 98.88 36 ALA B CA 1
ATOM 2715 C C . ALA B 1 36 ? -0.346 -8.82 1.925 1 98.88 36 ALA B C 1
ATOM 2717 O O . ALA B 1 36 ? 0.006 -7.723 2.369 1 98.88 36 ALA B O 1
ATOM 2718 N N . GLU B 1 37 ? 0.208 -9.367 0.925 1 98.88 37 GLU B N 1
ATOM 2719 C CA . GLU B 1 37 ? 1.529 -8.93 0.478 1 98.88 37 GLU B CA 1
ATOM 2720 C C . GLU B 1 37 ? 1.45 -7.605 -0.271 1 98.88 37 GLU B C 1
ATOM 2722 O O . GLU B 1 37 ? 2.463 -6.922 -0.444 1 98.88 37 GLU B O 1
ATOM 2727 N N . PHE B 1 38 ? 0.221 -7.211 -0.727 1 98.62 38 PHE B N 1
ATOM 2728 C CA . PHE B 1 38 ? 0.022 -5.895 -1.322 1 98.62 38 PHE B CA 1
ATOM 2729 C C . PHE B 1 38 ? 0.298 -4.793 -0.306 1 98.62 38 PHE B C 1
ATOM 2731 O O . PHE B 1 38 ? 0.428 -3.623 -0.671 1 98.62 38 PHE B O 1
ATOM 2738 N N . MET B 1 39 ? 0.466 -5.16 0.979 1 98.62 39 MET B N 1
ATOM 2739 C CA . MET B 1 39 ? 0.709 -4.199 2.051 1 98.62 39 MET B CA 1
ATOM 2740 C C . MET B 1 39 ? 2.189 -4.152 2.412 1 98.62 39 MET B C 1
ATOM 2742 O O . MET B 1 39 ? 2.561 -3.602 3.451 1 98.62 39 MET B O 1
ATOM 2746 N N . ASN B 1 40 ? 3.057 -4.777 1.639 1 98.75 40 ASN B N 1
ATOM 2747 C CA . ASN B 1 40 ? 4.48 -4.484 1.735 1 98.75 40 ASN B CA 1
ATOM 2748 C C . ASN B 1 40 ? 4.789 -3.043 1.335 1 98.75 40 ASN B C 1
ATOM 2750 O O . ASN B 1 40 ? 4.02 -2.424 0.596 1 98.75 40 ASN B O 1
ATOM 2754 N N . PRO B 1 41 ? 5.922 -2.488 1.8 1 98.56 41 PRO B N 1
ATOM 2755 C CA . PRO B 1 41 ? 6.195 -1.075 1.525 1 98.56 41 PRO B CA 1
ATOM 2756 C C . PRO B 1 41 ? 6.379 -0.789 0.037 1 98.56 41 PRO B C 1
ATOM 2758 O O . PRO B 1 41 ? 6.121 0.329 -0.417 1 98.56 41 PRO B O 1
ATOM 2761 N N . GLY B 1 42 ? 6.812 -1.775 -0.689 1 97.75 42 GLY B N 1
ATOM 2762 C CA . GLY B 1 42 ? 6.918 -1.615 -2.131 1 97.75 42 GLY B CA 1
ATOM 2763 C C . GLY B 1 42 ? 5.637 -1.974 -2.863 1 97.75 42 GLY B C 1
ATOM 2764 O O . GLY B 1 42 ? 5.543 -1.798 -4.082 1 97.75 42 GLY B O 1
ATOM 2765 N N . GLY B 1 43 ? 4.672 -2.58 -2.156 1 97.75 43 GLY B N 1
ATOM 2766 C CA . GLY B 1 43 ? 3.32 -2.738 -2.67 1 97.75 43 GLY B CA 1
ATOM 2767 C C . GLY B 1 43 ? 3.055 -4.121 -3.232 1 97.75 43 GLY B C 1
ATOM 2768 O O . GLY B 1 43 ? 2.041 -4.344 -3.898 1 97.75 43 GLY B O 1
ATOM 2769 N N . SER B 1 44 ? 4.023 -5.051 -3.041 1 98.25 44 SER B N 1
ATOM 2770 C CA . SER B 1 44 ? 3.762 -6.375 -3.596 1 98.25 44 SER B CA 1
ATOM 2771 C C . SER B 1 44 ? 4.586 -7.441 -2.885 1 98.25 44 SER B C 1
ATOM 2773 O O . SER B 1 44 ? 5.449 -7.125 -2.064 1 98.25 44 SER B O 1
ATOM 2775 N N . VAL B 1 45 ? 4.324 -8.68 -3.254 1 98.62 45 VAL B N 1
ATOM 2776 C CA . VAL B 1 45 ? 5 -9.852 -2.709 1 98.62 45 VAL B CA 1
ATOM 2777 C C . VAL B 1 45 ? 6.461 -9.859 -3.152 1 98.62 45 VAL B C 1
ATOM 2779 O O . VAL B 1 45 ? 7.312 -10.453 -2.492 1 98.62 45 VAL B O 1
ATOM 2782 N N . LYS B 1 46 ? 6.789 -9.102 -4.242 1 98.44 46 LYS B N 1
ATOM 2783 C CA . LYS B 1 46 ? 8.117 -9.195 -4.84 1 98.44 46 LYS B CA 1
ATOM 2784 C C . LYS B 1 46 ? 9.156 -8.453 -4 1 98.44 46 LYS B C 1
ATOM 2786 O O . LYS B 1 46 ? 10.359 -8.633 -4.184 1 98.44 46 LYS B O 1
ATOM 2791 N N . ASP B 1 47 ? 8.688 -7.633 -3.064 1 98.75 47 ASP B N 1
ATOM 2792 C CA . ASP B 1 47 ? 9.609 -6.988 -2.137 1 98.75 47 ASP B CA 1
ATOM 2793 C C . ASP B 1 47 ? 10.453 -8.023 -1.396 1 98.75 47 ASP B C 1
ATOM 2795 O O . ASP B 1 47 ? 11.648 -7.809 -1.165 1 98.75 47 ASP B O 1
ATOM 2799 N N . ARG B 1 48 ? 9.812 -9.133 -1.021 1 98.88 48 ARG B N 1
ATOM 2800 C CA . ARG B 1 48 ? 10.516 -10.172 -0.273 1 98.88 48 ARG B CA 1
ATOM 2801 C C . ARG B 1 48 ? 11.641 -10.773 -1.101 1 98.88 48 ARG B C 1
ATOM 2803 O O . ARG B 1 48 ? 12.773 -10.891 -0.626 1 98.88 48 ARG B O 1
ATOM 2810 N N . ALA B 1 49 ? 11.305 -11.164 -2.312 1 98.69 49 ALA B N 1
ATOM 2811 C CA . ALA B 1 49 ? 12.289 -11.781 -3.195 1 98.69 49 ALA B CA 1
ATOM 2812 C C . ALA B 1 49 ? 13.445 -10.828 -3.486 1 98.69 49 ALA B C 1
ATOM 2814 O O . ALA B 1 49 ? 14.609 -11.219 -3.436 1 98.69 49 ALA B O 1
ATOM 2815 N N . ALA B 1 50 ? 13.078 -9.586 -3.797 1 98.75 50 ALA B N 1
ATOM 2816 C CA . ALA B 1 50 ? 14.102 -8.578 -4.07 1 98.75 50 ALA B CA 1
ATOM 2817 C C . ALA B 1 50 ? 15.055 -8.422 -2.885 1 98.75 50 ALA B C 1
ATOM 2819 O O . ALA B 1 50 ? 16.266 -8.383 -3.061 1 98.75 50 ALA B O 1
ATOM 2820 N N . HIS B 1 51 ? 14.508 -8.375 -1.675 1 98.81 51 HIS B N 1
ATOM 2821 C CA . HIS B 1 51 ? 15.305 -8.227 -0.461 1 98.81 51 HIS B CA 1
ATOM 2822 C C . HIS B 1 51 ? 16.281 -9.391 -0.301 1 98.81 51 HIS B C 1
ATOM 2824 O O . HIS B 1 51 ? 17.469 -9.172 -0.055 1 98.81 51 HIS B O 1
ATOM 2830 N N . TYR B 1 52 ? 15.836 -10.57 -0.471 1 98.94 52 TYR B N 1
ATOM 2831 C CA . TYR B 1 52 ? 16.656 -11.75 -0.225 1 98.94 52 TYR B CA 1
ATOM 2832 C C . TYR B 1 52 ? 17.719 -11.906 -1.304 1 98.94 52 TYR B C 1
ATOM 2834 O O . TYR B 1 52 ? 18.859 -12.297 -1.015 1 98.94 52 TYR B O 1
ATOM 2842 N N . ILE B 1 53 ? 17.359 -11.641 -2.57 1 98.88 53 ILE B N 1
ATOM 2843 C CA . ILE B 1 53 ? 18.312 -11.727 -3.664 1 98.88 53 ILE B CA 1
ATOM 2844 C C . ILE B 1 53 ? 19.484 -10.781 -3.395 1 98.88 53 ILE B C 1
ATOM 2846 O O . ILE B 1 53 ? 20.656 -11.188 -3.496 1 98.88 53 ILE B O 1
ATOM 2850 N N . ILE B 1 54 ? 19.188 -9.586 -3.008 1 98.88 54 ILE B N 1
ATOM 2851 C CA . ILE B 1 54 ? 20.219 -8.586 -2.764 1 98.88 54 ILE B CA 1
ATOM 2852 C C . ILE B 1 54 ? 20.984 -8.945 -1.496 1 98.88 54 ILE B C 1
ATOM 2854 O O . ILE B 1 54 ? 22.219 -8.898 -1.479 1 98.88 54 ILE B O 1
ATOM 2858 N N . ALA B 1 55 ? 20.297 -9.336 -0.402 1 98.81 55 ALA B N 1
ATOM 2859 C CA . ALA B 1 55 ? 20.938 -9.688 0.86 1 98.81 55 ALA B CA 1
ATOM 2860 C C . ALA B 1 55 ? 21.906 -10.859 0.677 1 98.81 55 ALA B C 1
ATOM 2862 O O . ALA B 1 55 ? 22.984 -10.875 1.262 1 98.81 55 ALA B O 1
ATOM 2863 N N . GLU B 1 56 ? 21.484 -11.867 -0.065 1 98.75 56 GLU B N 1
ATOM 2864 C CA . GLU B 1 56 ? 22.328 -13.031 -0.303 1 98.75 56 GLU B CA 1
ATOM 2865 C C . GLU B 1 56 ? 23.594 -12.648 -1.088 1 98.75 56 GLU B C 1
ATOM 2867 O O . GLU B 1 56 ? 24.672 -13.164 -0.82 1 98.75 56 GLU B O 1
ATOM 2872 N N . ALA B 1 57 ? 23.375 -11.797 -2.088 1 98.75 57 ALA B N 1
ATOM 2873 C CA . ALA B 1 57 ? 24.516 -11.32 -2.861 1 98.75 57 ALA B CA 1
ATOM 2874 C C . ALA B 1 57 ? 25.516 -10.586 -1.969 1 98.75 57 ALA B C 1
ATOM 2876 O O . ALA B 1 57 ? 26.719 -10.727 -2.131 1 98.75 57 ALA B O 1
ATOM 2877 N N . GLU B 1 58 ? 25.031 -9.773 -1.052 1 98.69 58 GLU B N 1
ATOM 2878 C CA . GLU B 1 58 ? 25.891 -9.086 -0.088 1 98.69 58 GLU B CA 1
ATOM 2879 C C . GLU B 1 58 ? 26.641 -10.078 0.788 1 98.69 58 GLU B C 1
ATOM 2881 O O . GLU B 1 58 ? 27.859 -9.969 0.961 1 98.69 58 GLU B O 1
ATOM 2886 N N . LYS B 1 59 ? 25.906 -10.992 1.329 1 98.44 59 LYS B N 1
ATOM 2887 C CA . LYS B 1 59 ? 26.453 -11.984 2.246 1 98.44 59 LYS B CA 1
ATOM 2888 C C . LYS B 1 59 ? 27.578 -12.781 1.583 1 98.44 59 LYS B C 1
ATOM 2890 O O . LYS B 1 59 ? 28.578 -13.125 2.23 1 98.44 59 LYS B O 1
ATOM 2895 N N . ASN B 1 60 ? 27.406 -13.023 0.314 1 98.12 60 ASN B N 1
ATOM 2896 C CA . ASN B 1 60 ? 28.359 -13.844 -0.413 1 98.12 60 ASN B CA 1
ATOM 2897 C C . ASN B 1 60 ? 29.469 -12.992 -1.025 1 98.12 60 ASN B C 1
ATOM 2899 O O . ASN B 1 60 ? 30.344 -13.516 -1.731 1 98.12 60 ASN B O 1
ATOM 2903 N N . GLY B 1 61 ? 29.406 -11.727 -0.837 1 98.06 61 GLY B N 1
ATOM 2904 C CA . GLY B 1 61 ? 30.453 -10.828 -1.291 1 98.06 61 GLY B CA 1
ATOM 2905 C C . GLY B 1 61 ? 30.375 -10.5 -2.77 1 98.06 61 GLY B C 1
ATOM 2906 O O . GLY B 1 61 ? 31.312 -9.953 -3.35 1 98.06 61 GLY B O 1
ATOM 2907 N N . LEU B 1 62 ? 29.25 -10.805 -3.375 1 98.31 62 LEU B N 1
ATOM 2908 C CA . LEU B 1 62 ? 29.094 -10.609 -4.812 1 98.31 62 LEU B CA 1
ATOM 2909 C C . LEU B 1 62 ? 28.688 -9.172 -5.117 1 98.31 62 LEU B C 1
ATOM 2911 O O . LEU B 1 62 ? 28.891 -8.688 -6.238 1 98.31 62 LEU B O 1
ATOM 2915 N N . LEU B 1 63 ? 28.109 -8.5 -4.164 1 98.69 63 LEU B N 1
ATOM 2916 C CA . LEU B 1 63 ? 27.672 -7.113 -4.281 1 98.69 63 LEU B CA 1
ATOM 2917 C C . LEU B 1 63 ? 28.297 -6.254 -3.191 1 98.69 63 LEU B C 1
ATOM 2919 O O . LEU B 1 63 ? 28.047 -6.457 -2.004 1 98.69 63 LEU B O 1
ATOM 2923 N N . LYS B 1 64 ? 29.109 -5.336 -3.582 1 98.56 64 LYS B N 1
ATOM 2924 C CA . LYS B 1 64 ? 29.812 -4.43 -2.676 1 98.56 64 LYS B CA 1
ATOM 2925 C C . LYS B 1 64 ? 29.172 -3.051 -2.66 1 98.56 64 LYS B C 1
ATOM 2927 O O . LYS B 1 64 ? 28.328 -2.748 -3.508 1 98.56 64 LYS B O 1
ATOM 2932 N N . PRO B 1 65 ? 29.469 -2.234 -1.606 1 98.06 65 PRO B N 1
ATOM 2933 C CA . PRO B 1 65 ? 28.859 -0.912 -1.509 1 98.06 65 PRO B CA 1
ATOM 2934 C C . PRO B 1 65 ? 28.953 -0.118 -2.811 1 98.06 65 PRO B C 1
ATOM 2936 O O . PRO B 1 65 ? 30 -0.122 -3.463 1 98.06 65 PRO B O 1
ATOM 2939 N N . GLY B 1 66 ? 27.812 0.466 -3.16 1 98.31 66 GLY B N 1
ATOM 2940 C CA . GLY B 1 66 ? 27.766 1.271 -4.371 1 98.31 66 GLY B CA 1
ATOM 2941 C C . GLY B 1 66 ? 27.531 0.451 -5.625 1 98.31 66 GLY B C 1
ATOM 2942 O O . GLY B 1 66 ? 27.5 0.994 -6.73 1 98.31 66 GLY B O 1
ATOM 2943 N N . GLY B 1 67 ? 27.344 -0.846 -5.434 1 98.75 67 GLY B N 1
ATOM 2944 C CA . GLY B 1 67 ? 27.203 -1.749 -6.562 1 98.75 67 GLY B CA 1
ATOM 2945 C C . GLY B 1 67 ? 25.891 -1.575 -7.305 1 98.75 67 GLY B C 1
ATOM 2946 O O . GLY B 1 67 ? 25.156 -0.615 -7.062 1 98.75 67 GLY B O 1
ATOM 2947 N N . THR B 1 68 ? 25.656 -2.457 -8.336 1 98.88 68 THR B N 1
ATOM 2948 C CA . THR B 1 68 ? 24.516 -2.359 -9.234 1 98.88 68 THR B CA 1
ATOM 2949 C C . THR B 1 68 ? 23.75 -3.68 -9.289 1 98.88 68 THR B C 1
ATOM 2951 O O . THR B 1 68 ? 24.359 -4.754 -9.32 1 98.88 68 THR B O 1
ATOM 2954 N N . VAL B 1 69 ? 22.484 -3.617 -9.195 1 98.94 69 VAL B N 1
ATOM 2955 C CA . VAL B 1 69 ? 21.609 -4.773 -9.391 1 98.94 69 VAL B CA 1
ATOM 2956 C C . VAL B 1 69 ? 20.906 -4.664 -10.742 1 98.94 69 VAL B C 1
ATOM 2958 O O . VAL B 1 69 ? 20.234 -3.66 -11.023 1 98.94 69 VAL B O 1
ATOM 2961 N N . VAL B 1 70 ? 21.031 -5.688 -11.617 1 98.88 70 VAL B N 1
ATOM 2962 C CA . VAL B 1 70 ? 20.469 -5.68 -12.961 1 98.88 70 VAL B CA 1
ATOM 2963 C C . VAL B 1 70 ? 19.375 -6.738 -13.07 1 98.88 70 VAL B C 1
ATOM 2965 O O . VAL B 1 70 ? 19.531 -7.859 -12.586 1 98.88 70 VAL B O 1
ATOM 2968 N N . GLU B 1 71 ? 18.281 -6.395 -13.641 1 98.69 71 GLU B N 1
ATOM 2969 C CA . GLU B 1 71 ? 17.188 -7.355 -13.828 1 98.69 71 GLU B CA 1
ATOM 2970 C C . GLU B 1 71 ? 16.359 -7.031 -15.062 1 98.69 71 GLU B C 1
ATOM 2972 O O . GLU B 1 71 ? 16.219 -5.863 -15.43 1 98.69 71 GLU B O 1
ATOM 2977 N N . GLY B 1 72 ? 15.984 -8.078 -15.812 1 97 72 GLY B N 1
ATOM 2978 C CA . GLY B 1 72 ? 15.008 -7.941 -16.875 1 97 72 GLY B CA 1
ATOM 2979 C C . GLY B 1 72 ? 13.578 -8.148 -16.406 1 97 72 GLY B C 1
ATOM 2980 O O . GLY B 1 72 ? 13.133 -9.289 -16.25 1 97 72 GLY B O 1
ATOM 2981 N N . THR B 1 73 ? 12.875 -7.078 -16.234 1 91.88 73 THR B N 1
ATOM 2982 C CA . THR B 1 73 ? 11.508 -7.16 -15.734 1 91.88 73 THR B CA 1
ATOM 2983 C C . THR B 1 73 ? 10.766 -5.848 -15.977 1 91.88 73 THR B C 1
ATOM 2985 O O . THR B 1 73 ? 11.367 -4.773 -15.953 1 91.88 73 THR B O 1
ATOM 2988 N N . ALA B 1 74 ? 9.539 -5.902 -16.219 1 75.38 74 ALA B N 1
ATOM 2989 C CA . ALA B 1 74 ? 8.734 -4.699 -16.391 1 75.38 74 ALA B CA 1
ATOM 2990 C C . ALA B 1 74 ? 7.746 -4.531 -15.242 1 75.38 74 ALA B C 1
ATOM 2992 O O . ALA B 1 74 ? 6.844 -3.693 -15.305 1 75.38 74 ALA B O 1
ATOM 2993 N N . GLY B 1 75 ? 7.957 -5.23 -14.164 1 88.44 75 GLY B N 1
ATOM 2994 C CA . GLY B 1 75 ? 6.855 -5.246 -13.219 1 88.44 75 GLY B CA 1
ATOM 2995 C C . GLY B 1 75 ? 7.301 -5.074 -11.781 1 88.44 75 GLY B C 1
ATOM 2996 O O . GLY B 1 75 ? 8.164 -4.242 -11.484 1 88.44 75 GLY B O 1
ATOM 2997 N N . ASN B 1 76 ? 6.629 -5.832 -10.867 1 93.44 76 ASN B N 1
ATOM 2998 C CA . ASN B 1 76 ? 6.715 -5.695 -9.414 1 93.44 76 ASN B CA 1
ATOM 2999 C C . ASN B 1 76 ? 8.117 -6.008 -8.906 1 93.44 76 ASN B C 1
ATOM 3001 O O . ASN B 1 76 ? 8.578 -5.41 -7.934 1 93.44 76 ASN B O 1
ATOM 3005 N N . THR B 1 77 ? 8.82 -6.91 -9.594 1 96.31 77 THR B N 1
ATOM 3006 C CA . THR B 1 77 ? 10.172 -7.234 -9.156 1 96.31 77 THR B CA 1
ATOM 3007 C C . THR B 1 77 ? 11.102 -6.031 -9.32 1 96.31 77 THR B C 1
ATOM 3009 O O . THR B 1 77 ? 11.914 -5.738 -8.445 1 96.31 77 THR B O 1
ATOM 3012 N N . GLY B 1 78 ? 11.008 -5.406 -10.523 1 97.19 78 GLY B N 1
ATOM 3013 C CA . GLY B 1 78 ? 11.805 -4.211 -10.75 1 97.19 78 GLY B CA 1
ATOM 3014 C C . GLY B 1 78 ? 11.555 -3.123 -9.719 1 97.19 78 GLY B C 1
ATOM 3015 O O . GLY B 1 78 ? 12.492 -2.473 -9.258 1 97.19 78 GLY B O 1
ATOM 3016 N N . ILE B 1 79 ? 10.328 -2.951 -9.375 1 97.56 79 ILE B N 1
ATOM 3017 C CA . ILE B 1 79 ? 9.938 -1.962 -8.383 1 97.56 79 ILE B CA 1
ATOM 3018 C C . ILE B 1 79 ? 10.555 -2.316 -7.031 1 97.56 79 ILE B C 1
ATOM 3020 O O . ILE B 1 79 ? 11.188 -1.476 -6.391 1 97.56 79 ILE B O 1
ATOM 3024 N N . GLY B 1 80 ? 10.406 -3.572 -6.598 1 98.44 80 GLY B N 1
ATOM 3025 C CA . GLY B 1 80 ? 10.992 -4.023 -5.344 1 98.44 80 GLY B CA 1
ATOM 3026 C C . GLY B 1 80 ? 12.5 -3.852 -5.293 1 98.44 80 GLY B C 1
ATOM 3027 O O . GLY B 1 80 ? 13.039 -3.336 -4.312 1 98.44 80 GLY B O 1
ATOM 3028 N N . ILE B 1 81 ? 13.148 -4.219 -6.371 1 98.81 81 ILE B N 1
ATOM 3029 C CA . ILE B 1 81 ? 14.602 -4.109 -6.457 1 98.81 81 ILE B CA 1
ATOM 3030 C C . ILE B 1 81 ? 15.016 -2.646 -6.34 1 98.81 81 ILE B C 1
ATOM 3032 O O . ILE B 1 81 ? 15.945 -2.314 -5.598 1 98.81 81 ILE B O 1
ATOM 3036 N N . THR B 1 82 ? 14.336 -1.773 -7.055 1 98.75 82 THR B N 1
ATOM 3037 C CA . THR B 1 82 ? 14.711 -0.364 -7.082 1 98.75 82 THR B CA 1
ATOM 3038 C C . THR B 1 82 ? 14.578 0.26 -5.695 1 98.75 82 THR B C 1
ATOM 3040 O O . THR B 1 82 ? 15.469 0.989 -5.25 1 98.75 82 THR B O 1
ATOM 3043 N N . HIS B 1 83 ? 13.477 -0.012 -5 1 98.81 83 HIS B N 1
ATOM 3044 C CA . HIS B 1 83 ? 13.297 0.495 -3.646 1 98.81 83 HIS B CA 1
ATOM 3045 C C . HIS B 1 83 ? 14.43 0.049 -2.736 1 98.81 83 HIS B C 1
ATOM 3047 O O . HIS B 1 83 ? 14.977 0.853 -1.972 1 98.81 83 HIS B O 1
ATOM 3053 N N . ILE B 1 84 ? 14.758 -1.191 -2.756 1 98.81 84 ILE B N 1
ATOM 3054 C CA . ILE B 1 84 ? 15.758 -1.765 -1.86 1 98.81 84 ILE B CA 1
ATOM 3055 C C . ILE B 1 84 ? 17.141 -1.236 -2.227 1 98.81 84 ILE B C 1
ATOM 3057 O O . ILE B 1 84 ? 17.953 -0.934 -1.345 1 98.81 84 ILE B O 1
ATOM 3061 N N . CYS B 1 85 ? 17.391 -1.154 -3.549 1 98.88 85 CYS B N 1
ATOM 3062 C CA . CYS B 1 85 ? 18.641 -0.562 -3.982 1 98.88 85 CYS B CA 1
ATOM 3063 C C . CYS B 1 85 ? 18.797 0.856 -3.443 1 98.88 85 CYS B C 1
ATOM 3065 O O . CYS B 1 85 ? 19.844 1.216 -2.91 1 98.88 85 CYS B O 1
ATOM 3067 N N . ASN B 1 86 ? 17.766 1.676 -3.59 1 98.81 86 ASN B N 1
ATOM 3068 C CA . ASN B 1 86 ? 17.797 3.027 -3.039 1 98.81 86 ASN B CA 1
ATOM 3069 C C . ASN B 1 86 ? 18.109 3.016 -1.546 1 98.81 86 ASN B C 1
ATOM 3071 O O . ASN B 1 86 ? 19 3.742 -1.09 1 98.81 86 ASN B O 1
ATOM 3075 N N . ALA B 1 87 ? 17.469 2.158 -0.788 1 98.75 87 ALA B N 1
ATOM 3076 C CA . ALA B 1 87 ? 17.594 2.111 0.667 1 98.75 87 ALA B CA 1
ATOM 3077 C C . ALA B 1 87 ? 18.984 1.688 1.091 1 98.75 87 ALA B C 1
ATOM 3079 O O . ALA B 1 87 ? 19.438 2.018 2.191 1 98.75 87 ALA B O 1
ATOM 3080 N N . LYS B 1 88 ? 19.688 0.96 0.216 1 98.62 88 LYS B N 1
ATOM 3081 C CA . LYS B 1 88 ? 20.984 0.386 0.599 1 98.62 88 LYS B CA 1
ATOM 3082 C C . LYS B 1 88 ? 22.125 1.103 -0.099 1 98.62 88 LYS B C 1
ATOM 3084 O O . LYS B 1 88 ? 23.297 0.791 0.142 1 98.62 88 LYS B O 1
ATOM 3089 N N . GLY B 1 89 ? 21.797 2.059 -0.983 1 98.56 89 GLY B N 1
ATOM 3090 C CA . GLY B 1 89 ? 22.828 2.812 -1.679 1 98.56 89 GLY B CA 1
ATOM 3091 C C . GLY B 1 89 ? 23.359 2.1 -2.904 1 98.56 89 GLY B C 1
ATOM 3092 O O . GLY B 1 89 ? 24.531 2.279 -3.275 1 98.56 89 GLY B O 1
ATOM 3093 N N . TYR B 1 90 ? 22.594 1.152 -3.486 1 98.88 90 TYR B N 1
ATOM 3094 C CA . TYR B 1 90 ? 22.938 0.482 -4.734 1 98.88 90 TYR B CA 1
ATOM 3095 C C . TYR B 1 90 ? 22.266 1.153 -5.922 1 98.88 90 TYR B C 1
ATOM 3097 O O . TYR B 1 90 ? 21.406 2.021 -5.746 1 98.88 90 TYR B O 1
ATOM 3105 N N . LYS B 1 91 ? 22.703 0.837 -7.133 1 98.75 91 LYS B N 1
ATOM 3106 C CA . LYS B 1 91 ? 22.047 1.232 -8.375 1 98.75 91 LYS B CA 1
ATOM 3107 C C . LYS B 1 91 ? 21.188 0.097 -8.93 1 98.75 91 LYS B C 1
ATOM 3109 O O . LYS B 1 91 ? 21.516 -1.077 -8.766 1 98.75 91 LYS B O 1
ATOM 3114 N N . ALA B 1 92 ? 20.078 0.4 -9.508 1 98.81 92 ALA B N 1
ATOM 3115 C CA . ALA B 1 92 ? 19.219 -0.572 -10.172 1 98.81 92 ALA B CA 1
ATOM 3116 C C . ALA B 1 92 ? 19.172 -0.331 -11.68 1 98.81 92 ALA B C 1
ATOM 3118 O O . ALA B 1 92 ? 18.891 0.78 -12.125 1 98.81 92 ALA B O 1
ATOM 3119 N N . VAL B 1 93 ? 19.469 -1.303 -12.469 1 98.81 93 VAL B N 1
ATOM 3120 C CA . VAL B 1 93 ? 19.312 -1.286 -13.922 1 98.81 93 VAL B CA 1
ATOM 3121 C C . VAL B 1 93 ? 18.203 -2.258 -14.328 1 98.81 93 VAL B C 1
ATOM 3123 O O . VAL B 1 93 ? 18.328 -3.469 -14.133 1 98.81 93 VAL B O 1
ATOM 3126 N N . ILE B 1 94 ? 17.188 -1.724 -14.898 1 98.69 94 ILE B N 1
ATOM 3127 C CA . ILE B 1 94 ? 16.031 -2.533 -15.273 1 98.69 94 ILE B CA 1
ATOM 3128 C C . ILE B 1 94 ? 15.898 -2.57 -16.797 1 98.69 94 ILE B C 1
ATOM 3130 O O . ILE B 1 94 ? 15.758 -1.528 -17.438 1 98.69 94 ILE B O 1
ATOM 3134 N N . ILE B 1 95 ? 15.945 -3.75 -17.375 1 98.38 95 ILE B N 1
ATOM 3135 C CA . ILE B 1 95 ? 15.789 -3.963 -18.812 1 98.38 95 ILE B CA 1
ATOM 3136 C C . ILE B 1 95 ? 14.336 -4.336 -19.125 1 98.38 95 ILE B C 1
ATOM 3138 O O . ILE B 1 95 ? 13.812 -5.316 -18.578 1 98.38 95 ILE B O 1
ATOM 3142 N N . ILE B 1 96 ? 13.766 -3.572 -19.969 1 95.75 96 ILE B N 1
ATOM 3143 C CA . ILE B 1 96 ? 12.344 -3.762 -20.188 1 95.75 96 ILE B CA 1
ATOM 3144 C C . ILE B 1 96 ? 12.047 -3.709 -21.688 1 95.75 96 ILE B C 1
ATOM 3146 O O . ILE B 1 96 ? 12.711 -2.977 -22.438 1 95.75 96 ILE B O 1
ATOM 3150 N N . PRO B 1 97 ? 11.086 -4.527 -22.156 1 94 97 PRO B N 1
ATOM 3151 C CA . PRO B 1 97 ? 10.695 -4.371 -23.562 1 94 97 PRO B CA 1
ATOM 3152 C C . PRO B 1 97 ? 10.133 -2.986 -23.875 1 94 97 PRO B C 1
ATOM 3154 O O . PRO B 1 97 ? 9.391 -2.426 -23.062 1 94 97 PRO B O 1
ATOM 3157 N N . GLU B 1 98 ? 10.328 -2.484 -25.016 1 93.81 98 GLU B N 1
ATOM 3158 C CA . GLU B 1 98 ? 9.922 -1.141 -25.422 1 93.81 98 GLU B CA 1
ATOM 3159 C C . GLU B 1 98 ? 8.406 -1.053 -25.594 1 93.81 98 GLU B C 1
ATOM 3161 O O . GLU B 1 98 ? 7.844 0.044 -25.641 1 93.81 98 GLU B O 1
ATOM 3166 N N . THR B 1 99 ? 7.77 -2.176 -25.672 1 90.75 99 THR B N 1
ATOM 3167 C CA . THR B 1 99 ? 6.328 -2.215 -25.906 1 90.75 99 THR B CA 1
ATOM 3168 C C . THR B 1 99 ? 5.562 -2.07 -24.594 1 90.75 99 THR B C 1
ATOM 3170 O O . THR B 1 99 ? 4.332 -1.991 -24.578 1 90.75 99 THR B O 1
ATOM 3173 N N . GLN B 1 100 ? 6.285 -2.082 -23.484 1 90.12 100 GLN B N 1
ATOM 3174 C CA . GLN B 1 100 ? 5.609 -1.891 -22.203 1 90.12 100 GLN B CA 1
ATOM 3175 C C . GLN B 1 100 ? 4.98 -0.503 -22.109 1 90.12 100 GLN B C 1
ATOM 3177 O O . GLN B 1 100 ? 5.379 0.412 -22.828 1 90.12 100 GLN B O 1
ATOM 3182 N N . SER B 1 101 ? 3.971 -0.42 -21.25 1 86.31 101 SER B N 1
ATOM 3183 C CA . SER B 1 101 ? 3.266 0.853 -21.125 1 86.31 101 SER B CA 1
ATOM 3184 C C . SER B 1 101 ? 4.203 1.956 -20.641 1 86.31 101 SER B C 1
ATOM 3186 O O . SER B 1 101 ? 5.109 1.705 -19.844 1 86.31 101 SER B O 1
ATOM 3188 N N . GLN B 1 102 ? 3.941 3.111 -21.109 1 87.69 102 GLN B N 1
ATOM 3189 C CA . GLN B 1 102 ? 4.734 4.266 -20.703 1 87.69 102 GLN B CA 1
ATOM 3190 C C . GLN B 1 102 ? 4.621 4.504 -19.188 1 87.69 102 GLN B C 1
ATOM 3192 O O . GLN B 1 102 ? 5.582 4.938 -18.562 1 87.69 102 GLN B O 1
ATOM 3197 N N . GLU B 1 103 ? 3.459 4.25 -18.672 1 84.69 103 GLU B N 1
ATOM 3198 C CA . GLU B 1 103 ? 3.227 4.418 -17.234 1 84.69 103 GLU B CA 1
ATOM 3199 C C . GLU B 1 103 ? 4.172 3.545 -16.422 1 84.69 103 GLU B C 1
ATOM 3201 O O . GLU B 1 103 ? 4.758 4.008 -15.438 1 84.69 103 GLU B O 1
ATOM 3206 N N . LYS B 1 104 ? 4.406 2.324 -16.859 1 87.81 104 LYS B N 1
ATOM 3207 C CA . LYS B 1 104 ? 5.285 1.396 -16.141 1 87.81 104 LYS B CA 1
ATOM 3208 C C . LYS B 1 104 ? 6.742 1.841 -16.234 1 87.81 104 LYS B C 1
ATOM 3210 O O . LYS B 1 104 ? 7.469 1.807 -15.242 1 87.81 104 LYS B O 1
ATOM 3215 N N . ILE B 1 105 ? 7.09 2.266 -17.406 1 92.81 105 ILE B N 1
ATOM 3216 C CA . ILE B 1 105 ? 8.453 2.717 -17.641 1 92.81 105 ILE B CA 1
ATOM 3217 C C . ILE B 1 105 ? 8.75 3.949 -16.797 1 92.81 105 ILE B C 1
ATOM 3219 O O . ILE B 1 105 ? 9.758 3.992 -16.078 1 92.81 105 ILE B O 1
ATOM 3223 N N . GLU B 1 106 ? 7.844 4.895 -16.781 1 91.5 106 GLU B N 1
ATOM 3224 C CA . GLU B 1 106 ? 8.039 6.141 -16.047 1 91.5 106 GLU B CA 1
ATOM 3225 C C . GLU B 1 106 ? 8.047 5.902 -14.539 1 91.5 106 GLU B C 1
ATOM 3227 O O . GLU B 1 106 ? 8.773 6.574 -13.797 1 91.5 106 GLU B O 1
ATOM 3232 N N . THR B 1 107 ? 7.277 4.953 -14.094 1 92.88 107 THR B N 1
ATOM 3233 C CA . THR B 1 107 ? 7.277 4.621 -12.672 1 92.88 107 THR B CA 1
ATOM 3234 C C . THR B 1 107 ? 8.656 4.152 -12.227 1 92.88 107 THR B C 1
ATOM 3236 O O . THR B 1 107 ? 9.188 4.625 -11.219 1 92.88 107 THR B O 1
ATOM 3239 N N . LEU B 1 108 ? 9.242 3.287 -12.977 1 96.75 108 LEU B N 1
ATOM 3240 C CA . LEU B 1 108 ? 10.57 2.775 -12.641 1 96.75 108 LEU B CA 1
ATOM 3241 C C . LEU B 1 108 ? 11.609 3.891 -12.68 1 96.75 108 LEU B C 1
ATOM 3243 O O . LEU B 1 108 ? 12.484 3.963 -11.812 1 96.75 108 LEU B O 1
ATOM 3247 N N . ARG B 1 109 ? 11.469 4.762 -13.664 1 96.88 109 ARG B N 1
ATOM 3248 C CA . ARG B 1 109 ? 12.391 5.891 -13.75 1 96.88 109 ARG B CA 1
ATOM 3249 C C . ARG B 1 109 ? 12.211 6.836 -12.57 1 96.88 109 ARG B C 1
ATOM 3251 O O . ARG B 1 109 ? 13.188 7.312 -11.992 1 96.88 109 ARG B O 1
ATOM 3258 N N . THR B 1 110 ? 10.969 7.066 -12.25 1 96.62 110 THR B N 1
ATOM 3259 C CA . THR B 1 110 ? 10.664 7.918 -11.109 1 96.62 110 THR B CA 1
ATOM 3260 C C . THR B 1 110 ? 11.281 7.355 -9.828 1 96.62 110 THR B C 1
ATOM 3262 O O . THR B 1 110 ? 11.812 8.102 -9.008 1 96.62 110 THR B O 1
ATOM 3265 N N . LEU B 1 111 ? 11.25 6.062 -9.703 1 97.75 111 LEU B N 1
ATOM 3266 C CA . LEU B 1 111 ? 11.797 5.41 -8.516 1 97.75 111 LEU B CA 1
ATOM 3267 C C . LEU B 1 111 ? 13.32 5.527 -8.484 1 97.75 111 LEU B C 1
ATOM 3269 O O . LEU B 1 111 ? 13.938 5.344 -7.43 1 97.75 111 LEU B O 1
ATOM 3273 N N . GLY B 1 112 ? 13.93 5.742 -9.633 1 97.69 112 GLY B N 1
ATOM 3274 C CA . GLY B 1 112 ? 15.367 5.965 -9.656 1 97.69 112 GLY B CA 1
ATOM 3275 C C . GLY B 1 112 ? 16.125 4.902 -10.43 1 97.69 112 GLY B C 1
ATOM 3276 O O . GLY B 1 112 ? 17.359 4.906 -10.461 1 97.69 112 GLY B O 1
ATOM 3277 N N . ALA B 1 113 ? 15.398 4.004 -11.078 1 98.44 113 ALA B N 1
ATOM 3278 C CA . ALA B 1 113 ? 16.062 2.951 -11.836 1 98.44 113 ALA B CA 1
ATOM 3279 C C . ALA B 1 113 ? 16.609 3.49 -13.156 1 98.44 113 ALA B C 1
ATOM 3281 O O . ALA B 1 113 ? 16.047 4.406 -13.742 1 98.44 113 ALA B O 1
ATOM 3282 N N . ASP B 1 114 ? 17.781 2.984 -13.594 1 98.38 114 ASP B N 1
ATOM 3283 C CA . ASP B 1 114 ? 18.219 3.086 -14.984 1 98.38 114 ASP B CA 1
ATOM 3284 C C . ASP B 1 114 ? 17.438 2.119 -15.867 1 98.38 114 ASP B C 1
ATOM 3286 O O . ASP B 1 114 ? 17.703 0.918 -15.883 1 98.38 114 ASP B O 1
ATOM 3290 N N . VAL B 1 115 ? 16.469 2.676 -16.594 1 98.19 115 VAL B N 1
ATOM 3291 C CA . VAL B 1 115 ? 15.594 1.839 -17.391 1 98.19 115 VAL B CA 1
ATOM 3292 C C . VAL B 1 115 ? 16.109 1.772 -18.828 1 98.19 115 VAL B C 1
ATOM 3294 O O . VAL B 1 115 ? 16.281 2.805 -19.484 1 98.19 115 VAL B O 1
ATOM 3297 N N . ARG B 1 116 ? 16.312 0.628 -19.297 1 97.81 116 ARG B N 1
ATOM 3298 C CA . ARG B 1 116 ? 16.797 0.404 -20.641 1 97.81 116 ARG B CA 1
ATOM 3299 C C . ARG B 1 116 ? 15.789 -0.389 -21.469 1 97.81 116 ARG B C 1
ATOM 3301 O O . ARG B 1 116 ? 15.414 -1.501 -21.094 1 97.81 116 ARG B O 1
ATOM 3308 N N . LEU B 1 117 ? 15.453 0.168 -22.578 1 97.06 117 LEU B N 1
ATOM 3309 C CA . LEU B 1 117 ? 14.438 -0.428 -23.438 1 97.06 117 LEU B CA 1
ATOM 3310 C C . LEU B 1 117 ? 15.078 -1.371 -24.453 1 97.06 117 LEU B C 1
ATOM 3312 O O . LEU B 1 117 ? 16.141 -1.069 -25 1 97.06 117 LEU B O 1
ATOM 3316 N N . VAL B 1 118 ? 14.492 -2.51 -24.656 1 97.12 118 VAL B N 1
ATOM 3317 C CA . VAL B 1 118 ? 14.953 -3.479 -25.641 1 97.12 118 VAL B CA 1
ATOM 3318 C C . VAL B 1 118 ? 13.773 -3.971 -26.469 1 97.12 118 VAL B C 1
ATOM 3320 O O . VAL B 1 118 ? 12.617 -3.807 -26.078 1 97.12 118 VAL B O 1
ATOM 3323 N N . PRO B 1 119 ? 13.984 -4.602 -27.625 1 95.5 119 PRO B N 1
ATOM 3324 C CA . PRO B 1 119 ? 12.875 -5.137 -28.422 1 95.5 119 PRO B CA 1
ATOM 3325 C C . PRO B 1 119 ? 12.117 -6.246 -27.703 1 95.5 119 PRO B C 1
ATOM 3327 O O . PRO B 1 119 ? 12.711 -7.004 -26.922 1 95.5 119 PRO B O 1
ATOM 3330 N N . ALA B 1 120 ? 10.828 -6.281 -28 1 93.38 120 ALA B N 1
ATOM 3331 C CA . ALA B 1 120 ? 10.023 -7.387 -27.484 1 93.38 120 ALA B CA 1
ATOM 3332 C C . ALA B 1 120 ? 10.211 -8.648 -28.312 1 93.38 120 ALA B C 1
ATOM 3334 O O . ALA B 1 120 ? 9.672 -8.75 -29.422 1 93.38 120 ALA B O 1
ATOM 3335 N N . VAL B 1 121 ? 11.023 -9.578 -27.828 1 93 121 VAL B N 1
ATOM 3336 C CA . VAL B 1 121 ? 11.297 -10.812 -28.562 1 93 121 VAL B CA 1
ATOM 3337 C C . VAL B 1 121 ? 11.203 -12 -27.594 1 93 121 VAL B C 1
ATOM 3339 O O . VAL B 1 121 ? 11.281 -11.836 -26.375 1 93 121 VAL B O 1
ATOM 3342 N N . PRO B 1 122 ? 10.891 -13.164 -28.078 1 87.88 122 PRO B N 1
ATOM 3343 C CA . PRO B 1 122 ? 10.75 -14.336 -27.219 1 87.88 122 PRO B CA 1
ATOM 3344 C C . PRO B 1 122 ? 12.039 -14.695 -26.484 1 87.88 122 PRO B C 1
ATOM 3346 O O . PRO B 1 122 ? 13.117 -14.25 -26.875 1 87.88 122 PRO B O 1
ATOM 3349 N N . TYR B 1 123 ? 11.93 -15.438 -25.5 1 85.62 123 TYR B N 1
ATOM 3350 C CA . TYR B 1 123 ? 13.023 -15.797 -24.594 1 85.62 123 TYR B CA 1
ATOM 3351 C C . TYR B 1 123 ? 14.172 -16.438 -25.375 1 85.62 123 TYR B C 1
ATOM 3353 O O . TYR B 1 123 ? 15.344 -16.234 -25.031 1 85.62 123 TYR B O 1
ATOM 3361 N N . ALA B 1 124 ? 13.867 -17.25 -26.359 1 88.94 124 ALA B N 1
ATOM 3362 C CA . ALA B 1 124 ? 14.883 -17.953 -27.125 1 88.94 124 ALA B CA 1
ATOM 3363 C C . ALA B 1 124 ? 15.797 -16.969 -27.859 1 88.94 124 ALA B C 1
ATOM 3365 O O . ALA B 1 124 ? 16.922 -17.297 -28.219 1 88.94 124 ALA B O 1
ATOM 3366 N N . ASN B 1 125 ? 15.258 -15.781 -28.078 1 93.69 125 ASN B N 1
ATOM 3367 C CA . ASN B 1 125 ? 16.047 -14.734 -28.719 1 93.69 125 ASN B CA 1
ATOM 3368 C C . ASN B 1 125 ? 17.047 -14.109 -27.766 1 93.69 125 ASN B C 1
ATOM 3370 O O . ASN B 1 125 ? 16.688 -13.711 -26.656 1 93.69 125 ASN B O 1
ATOM 3374 N N . PRO B 1 126 ? 18.312 -14.078 -28.156 1 95.12 126 PRO B N 1
ATOM 3375 C CA . PRO B 1 126 ? 19.344 -13.516 -27.281 1 95.12 126 PRO B CA 1
ATOM 3376 C C . PRO B 1 126 ? 19.062 -12.07 -26.891 1 95.12 126 PRO B C 1
ATOM 3378 O O . PRO B 1 126 ? 19.641 -11.562 -25.938 1 95.12 126 PRO B O 1
ATOM 3381 N N . ASP B 1 127 ? 18.141 -11.398 -27.578 1 95.62 127 ASP B N 1
ATOM 3382 C CA . ASP B 1 127 ? 17.859 -10 -27.297 1 95.62 127 ASP B CA 1
ATOM 3383 C C . ASP B 1 127 ? 16.656 -9.859 -26.359 1 95.62 127 ASP B C 1
ATOM 3385 O O . ASP B 1 127 ? 16.172 -8.75 -26.125 1 95.62 127 ASP B O 1
ATOM 3389 N N . ASN B 1 128 ? 16.25 -10.992 -25.906 1 95.12 128 ASN B N 1
ATOM 3390 C CA . ASN B 1 128 ? 15.211 -10.969 -24.875 1 95.12 128 ASN B CA 1
ATOM 3391 C C . ASN B 1 128 ? 15.656 -10.195 -23.641 1 95.12 128 ASN B C 1
ATOM 3393 O O . ASN B 1 128 ? 16.812 -10.273 -23.25 1 95.12 128 ASN B O 1
ATOM 3397 N N . TYR B 1 129 ? 14.688 -9.484 -23.047 1 95.31 129 TYR B N 1
ATOM 3398 C CA . TYR B 1 129 ? 15.016 -8.57 -21.969 1 95.31 129 TYR B CA 1
ATOM 3399 C C . TYR B 1 129 ? 15.703 -9.312 -20.812 1 95.31 129 TYR B C 1
ATOM 3401 O O . TYR B 1 129 ? 16.578 -8.75 -20.156 1 95.31 129 TYR B O 1
ATOM 3409 N N . VAL B 1 130 ? 15.383 -10.578 -20.578 1 94.81 130 VAL B N 1
ATOM 3410 C CA . VAL B 1 130 ? 16.016 -11.352 -19.516 1 94.81 130 VAL B CA 1
ATOM 3411 C C . VAL B 1 130 ? 17.453 -11.688 -19.891 1 94.81 130 VAL B C 1
ATOM 3413 O O . VAL B 1 130 ? 18.375 -11.523 -19.078 1 94.81 130 VAL B O 1
ATOM 3416 N N . ARG B 1 131 ? 17.641 -12.102 -21.094 1 95.88 131 ARG B N 1
ATOM 3417 C CA . ARG B 1 131 ? 18.969 -12.453 -21.594 1 95.88 131 ARG B CA 1
ATOM 3418 C C . ARG B 1 131 ? 19.859 -11.227 -21.656 1 95.88 131 ARG B C 1
ATOM 3420 O O . ARG B 1 131 ? 21.047 -11.297 -21.281 1 95.88 131 ARG B O 1
ATOM 3427 N N . VAL B 1 132 ? 19.281 -10.18 -22.109 1 97.81 132 VAL B N 1
ATOM 3428 C CA . VAL B 1 132 ? 20.031 -8.938 -22.188 1 97.81 132 VAL B CA 1
ATOM 3429 C C . VAL B 1 132 ? 20.438 -8.5 -20.781 1 97.81 132 VAL B C 1
ATOM 3431 O O . VAL B 1 132 ? 21.562 -8.016 -20.578 1 97.81 132 VAL B O 1
ATOM 3434 N N . SER B 1 133 ? 19.547 -8.625 -19.797 1 98.38 133 SER B N 1
ATOM 3435 C CA . SER B 1 133 ? 19.859 -8.234 -18.422 1 98.38 133 SER B CA 1
ATOM 3436 C C . SER B 1 133 ? 21.031 -9.055 -17.891 1 98.38 133 SER B C 1
ATOM 3438 O O . SER B 1 133 ? 21.891 -8.523 -17.172 1 98.38 133 SER B O 1
ATOM 3440 N N . GLU B 1 134 ? 21.109 -10.32 -18.188 1 98.12 134 GLU B N 1
ATOM 3441 C CA . GLU B 1 134 ? 22.25 -11.148 -17.797 1 98.12 134 GLU B CA 1
ATOM 3442 C C . GLU B 1 134 ? 23.547 -10.625 -18.391 1 98.12 134 GLU B C 1
ATOM 3444 O O . GLU B 1 134 ? 24.547 -10.508 -17.672 1 98.12 134 GLU B O 1
ATOM 3449 N N . ARG B 1 135 ? 23.531 -10.328 -19.656 1 98.25 135 ARG B N 1
ATOM 3450 C CA . ARG B 1 135 ? 24.734 -9.844 -20.344 1 98.25 135 ARG B CA 1
ATOM 3451 C C . ARG B 1 135 ? 25.188 -8.508 -19.766 1 98.25 135 ARG B C 1
ATOM 3453 O O . ARG B 1 135 ? 26.375 -8.32 -19.484 1 98.25 135 ARG B O 1
ATOM 3460 N N . ILE B 1 136 ? 24.281 -7.617 -19.562 1 98.38 136 ILE B N 1
ATOM 3461 C CA . ILE B 1 136 ? 24.594 -6.289 -19.047 1 98.38 136 ILE B CA 1
ATOM 3462 C C . ILE B 1 136 ? 25.203 -6.402 -17.656 1 98.38 136 ILE B C 1
ATOM 3464 O O . ILE B 1 136 ? 26.156 -5.703 -17.328 1 98.38 136 ILE B O 1
ATOM 3468 N N . ALA B 1 137 ? 24.609 -7.27 -16.844 1 98.62 137 ALA B N 1
ATOM 3469 C CA . ALA B 1 137 ? 25.125 -7.457 -15.484 1 98.62 137 ALA B CA 1
ATOM 3470 C C . ALA B 1 137 ? 26.594 -7.871 -15.5 1 98.62 137 ALA B C 1
ATOM 3472 O O . ALA B 1 137 ? 27.375 -7.457 -14.641 1 98.62 137 ALA B O 1
ATOM 3473 N N . LYS B 1 138 ? 27 -8.672 -16.469 1 97.94 138 LYS B N 1
ATOM 3474 C CA . LYS B 1 138 ? 28.375 -9.172 -16.578 1 97.94 138 LYS B CA 1
ATOM 3475 C C . LYS B 1 138 ? 29.328 -8.062 -17.016 1 97.94 138 LYS B C 1
ATOM 3477 O O . LYS B 1 138 ? 30.516 -8.125 -16.734 1 97.94 138 LYS B O 1
ATOM 3482 N N . GLU B 1 139 ? 28.75 -7.074 -17.625 1 98 139 GLU B N 1
ATOM 3483 C CA . GLU B 1 139 ? 29.578 -6.004 -18.188 1 98 139 GLU B CA 1
ATOM 3484 C C . GLU B 1 139 ? 29.797 -4.887 -17.172 1 98 139 GLU B C 1
ATOM 3486 O O . GLU B 1 139 ? 30.703 -4.062 -17.344 1 98 139 GLU B O 1
ATOM 3491 N N . ILE B 1 140 ? 29.016 -4.789 -16.188 1 98.12 140 ILE B N 1
ATOM 3492 C CA . ILE B 1 140 ? 29.109 -3.725 -15.188 1 98.12 140 ILE B CA 1
ATOM 3493 C C . ILE B 1 140 ? 29.922 -4.211 -13.992 1 98.12 140 ILE B C 1
ATOM 3495 O O . ILE B 1 140 ? 29.578 -5.215 -13.359 1 98.12 140 ILE B O 1
ATOM 3499 N N . PRO B 1 141 ? 31.047 -3.553 -13.719 1 97.94 141 PRO B N 1
ATOM 3500 C CA . PRO B 1 141 ? 31.797 -3.936 -12.516 1 97.94 141 PRO B CA 1
ATOM 3501 C C . PRO B 1 141 ? 30.969 -3.805 -11.242 1 97.94 141 PRO B C 1
ATOM 3503 O O . PRO B 1 141 ? 30.188 -2.861 -11.102 1 97.94 141 PRO B O 1
ATOM 3506 N N . ASN B 1 142 ? 31.156 -4.754 -10.273 1 98.38 142 ASN B N 1
ATOM 3507 C CA . ASN B 1 142 ? 30.453 -4.746 -9 1 98.38 142 ASN B CA 1
ATOM 3508 C C . ASN B 1 142 ? 28.938 -4.777 -9.195 1 98.38 142 ASN B C 1
ATOM 3510 O O . ASN B 1 142 ? 28.219 -3.963 -8.617 1 98.38 142 ASN B O 1
ATOM 3514 N N . ALA B 1 143 ? 28.469 -5.637 -10.156 1 98.81 143 ALA B N 1
ATOM 3515 C CA . ALA B 1 143 ? 27.047 -5.793 -10.43 1 98.81 143 ALA B CA 1
ATOM 3516 C C . ALA B 1 143 ? 26.609 -7.246 -10.266 1 98.81 143 ALA B C 1
ATOM 3518 O O . ALA B 1 143 ? 27.422 -8.164 -10.43 1 98.81 143 ALA B O 1
ATOM 3519 N N . ILE B 1 144 ? 25.422 -7.395 -9.922 1 98.88 144 ILE B N 1
ATOM 3520 C CA . ILE B 1 144 ? 24.844 -8.734 -9.93 1 98.88 144 ILE B CA 1
ATOM 3521 C C . ILE B 1 144 ? 23.609 -8.758 -10.844 1 98.88 144 ILE B C 1
ATOM 3523 O O . ILE B 1 144 ? 22.969 -7.734 -11.055 1 98.88 144 ILE B O 1
ATOM 3527 N N . TRP B 1 145 ? 23.438 -9.953 -11.438 1 98.81 145 TRP B N 1
ATOM 3528 C CA . TRP B 1 145 ? 22.156 -10.273 -12.062 1 98.81 145 TRP B CA 1
ATOM 3529 C C . TRP B 1 145 ? 21.172 -10.844 -11.031 1 98.81 145 TRP B C 1
ATOM 3531 O O . TRP B 1 145 ? 21.453 -11.867 -10.406 1 98.81 145 TRP B O 1
ATOM 3541 N N . ALA B 1 146 ? 20.031 -10.156 -10.844 1 98.62 146 ALA B N 1
ATOM 3542 C CA . ALA B 1 146 ? 19.078 -10.633 -9.852 1 98.62 146 ALA B CA 1
ATOM 3543 C C . ALA B 1 146 ? 18.578 -12.031 -10.203 1 98.62 146 ALA B C 1
ATOM 3545 O O . ALA B 1 146 ? 18.5 -12.906 -9.336 1 98.62 146 ALA B O 1
ATOM 3546 N N . ASN B 1 147 ? 18.25 -12.195 -11.594 1 98.25 147 ASN B N 1
ATOM 3547 C CA . ASN B 1 147 ? 17.875 -13.516 -12.078 1 98.25 147 ASN B CA 1
ATOM 3548 C C . ASN B 1 147 ? 16.719 -14.102 -11.273 1 98.25 147 ASN B C 1
ATOM 3550 O O . ASN B 1 147 ? 16.812 -15.219 -10.766 1 98.25 147 ASN B O 1
ATOM 3554 N N . GLN B 1 148 ? 15.641 -13.359 -11.227 1 97.88 148 GLN B N 1
ATOM 3555 C CA . GLN B 1 148 ? 14.555 -13.641 -10.297 1 97.88 148 GLN B CA 1
ATOM 3556 C C . GLN B 1 148 ? 13.977 -15.039 -10.547 1 97.88 148 GLN B C 1
ATOM 3558 O O . GLN B 1 148 ? 13.383 -15.641 -9.648 1 97.88 148 GLN B O 1
ATOM 3563 N N . PHE B 1 149 ? 14.125 -15.617 -11.742 1 97.25 149 PHE B N 1
ATOM 3564 C CA . PHE B 1 149 ? 13.5 -16.891 -12.086 1 97.25 149 PHE B CA 1
ATOM 3565 C C . PHE B 1 149 ? 14.328 -18.062 -11.555 1 97.25 149 PHE B C 1
ATOM 3567 O O . PHE B 1 149 ? 13.773 -19.078 -11.133 1 97.25 149 PHE B O 1
ATOM 3574 N N . ASP B 1 150 ? 15.641 -17.844 -11.516 1 98.06 150 ASP B N 1
ATOM 3575 C CA . ASP B 1 150 ? 16.484 -19 -11.242 1 98.06 150 ASP B CA 1
ATOM 3576 C C . ASP B 1 150 ? 17.391 -18.75 -10.039 1 98.06 150 ASP B C 1
ATOM 3578 O O . ASP B 1 150 ? 18.172 -19.625 -9.656 1 98.06 150 ASP B O 1
ATOM 3582 N N . ASN B 1 151 ? 17.312 -17.547 -9.43 1 98.69 151 ASN B N 1
ATOM 3583 C CA . ASN B 1 151 ? 18 -17.266 -8.18 1 98.69 151 ASN B CA 1
ATOM 3584 C C . ASN B 1 151 ? 17.25 -17.828 -6.98 1 98.69 151 ASN B C 1
ATOM 3586 O O . ASN B 1 151 ? 16.156 -17.344 -6.641 1 98.69 151 ASN B O 1
ATOM 3590 N N . LEU B 1 152 ? 17.844 -18.766 -6.254 1 98.81 152 LEU B N 1
ATOM 3591 C CA . LEU B 1 152 ? 17.141 -19.516 -5.227 1 98.81 152 LEU B CA 1
ATOM 3592 C C . LEU B 1 152 ? 16.938 -18.688 -3.965 1 98.81 152 LEU B C 1
ATOM 3594 O O . LEU B 1 152 ? 16.172 -19.062 -3.076 1 98.81 152 LEU B O 1
ATOM 3598 N N . ALA B 1 153 ? 17.609 -17.5 -3.873 1 98.88 153 ALA B N 1
ATOM 3599 C CA . ALA B 1 153 ? 17.312 -16.578 -2.787 1 98.88 153 ALA B CA 1
ATOM 3600 C C . ALA B 1 153 ? 15.844 -16.141 -2.822 1 98.88 153 ALA B C 1
ATOM 3602 O O . ALA B 1 153 ? 15.258 -15.844 -1.781 1 98.88 153 ALA B O 1
ATOM 3603 N N . ASN B 1 154 ? 15.312 -16.203 -4.043 1 98.75 154 ASN B N 1
ATOM 3604 C CA . ASN B 1 154 ? 13.898 -15.898 -4.246 1 98.75 154 ASN B CA 1
ATOM 3605 C C . ASN B 1 154 ? 13 -16.859 -3.479 1 98.75 154 ASN B C 1
ATOM 3607 O O . ASN B 1 154 ? 12.227 -16.453 -2.613 1 98.75 154 ASN B O 1
ATOM 3611 N N . ARG B 1 155 ? 13.102 -18.141 -3.684 1 98.62 155 ARG B N 1
ATOM 3612 C CA . ARG B 1 155 ? 12.305 -19.156 -2.99 1 98.62 155 ARG B CA 1
ATOM 3613 C C . ARG B 1 155 ? 12.648 -19.203 -1.506 1 98.62 155 ARG B C 1
ATOM 3615 O O . ARG B 1 155 ? 11.781 -19.453 -0.667 1 98.62 155 ARG B O 1
ATOM 3622 N N . LYS B 1 156 ? 13.914 -18.938 -1.166 1 98.88 156 LYS B N 1
ATOM 3623 C CA . LYS B 1 156 ? 14.375 -18.922 0.219 1 98.88 156 LYS B CA 1
ATOM 3624 C C . LYS B 1 156 ? 13.656 -17.844 1.023 1 98.88 156 LYS B C 1
ATOM 3626 O O . LYS B 1 156 ? 13.344 -18.031 2.199 1 98.88 156 LYS B O 1
ATOM 3631 N N . ALA B 1 157 ? 13.422 -16.672 0.421 1 98.94 157 ALA B N 1
ATOM 3632 C CA . ALA B 1 157 ? 12.703 -15.586 1.073 1 98.94 157 ALA B CA 1
ATOM 3633 C C . ALA B 1 157 ? 11.375 -16.062 1.646 1 98.94 157 ALA B C 1
ATOM 3635 O O . ALA B 1 157 ? 11.008 -15.719 2.771 1 98.94 157 ALA B O 1
ATOM 3636 N N . HIS B 1 158 ? 10.688 -16.875 0.901 1 98.94 158 HIS B N 1
ATOM 3637 C CA . HIS B 1 158 ? 9.344 -17.297 1.284 1 98.94 158 HIS B CA 1
ATOM 3638 C C . HIS B 1 158 ? 9.383 -18.5 2.217 1 98.94 158 HIS B C 1
ATOM 3640 O O . HIS B 1 158 ? 8.516 -18.672 3.074 1 98.94 158 HIS B O 1
ATOM 3646 N N . PHE B 1 159 ? 10.406 -19.297 2.047 1 98.94 159 PHE B N 1
ATOM 3647 C CA . PHE B 1 159 ? 10.625 -20.391 2.992 1 98.94 159 PHE B CA 1
ATOM 3648 C C . PHE B 1 159 ? 10.906 -19.844 4.387 1 98.94 159 PHE B C 1
ATOM 3650 O O . PHE B 1 159 ? 10.438 -20.391 5.383 1 98.94 159 PHE B O 1
ATOM 3657 N N . GLU B 1 160 ? 11.617 -18.75 4.477 1 98.94 160 GLU B N 1
ATOM 3658 C CA . GLU B 1 160 ? 12.102 -18.281 5.77 1 98.94 160 GLU B CA 1
ATOM 3659 C C . GLU B 1 160 ? 11.18 -17.203 6.348 1 98.94 160 GLU B C 1
ATOM 3661 O O . GLU B 1 160 ? 11.273 -16.875 7.531 1 98.94 160 GLU B O 1
ATOM 3666 N N . THR B 1 161 ? 10.297 -16.625 5.527 1 98.88 161 THR B N 1
ATOM 3667 C CA . THR B 1 161 ? 9.492 -15.539 6.082 1 98.88 161 THR B CA 1
ATOM 3668 C C . THR B 1 161 ? 8 -15.789 5.832 1 98.88 161 THR B C 1
ATOM 3670 O O . THR B 1 161 ? 7.254 -16.078 6.762 1 98.88 161 THR B O 1
ATOM 3673 N N . THR B 1 162 ? 7.574 -15.938 4.559 1 98.94 162 THR B N 1
ATOM 3674 C CA . THR B 1 162 ? 6.16 -16.078 4.223 1 98.94 162 THR B CA 1
ATOM 3675 C C . THR B 1 162 ? 5.555 -17.281 4.922 1 98.94 162 THR B C 1
ATOM 3677 O O . THR B 1 162 ? 4.516 -17.172 5.578 1 98.94 162 THR B O 1
ATOM 3680 N N . GLY B 1 163 ? 6.203 -18.453 4.758 1 98.88 163 GLY B N 1
ATOM 3681 C CA . GLY B 1 163 ? 5.738 -19.672 5.391 1 98.88 163 GLY B CA 1
ATOM 3682 C C . GLY B 1 163 ? 5.613 -19.562 6.898 1 98.88 163 GLY B C 1
ATOM 3683 O O . GLY B 1 163 ? 4.527 -19.75 7.449 1 98.88 163 GLY B O 1
ATOM 3684 N N . PRO B 1 164 ? 6.695 -19.188 7.566 1 98.88 164 PRO B N 1
ATOM 3685 C CA . PRO B 1 164 ? 6.684 -19.047 9.023 1 98.88 164 PRO B CA 1
ATOM 3686 C C . PRO B 1 164 ? 5.645 -18.047 9.516 1 98.88 164 PRO B C 1
ATOM 3688 O O . PRO B 1 164 ? 5 -18.266 10.547 1 98.88 164 PRO B O 1
ATOM 3691 N N . GLU B 1 165 ? 5.504 -16.906 8.844 1 98.88 165 GLU B N 1
ATOM 3692 C CA . GLU B 1 165 ? 4.516 -15.914 9.258 1 98.88 165 GLU B CA 1
ATOM 3693 C C . GLU B 1 165 ? 3.102 -16.484 9.203 1 98.88 165 GLU B C 1
ATOM 3695 O O . GLU B 1 165 ? 2.326 -16.328 10.148 1 98.88 165 GLU B O 1
ATOM 3700 N N . ILE B 1 166 ? 2.777 -17.125 8.078 1 98.88 166 ILE B N 1
ATOM 3701 C CA . ILE B 1 166 ? 1.45 -17.703 7.91 1 98.88 166 ILE B CA 1
ATOM 3702 C C . ILE B 1 166 ? 1.227 -18.797 8.969 1 98.88 166 ILE B C 1
ATOM 3704 O O . ILE B 1 166 ? 0.15 -18.875 9.562 1 98.88 166 ILE B O 1
ATOM 3708 N N . TRP B 1 167 ? 2.236 -19.625 9.164 1 98.81 167 TRP B N 1
ATOM 3709 C CA . TRP B 1 167 ? 2.166 -20.688 10.156 1 98.81 167 TRP B CA 1
ATOM 3710 C C . TRP B 1 167 ? 1.838 -20.125 11.539 1 98.81 167 TRP B C 1
ATOM 3712 O O . TRP B 1 167 ? 0.949 -20.625 12.227 1 98.81 167 TRP B O 1
ATOM 3722 N N . LYS B 1 168 ? 2.564 -19.094 11.938 1 98.56 168 LYS B N 1
ATOM 3723 C CA . LYS B 1 168 ? 2.33 -18.453 13.219 1 98.56 168 LYS B CA 1
ATOM 3724 C C . LYS B 1 168 ? 0.934 -17.828 13.281 1 98.56 168 LYS B C 1
ATOM 3726 O O . LYS B 1 168 ? 0.224 -17.984 14.273 1 98.56 168 LYS B O 1
ATOM 3731 N N . GLN B 1 169 ? 0.497 -17.188 12.234 1 98.69 169 GLN B N 1
ATOM 3732 C CA . GLN B 1 169 ? -0.769 -16.453 12.211 1 98.69 169 GLN B CA 1
ATOM 3733 C C . GLN B 1 169 ? -1.954 -17.422 12.25 1 98.69 169 GLN B C 1
ATOM 3735 O O . GLN B 1 169 ? -3.021 -17.078 12.766 1 98.69 169 GLN B O 1
ATOM 3740 N N . THR B 1 170 ? -1.747 -18.641 11.742 1 98.62 170 THR B N 1
ATOM 3741 C CA . THR B 1 170 ? -2.82 -19.625 11.727 1 98.62 170 THR B CA 1
ATOM 3742 C C . THR B 1 170 ? -2.693 -20.578 12.922 1 98.62 170 THR B C 1
ATOM 3744 O O . THR B 1 170 ? -3.514 -21.484 13.094 1 98.62 170 THR B O 1
ATOM 3747 N N . ASP B 1 171 ? -1.646 -20.438 13.703 1 98.06 171 ASP B N 1
ATOM 3748 C CA . ASP B 1 171 ? -1.317 -21.375 14.781 1 98.06 171 ASP B CA 1
ATOM 3749 C C . ASP B 1 171 ? -1.163 -22.797 14.242 1 98.06 171 ASP B C 1
ATOM 3751 O O . ASP B 1 171 ? -1.616 -23.75 14.875 1 98.06 171 ASP B O 1
ATOM 3755 N N . GLY B 1 172 ? -0.659 -22.844 13.016 1 97.75 172 GLY B N 1
ATOM 3756 C CA . GLY B 1 172 ? -0.381 -24.125 12.375 1 97.75 172 GLY B CA 1
ATOM 3757 C C . GLY B 1 172 ? -1.623 -24.797 11.82 1 97.75 172 GLY B C 1
ATOM 3758 O O . GLY B 1 172 ? -1.565 -25.938 11.375 1 97.75 172 GLY B O 1
ATOM 3759 N N . LYS B 1 173 ? -2.699 -24.109 11.836 1 97.06 173 LYS B N 1
ATOM 3760 C CA . LYS B 1 173 ? -3.971 -24.703 11.422 1 97.06 173 LYS B CA 1
ATOM 3761 C C . LYS B 1 173 ? -4.336 -24.281 10 1 97.06 173 LYS B C 1
ATOM 3763 O O . LYS B 1 173 ? -5.152 -23.375 9.805 1 97.06 173 LYS B O 1
ATOM 3768 N N . LEU B 1 174 ? -3.838 -24.922 9.062 1 98.25 174 LEU B N 1
ATOM 3769 C CA . LEU B 1 174 ? -4.23 -24.781 7.664 1 98.25 174 LEU B CA 1
ATOM 3770 C C . LEU B 1 174 ? -4.223 -26.125 6.957 1 98.25 174 LEU B C 1
ATOM 3772 O O . LEU B 1 174 ? -3.432 -27.016 7.301 1 98.25 174 LEU B O 1
ATOM 3776 N N . ASP B 1 175 ? -5.125 -26.25 6.004 1 98.88 175 ASP B N 1
ATOM 3777 C CA . ASP B 1 175 ? -5.297 -27.516 5.281 1 98.88 175 ASP B CA 1
ATOM 3778 C C . ASP B 1 175 ? -4.699 -27.422 3.879 1 98.88 175 ASP B C 1
ATOM 3780 O O . ASP B 1 175 ? -4.23 -28.422 3.332 1 98.88 175 ASP B O 1
ATOM 3784 N N . VAL B 1 176 ? -4.758 -26.297 3.264 1 98.94 176 VAL B N 1
ATOM 3785 C CA . VAL B 1 176 ? -4.391 -26.156 1.857 1 98.94 176 VAL B CA 1
ATOM 3786 C C . VAL B 1 176 ? -3.615 -24.844 1.653 1 98.94 176 VAL B C 1
ATOM 3788 O O . VAL B 1 176 ? -3.963 -23.812 2.225 1 98.94 176 VAL B O 1
ATOM 3791 N N . TRP B 1 177 ? -2.535 -24.953 0.943 1 98.94 177 TRP B N 1
ATOM 3792 C CA . TR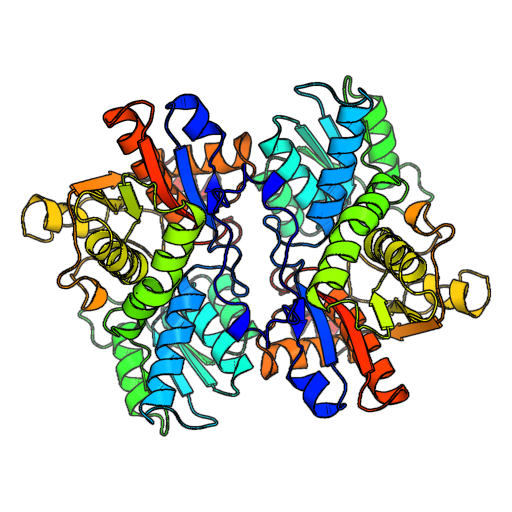P B 1 177 ? -1.78 -23.828 0.405 1 98.94 177 TRP B CA 1
ATOM 3793 C C . TRP B 1 177 ? -1.962 -23.734 -1.106 1 98.94 177 TRP B C 1
ATOM 3795 O O . TRP B 1 177 ? -1.782 -24.719 -1.828 1 98.94 177 TRP B O 1
ATOM 3805 N N . ILE B 1 178 ? -2.354 -22.484 -1.585 1 98.94 178 ILE B N 1
ATOM 3806 C CA . ILE B 1 178 ? -2.611 -22.312 -3.01 1 98.94 178 ILE B CA 1
ATOM 3807 C C . ILE B 1 178 ? -1.972 -21 -3.492 1 98.94 178 ILE B C 1
ATOM 3809 O O . ILE B 1 178 ? -2.137 -19.953 -2.865 1 98.94 178 ILE B O 1
ATOM 3813 N N . ALA B 1 179 ? -1.29 -21.031 -4.602 1 98.81 179 ALA B N 1
ATOM 3814 C CA . ALA B 1 179 ? -0.795 -19.812 -5.223 1 98.81 179 ALA B CA 1
ATOM 3815 C C . ALA B 1 179 ? -0.447 -20.031 -6.688 1 98.81 179 ALA B C 1
ATOM 3817 O O . ALA B 1 179 ? -0.128 -21.156 -7.09 1 98.81 179 ALA B O 1
ATOM 3818 N N . SER B 1 180 ? -0.537 -19 -7.434 1 98.69 180 SER B N 1
ATOM 3819 C CA . SER B 1 180 ? -0.063 -19.031 -8.812 1 98.69 180 SER B CA 1
ATOM 3820 C C . SER B 1 180 ? 1.454 -18.891 -8.883 1 98.69 180 SER B C 1
ATOM 3822 O O . SER B 1 180 ? 2.102 -18.609 -7.871 1 98.69 180 SER B O 1
ATOM 3824 N N . LEU B 1 181 ? 1.994 -19.172 -10.094 1 97.75 181 LEU B N 1
ATOM 3825 C CA . LEU B 1 181 ? 3.443 -19.156 -10.266 1 97.75 181 LEU B CA 1
ATOM 3826 C C . LEU B 1 181 ? 3.852 -18.203 -11.383 1 97.75 181 LEU B C 1
ATOM 3828 O O . LEU B 1 181 ? 3.281 -18.234 -12.477 1 97.75 181 LEU B O 1
ATOM 3832 N N . GLY B 1 182 ? 4.715 -17.312 -11.031 1 95.19 182 GLY B N 1
ATOM 3833 C CA . GLY B 1 182 ? 5.543 -16.609 -12 1 95.19 182 GLY B CA 1
ATOM 3834 C C . GLY B 1 182 ? 6.98 -17.094 -12.023 1 95.19 182 GLY B C 1
ATOM 3835 O O . GLY B 1 182 ? 7.309 -18.047 -12.742 1 95.19 182 GLY B O 1
ATOM 3836 N N . THR B 1 183 ? 7.703 -16.578 -11.094 1 96.56 183 THR B N 1
ATOM 3837 C CA . THR B 1 183 ? 9.062 -17.078 -10.898 1 96.56 183 THR B CA 1
ATOM 3838 C C . THR B 1 183 ? 9.039 -18.406 -10.156 1 96.56 183 THR B C 1
ATOM 3840 O O . THR B 1 183 ? 9.984 -19.203 -10.258 1 96.56 183 THR B O 1
ATOM 3843 N N . GLY B 1 184 ? 8.031 -18.672 -9.414 1 98.12 184 GLY B N 1
ATOM 3844 C CA . GLY B 1 184 ? 7.875 -19.906 -8.656 1 98.12 184 GLY B CA 1
ATOM 3845 C C . GLY B 1 184 ? 8.344 -19.781 -7.219 1 98.12 184 GLY B C 1
ATOM 3846 O O . GLY B 1 184 ? 8.102 -20.672 -6.402 1 98.12 184 GLY B O 1
ATOM 3847 N N . GLY B 1 185 ? 8.93 -18.641 -6.84 1 98.62 185 GLY B N 1
ATOM 3848 C CA . GLY B 1 185 ? 9.523 -18.484 -5.52 1 98.62 185 GLY B CA 1
ATOM 3849 C C . GLY B 1 185 ? 8.5 -18.5 -4.398 1 98.62 185 GLY B C 1
ATOM 3850 O O . GLY B 1 185 ? 8.656 -19.234 -3.416 1 98.62 185 GLY B O 1
ATOM 3851 N N . THR B 1 186 ? 7.422 -17.719 -4.531 1 98.81 186 THR B N 1
ATOM 3852 C CA . THR B 1 186 ? 6.402 -17.609 -3.494 1 98.81 186 THR B CA 1
ATOM 3853 C C . THR B 1 186 ? 5.754 -18.969 -3.227 1 98.81 186 THR B C 1
ATOM 3855 O O . THR B 1 186 ? 5.707 -19.422 -2.084 1 98.81 186 THR B O 1
ATOM 3858 N N . TYR B 1 187 ? 5.297 -19.609 -4.297 1 98.88 187 TYR B N 1
ATOM 3859 C CA . TYR B 1 187 ? 4.629 -20.906 -4.145 1 98.88 187 TYR B CA 1
ATOM 3860 C C . TYR B 1 187 ? 5.57 -21.938 -3.549 1 98.88 187 TYR B C 1
ATOM 3862 O O . TYR B 1 187 ? 5.25 -22.578 -2.539 1 98.88 187 TYR B O 1
ATOM 3870 N N . SER B 1 188 ? 6.715 -22.078 -4.129 1 98.88 188 SER B N 1
ATOM 3871 C CA . SER B 1 188 ? 7.621 -23.172 -3.795 1 98.88 188 SER B CA 1
ATOM 3872 C C . SER B 1 188 ? 8.18 -23.016 -2.387 1 98.88 188 SER B C 1
ATOM 3874 O O . SER B 1 188 ? 8.203 -23.969 -1.607 1 98.88 188 SER B O 1
ATOM 3876 N N . GLY B 1 189 ? 8.688 -21.766 -2.098 1 98.94 189 GLY B N 1
ATOM 3877 C CA . GLY B 1 189 ? 9.258 -21.547 -0.779 1 98.94 189 GLY B CA 1
ATOM 3878 C C . GLY B 1 189 ? 8.266 -21.781 0.348 1 98.94 189 GLY B C 1
ATOM 3879 O O . GLY B 1 189 ? 8.602 -22.422 1.346 1 98.94 189 GLY B O 1
ATOM 3880 N N . THR B 1 190 ? 7.094 -21.312 0.196 1 98.94 190 THR B N 1
ATOM 3881 C CA . THR B 1 190 ? 6.055 -21.453 1.21 1 98.94 190 THR B CA 1
ATOM 3882 C C . THR B 1 190 ? 5.621 -22.922 1.327 1 98.94 190 THR B C 1
ATOM 3884 O O . THR B 1 190 ? 5.469 -23.438 2.434 1 98.94 190 THR B O 1
ATOM 3887 N N . ALA B 1 191 ? 5.457 -23.562 0.198 1 98.94 191 ALA B N 1
ATOM 3888 C CA . ALA B 1 191 ? 5.062 -24.969 0.183 1 98.94 191 ALA B CA 1
ATOM 3889 C C . ALA B 1 191 ? 6.098 -25.828 0.886 1 98.94 191 ALA B C 1
ATOM 3891 O O . ALA B 1 191 ? 5.746 -26.719 1.664 1 98.94 191 ALA B O 1
ATOM 3892 N N . LEU B 1 192 ? 7.332 -25.594 0.528 1 98.94 192 LEU B N 1
ATOM 3893 C CA . LEU B 1 192 ? 8.406 -26.359 1.16 1 98.94 192 LEU B CA 1
ATOM 3894 C C . LEU B 1 192 ? 8.352 -26.219 2.678 1 98.94 192 LEU B C 1
ATOM 3896 O O . LEU B 1 192 ? 8.484 -27.203 3.402 1 98.94 192 LEU B O 1
ATOM 3900 N N . TYR B 1 193 ? 8.172 -24.984 3.17 1 98.94 193 TYR B N 1
ATOM 3901 C CA . TYR B 1 193 ? 8.078 -24.75 4.609 1 98.94 193 TYR B CA 1
ATOM 3902 C C . TYR B 1 193 ? 6.91 -25.531 5.207 1 98.94 193 TYR B C 1
ATOM 3904 O O . TYR B 1 193 ? 7.059 -26.188 6.238 1 98.94 193 TYR B O 1
ATOM 3912 N N . PHE B 1 194 ? 5.727 -25.453 4.594 1 98.88 194 PHE B N 1
ATOM 3913 C CA . PHE B 1 194 ? 4.527 -26.078 5.141 1 98.88 194 PHE B CA 1
ATOM 3914 C C . PHE B 1 194 ? 4.684 -27.594 5.188 1 98.88 194 PHE B C 1
ATOM 3916 O O . PHE B 1 194 ? 4.301 -28.234 6.168 1 98.88 194 PHE B O 1
ATOM 3923 N N . LYS B 1 195 ? 5.219 -28.203 4.117 1 98.88 195 LYS B N 1
ATOM 3924 C CA . LYS B 1 195 ? 5.398 -29.656 4.078 1 98.88 195 LYS B CA 1
ATOM 3925 C C . LYS B 1 195 ? 6.379 -30.109 5.156 1 98.88 195 LYS B C 1
ATOM 3927 O O . LYS B 1 195 ? 6.238 -31.203 5.707 1 98.88 195 LYS B O 1
ATOM 3932 N N . GLU B 1 196 ? 7.383 -29.281 5.449 1 98.56 196 GLU B N 1
ATOM 3933 C CA . GLU B 1 196 ? 8.305 -29.594 6.543 1 98.56 196 GLU B CA 1
ATOM 3934 C C . GLU B 1 196 ? 7.578 -29.609 7.887 1 98.56 196 GLU B C 1
ATOM 3936 O O . GLU B 1 196 ? 7.902 -30.406 8.766 1 98.56 196 GLU B O 1
ATOM 3941 N N . LYS B 1 197 ? 6.645 -28.75 8.086 1 98.69 197 LYS B N 1
ATOM 3942 C CA . LYS B 1 197 ? 5.914 -28.625 9.344 1 98.69 197 LYS B CA 1
ATOM 3943 C C . LYS B 1 197 ? 4.836 -29.703 9.461 1 98.69 197 LYS B C 1
ATOM 3945 O O . LYS B 1 197 ? 4.625 -30.266 10.539 1 98.69 197 LYS B O 1
ATOM 3950 N N . ASN B 1 198 ? 4.113 -29.953 8.383 1 98.62 198 ASN B N 1
ATOM 3951 C CA . ASN B 1 198 ? 3.006 -30.906 8.312 1 98.62 198 ASN B CA 1
ATOM 3952 C C . ASN B 1 198 ? 2.818 -31.438 6.895 1 98.62 198 ASN B C 1
ATOM 3954 O O . ASN B 1 198 ? 2.174 -30.797 6.062 1 98.62 198 ASN B O 1
ATOM 3958 N N . PRO B 1 199 ? 3.301 -32.625 6.609 1 98.31 199 PRO B N 1
ATOM 3959 C CA . PRO B 1 199 ? 3.266 -33.156 5.25 1 98.31 199 PRO B CA 1
ATOM 3960 C C . PRO B 1 199 ? 1.844 -33.375 4.738 1 98.31 199 PRO B C 1
ATOM 3962 O O . PRO B 1 199 ? 1.645 -33.656 3.551 1 98.31 199 PRO B O 1
ATOM 3965 N N . LYS B 1 200 ? 0.84 -33.281 5.59 1 98.44 200 LYS B N 1
ATOM 3966 C CA . LYS B 1 200 ? -0.547 -33.5 5.199 1 98.44 200 LYS B CA 1
ATOM 3967 C C . LYS B 1 200 ? -1.153 -32.281 4.547 1 98.44 200 LYS B C 1
ATOM 3969 O O . LYS B 1 200 ? -2.203 -32.344 3.906 1 98.44 200 LYS B O 1
ATOM 3974 N N . ILE B 1 201 ? -0.545 -31.125 4.703 1 98.88 201 ILE B N 1
ATOM 3975 C CA . ILE B 1 201 ? -1.042 -29.906 4.066 1 98.88 201 ILE B CA 1
ATOM 3976 C C . ILE B 1 201 ? -1.001 -30.062 2.547 1 98.88 201 ILE B C 1
ATOM 3978 O O . ILE B 1 201 ? 0.029 -30.438 1.984 1 98.88 201 ILE B O 1
ATOM 3982 N N . LYS B 1 202 ? -2.117 -29.844 1.883 1 98.88 202 LYS B N 1
ATOM 3983 C CA . LYS B 1 202 ? -2.174 -29.938 0.427 1 98.88 202 LYS B CA 1
ATOM 3984 C C . LYS B 1 202 ? -1.656 -28.656 -0.224 1 98.88 202 LYS B C 1
ATOM 3986 O O . LYS B 1 202 ? -2.049 -27.562 0.166 1 98.88 202 LYS B O 1
ATOM 3991 N N . CYS B 1 203 ? -0.791 -28.828 -1.12 1 98.94 203 CYS B N 1
ATOM 3992 C CA . CYS B 1 203 ? -0.262 -27.703 -1.898 1 98.94 203 CYS B CA 1
ATOM 3993 C C . CYS B 1 203 ? -0.779 -27.75 -3.332 1 98.94 203 CYS B C 1
ATOM 3995 O O . CYS B 1 203 ? -0.504 -28.703 -4.066 1 98.94 203 CYS B O 1
ATOM 3997 N N . ILE B 1 204 ? -1.508 -26.75 -3.742 1 98.94 204 ILE B N 1
ATOM 3998 C CA . ILE B 1 204 ? -2.193 -26.719 -5.031 1 98.94 204 ILE B CA 1
ATOM 3999 C C . ILE B 1 204 ? -1.741 -25.516 -5.84 1 98.94 204 ILE B C 1
ATOM 4001 O O . ILE B 1 204 ? -1.701 -24.391 -5.324 1 98.94 204 ILE B O 1
ATOM 4005 N N . VAL B 1 205 ? -1.368 -25.703 -7.098 1 98.88 205 VAL B N 1
ATOM 4006 C CA . VAL B 1 205 ? -0.972 -24.625 -7.996 1 98.88 205 VAL B CA 1
ATOM 4007 C C . VAL B 1 205 ? -2.207 -24.031 -8.672 1 98.88 205 VAL B C 1
ATOM 4009 O O . VAL B 1 205 ? -3.059 -24.766 -9.18 1 98.88 205 VAL B O 1
ATOM 4012 N N . ALA B 1 206 ? -2.365 -22.734 -8.586 1 98.94 206 ALA B N 1
ATOM 4013 C CA . ALA B 1 206 ? -3.359 -22 -9.367 1 98.94 206 ALA B CA 1
ATOM 4014 C C . ALA B 1 206 ? -2.748 -21.453 -10.648 1 98.94 206 ALA B C 1
ATOM 4016 O O . ALA B 1 206 ? -1.911 -20.547 -10.609 1 98.94 206 ALA B O 1
ATOM 4017 N N . ASP B 1 207 ? -3.133 -21.938 -11.773 1 98.75 207 ASP B N 1
ATOM 4018 C CA . ASP B 1 207 ? -2.479 -21.594 -13.031 1 98.75 207 ASP B CA 1
ATOM 4019 C C . ASP B 1 207 ? -3.461 -20.938 -14.008 1 98.75 207 ASP B C 1
ATOM 4021 O O . ASP B 1 207 ? -4.586 -21.422 -14.172 1 98.75 207 ASP B O 1
ATOM 4025 N N . PRO B 1 208 ? -3.064 -19.812 -14.633 1 98.62 208 PRO B N 1
ATOM 4026 C CA . PRO B 1 208 ? -3.91 -19.234 -15.672 1 98.62 208 PRO B CA 1
ATOM 4027 C C . PRO B 1 208 ? -3.771 -19.953 -17.016 1 98.62 208 PRO B C 1
ATOM 4029 O O . PRO B 1 208 ? -2.809 -20.703 -17.219 1 98.62 208 PRO B O 1
ATOM 4032 N N . TYR B 1 209 ? -4.77 -19.781 -17.844 1 97.81 209 TYR B N 1
ATOM 4033 C CA . TYR B 1 209 ? -4.559 -20.172 -19.234 1 97.81 209 TYR B CA 1
ATOM 4034 C C . TYR B 1 209 ? -3.391 -19.406 -19.844 1 97.81 209 TYR B C 1
ATOM 4036 O O . TYR B 1 209 ? -3.057 -18.312 -19.391 1 97.81 209 TYR B O 1
ATOM 4044 N N . GLY B 1 210 ? -2.738 -19.969 -20.828 1 96.56 210 GLY B N 1
ATOM 4045 C CA . GLY B 1 210 ? -1.536 -19.391 -21.406 1 96.56 210 GLY B CA 1
ATOM 4046 C C . GLY B 1 210 ? -0.267 -19.812 -20.688 1 96.56 210 GLY B C 1
ATOM 4047 O O . GLY B 1 210 ? 0.838 -19.531 -21.156 1 96.56 210 GLY B O 1
ATOM 4048 N N . SER B 1 211 ? -0.417 -20.469 -19.609 1 96.94 211 SER B N 1
ATOM 4049 C CA . SER B 1 211 ? 0.693 -21.047 -18.844 1 96.94 211 SER B CA 1
ATOM 4050 C C . SER B 1 211 ? 0.836 -22.547 -19.125 1 96.94 211 SER B C 1
ATOM 4052 O O . SER B 1 211 ? -0.154 -23.234 -19.391 1 96.94 211 SER B O 1
ATOM 4054 N N . GLY B 1 212 ? 2.07 -23.078 -19.031 1 97.06 212 GLY B N 1
ATOM 4055 C CA . GLY B 1 212 ? 2.324 -24.484 -19.234 1 97.06 212 GLY B CA 1
ATOM 4056 C C . GLY B 1 212 ? 2.455 -25.266 -17.938 1 97.06 212 GLY B C 1
ATOM 4057 O O . GLY B 1 212 ? 2.664 -26.484 -17.969 1 97.06 212 GLY B O 1
ATOM 4058 N N . ILE B 1 213 ? 2.268 -24.641 -16.797 1 97.75 213 ILE B N 1
ATOM 4059 C CA . ILE B 1 213 ? 2.568 -25.281 -15.508 1 97.75 213 ILE B CA 1
ATOM 4060 C C . ILE B 1 213 ? 1.476 -26.281 -15.164 1 97.75 213 ILE B C 1
ATOM 4062 O O . ILE B 1 213 ? 1.76 -27.359 -14.633 1 97.75 213 ILE B O 1
ATOM 4066 N N . TYR B 1 214 ? 0.239 -25.922 -15.422 1 98.25 214 TYR B N 1
ATOM 4067 C CA . TYR B 1 214 ? -0.867 -26.844 -15.18 1 98.25 214 TYR B CA 1
ATOM 4068 C C . TYR B 1 214 ? -0.656 -28.156 -15.922 1 98.25 214 TYR B C 1
ATOM 4070 O O . TYR B 1 214 ? -0.746 -29.234 -15.328 1 98.25 214 TYR B O 1
ATOM 4078 N N . SER B 1 215 ? -0.4 -28.078 -17.219 1 97.94 215 SER B N 1
ATOM 4079 C CA . SER B 1 215 ? -0.197 -29.281 -18.031 1 97.94 215 SER B CA 1
ATOM 4080 C C . SER B 1 215 ? 0.99 -30.094 -17.516 1 97.94 215 SER B C 1
ATOM 4082 O O . SER B 1 215 ? 0.938 -31.312 -17.484 1 97.94 215 SER B O 1
ATOM 4084 N N . PHE B 1 216 ? 2.041 -29.375 -17.156 1 97.69 216 PHE B N 1
ATOM 4085 C CA . PHE B 1 216 ? 3.225 -30.047 -16.625 1 97.69 216 PHE B CA 1
ATOM 4086 C C . PHE B 1 216 ? 2.879 -30.859 -15.391 1 97.69 216 PHE B C 1
ATOM 4088 O O . PHE B 1 216 ? 3.297 -32 -15.258 1 97.69 216 PHE B O 1
ATOM 4095 N N . ILE B 1 217 ? 2.145 -30.297 -14.438 1 98.06 217 ILE B N 1
ATOM 4096 C CA . ILE B 1 217 ? 1.812 -30.953 -13.18 1 98.06 217 ILE B CA 1
ATOM 4097 C C . ILE B 1 217 ? 0.878 -32.125 -13.43 1 98.06 217 ILE B C 1
ATOM 4099 O O . ILE B 1 217 ? 1.017 -33.188 -12.805 1 98.06 217 ILE B O 1
ATOM 4103 N N . LYS B 1 218 ? -0.004 -31.953 -14.414 1 98.25 218 LYS B N 1
ATOM 4104 C CA . LYS B 1 218 ? -1.024 -32.969 -14.656 1 98.25 218 LYS B CA 1
ATOM 4105 C C . LYS B 1 218 ? -0.472 -34.094 -15.508 1 98.25 218 LYS B C 1
ATOM 4107 O O . LYS B 1 218 ? -0.893 -35.25 -15.359 1 98.25 218 LYS B O 1
ATOM 4112 N N . THR B 1 219 ? 0.505 -33.812 -16.406 1 97.75 219 THR B N 1
ATOM 4113 C CA . THR B 1 219 ? 0.847 -34.812 -17.422 1 97.75 219 THR B CA 1
ATOM 4114 C C . THR B 1 219 ? 2.352 -35.062 -17.438 1 97.75 219 THR B C 1
ATOM 4116 O O . THR B 1 219 ? 2.814 -36 -18.062 1 97.75 219 THR B O 1
ATOM 4119 N N . GLY B 1 220 ? 3.146 -34.219 -16.812 1 96.44 220 GLY B N 1
ATOM 4120 C CA . GLY B 1 220 ? 4.594 -34.344 -16.859 1 96.44 220 GLY B CA 1
ATOM 4121 C C . GLY B 1 220 ? 5.223 -33.594 -18.031 1 96.44 220 GLY B C 1
ATOM 4122 O O . GLY B 1 220 ? 6.449 -33.562 -18.141 1 96.44 220 GLY B O 1
ATOM 4123 N N . THR B 1 221 ? 4.336 -32.938 -18.891 1 96.81 221 THR B N 1
ATOM 4124 C CA . THR B 1 221 ? 4.84 -32.219 -20.047 1 96.81 221 THR B CA 1
ATOM 4125 C C . THR B 1 221 ? 4.262 -30.812 -20.109 1 96.81 221 THR B C 1
ATOM 4127 O O . THR B 1 221 ? 3.104 -30.594 -19.75 1 96.81 221 THR B O 1
ATOM 4130 N N . ILE B 1 222 ? 5.051 -29.891 -20.625 1 96.31 222 ILE B N 1
ATOM 4131 C CA . ILE B 1 222 ? 4.625 -28.5 -20.75 1 96.31 222 ILE B CA 1
ATOM 4132 C C . ILE B 1 222 ? 3.824 -28.328 -22.047 1 96.31 222 ILE B C 1
ATOM 4134 O O . ILE B 1 222 ? 4.316 -28.641 -23.141 1 96.31 222 ILE B O 1
ATOM 4138 N N . SER B 1 223 ? 2.701 -27.969 -21.938 1 96.44 223 SER B N 1
ATOM 4139 C CA . SER B 1 223 ? 1.838 -27.594 -23.062 1 96.44 223 SER B CA 1
ATOM 4140 C C . SER B 1 223 ? 1.04 -26.328 -22.734 1 96.44 223 SER B C 1
ATOM 4142 O O . SER B 1 223 ? 0.466 -26.203 -21.656 1 96.44 223 SER B O 1
ATOM 4144 N N . ILE B 1 224 ? 1.019 -25.406 -23.641 1 96.06 224 ILE B N 1
ATOM 4145 C CA . ILE B 1 224 ? 0.364 -24.125 -23.422 1 96.06 224 ILE B CA 1
ATOM 4146 C C . ILE B 1 224 ? -0.967 -24.078 -24.156 1 96.06 224 ILE B C 1
ATOM 4148 O O . ILE B 1 224 ? -1.028 -24.406 -25.359 1 96.06 224 ILE B O 1
ATOM 4152 N N . GLU B 1 225 ? -1.978 -23.812 -23.484 1 95.81 225 GLU B N 1
ATOM 4153 C CA . GLU B 1 225 ? -3.314 -23.688 -24.047 1 95.81 225 GLU B CA 1
ATOM 4154 C C . GLU B 1 225 ? -3.943 -22.344 -23.672 1 95.81 225 GLU B C 1
ATOM 4156 O O . GLU B 1 225 ? -3.91 -21.953 -22.5 1 95.81 225 GLU B O 1
ATOM 4161 N N . GLY B 1 226 ? -4.441 -21.578 -24.641 1 95.81 226 GLY B N 1
ATOM 4162 C CA . GLY B 1 226 ? -5.16 -20.344 -24.375 1 95.81 226 GLY B CA 1
ATOM 4163 C C . GLY B 1 226 ? -4.246 -19.203 -23.984 1 95.81 226 GLY B C 1
ATOM 4164 O O . GLY B 1 226 ? -3.061 -19.203 -24.328 1 95.81 226 GLY B O 1
ATOM 4165 N N . SER B 1 227 ? -4.832 -18.109 -23.406 1 96.06 227 SER B N 1
ATOM 4166 C CA . SER B 1 227 ? -4.129 -16.906 -22.969 1 96.06 227 SER B CA 1
ATOM 4167 C C . SER B 1 227 ? -4.785 -16.297 -21.734 1 96.06 227 SER B C 1
ATOM 4169 O O . SER B 1 227 ? -5.848 -16.75 -21.297 1 96.06 227 SER B O 1
ATOM 4171 N N . SER B 1 228 ? -4.113 -15.438 -21.203 1 97.12 228 SER B N 1
ATOM 4172 C CA . SER B 1 228 ? -4.648 -14.742 -20.031 1 97.12 228 SER B CA 1
ATOM 4173 C C . SER B 1 228 ? -4.277 -13.258 -20.062 1 97.12 228 SER B C 1
ATOM 4175 O O . SER B 1 228 ? -3.223 -12.883 -20.578 1 97.12 228 SER B O 1
ATOM 4177 N N . ILE B 1 229 ? -5.137 -12.43 -19.453 1 96.44 229 ILE B N 1
ATOM 4178 C CA . ILE B 1 229 ? -4.863 -11 -19.375 1 96.44 229 ILE B CA 1
ATOM 4179 C C . ILE B 1 229 ? -4.062 -10.703 -18.109 1 96.44 229 ILE B C 1
ATOM 4181 O O . ILE B 1 229 ? -3.639 -9.562 -17.891 1 96.44 229 ILE B O 1
ATOM 4185 N N . THR B 1 230 ? -3.904 -11.75 -17.219 1 95.94 230 THR B N 1
ATOM 4186 C CA . THR B 1 230 ? -3.164 -11.539 -15.977 1 95.94 230 THR B CA 1
ATOM 4187 C C . THR B 1 230 ? -1.676 -11.359 -16.266 1 95.94 230 THR B C 1
ATOM 4189 O O . THR B 1 230 ? -1.17 -11.844 -17.281 1 95.94 230 THR B O 1
ATOM 4192 N N . GLU B 1 231 ? -1.031 -10.672 -15.43 1 90.88 231 GLU B N 1
ATOM 4193 C CA . GLU B 1 231 ? 0.383 -10.359 -15.602 1 90.88 231 GLU B CA 1
ATOM 4194 C C . GLU B 1 231 ? 1.224 -10.945 -14.477 1 90.88 231 GLU B C 1
ATOM 4196 O O . GLU B 1 231 ? 0.728 -11.148 -13.359 1 90.88 231 GLU B O 1
ATOM 4201 N N . GLY B 1 232 ? 2.418 -11.297 -14.703 1 90.94 232 GLY B N 1
ATOM 4202 C CA . GLY B 1 232 ? 3.385 -11.664 -13.68 1 90.94 232 GLY B CA 1
ATOM 4203 C C . GLY B 1 232 ? 3.336 -13.133 -13.312 1 90.94 232 GLY B C 1
ATOM 4204 O O . GLY B 1 232 ? 4.137 -13.602 -12.5 1 90.94 232 GLY B O 1
ATOM 4205 N N . ILE B 1 233 ? 2.348 -13.828 -13.883 1 95.56 233 ILE B N 1
ATOM 4206 C CA . ILE B 1 233 ? 2.229 -15.258 -13.617 1 95.56 233 ILE B CA 1
ATOM 4207 C C . ILE B 1 233 ? 2.072 -16.016 -14.938 1 95.56 233 ILE B C 1
ATOM 4209 O O . ILE B 1 233 ? 1.904 -15.406 -15.992 1 95.56 233 ILE B O 1
ATOM 4213 N N . GLY B 1 234 ? 2.113 -17.312 -14.828 1 94.81 234 GLY B N 1
ATOM 4214 C CA . GLY B 1 234 ? 2.123 -18.141 -16.031 1 94.81 234 GLY B CA 1
ATOM 4215 C C . GLY B 1 234 ? 3.51 -18.312 -16.625 1 94.81 234 GLY B C 1
ATOM 4216 O O . GLY B 1 234 ? 4.219 -17.328 -16.859 1 94.81 234 GLY B O 1
ATOM 4217 N N . GLN B 1 235 ? 3.879 -19.547 -16.781 1 92.69 235 GLN B N 1
ATOM 4218 C CA . GLN B 1 235 ? 5.227 -19.844 -17.25 1 92.69 235 GLN B CA 1
ATOM 4219 C C . GLN B 1 235 ? 5.219 -20.969 -18.281 1 92.69 235 GLN B C 1
ATOM 4221 O O . GLN B 1 235 ? 4.395 -21.875 -18.219 1 92.69 235 GLN B O 1
ATOM 4226 N N . GLY B 1 236 ? 6.168 -20.812 -19.219 1 92.94 236 GLY B N 1
ATOM 4227 C CA . GLY B 1 236 ? 6.309 -21.844 -20.25 1 92.94 236 GLY B CA 1
ATOM 4228 C C . GLY B 1 236 ? 7.484 -22.781 -20 1 92.94 236 GLY B C 1
ATOM 4229 O O . GLY B 1 236 ? 7.848 -23.562 -20.875 1 92.94 236 GLY B O 1
ATOM 4230 N N . ARG B 1 237 ? 8.086 -22.609 -18.859 1 92.38 237 ARG B N 1
ATOM 4231 C CA . ARG B 1 237 ? 9.203 -23.469 -18.469 1 92.38 237 ARG B CA 1
ATOM 4232 C C . ARG B 1 237 ? 9.242 -23.656 -16.953 1 92.38 237 ARG B C 1
ATOM 4234 O O . ARG B 1 237 ? 8.602 -22.906 -16.219 1 92.38 237 ARG B O 1
ATOM 4241 N N . ILE B 1 238 ? 9.953 -24.656 -16.531 1 96.69 238 ILE B N 1
ATOM 4242 C CA . ILE B 1 238 ? 10.18 -24.859 -15.109 1 96.69 238 ILE B CA 1
ATOM 4243 C C . ILE B 1 238 ? 11.438 -24.109 -14.672 1 96.69 238 ILE B C 1
ATOM 4245 O O . ILE B 1 238 ? 12.555 -24.469 -15.07 1 96.69 238 ILE B O 1
ATOM 4249 N N . THR B 1 239 ? 11.273 -23.078 -13.898 1 97.25 239 THR B N 1
ATOM 4250 C CA . THR B 1 239 ? 12.406 -22.297 -13.422 1 97.25 239 THR B CA 1
ATOM 4251 C C . THR B 1 239 ? 13.156 -23.047 -12.32 1 97.25 239 THR B C 1
ATOM 4253 O O . THR B 1 239 ? 12.656 -24.047 -11.797 1 97.25 239 THR B O 1
ATOM 4256 N N . LYS B 1 240 ? 14.32 -22.594 -11.93 1 98.44 240 LYS B N 1
ATOM 4257 C CA . LYS B 1 240 ? 15.039 -23.219 -10.828 1 98.44 240 LYS B CA 1
ATOM 4258 C C . LYS B 1 240 ? 14.258 -23.109 -9.523 1 98.44 240 LYS B C 1
ATOM 4260 O O . LYS B 1 240 ? 14.312 -24 -8.672 1 98.44 240 LYS B O 1
ATOM 4265 N N . ASN B 1 241 ? 13.516 -22.016 -9.32 1 98.69 241 ASN B N 1
ATOM 4266 C CA . ASN B 1 241 ? 12.711 -21.828 -8.117 1 98.69 241 ASN B CA 1
ATOM 4267 C C . ASN B 1 241 ? 11.617 -22.891 -8.008 1 98.69 241 ASN B C 1
ATOM 4269 O O . ASN B 1 241 ? 11.133 -23.172 -6.91 1 98.69 241 ASN B O 1
ATOM 4273 N N . MET B 1 242 ? 11.281 -23.516 -9.133 1 98.38 242 MET B N 1
ATOM 4274 C CA . MET B 1 242 ? 10.164 -24.469 -9.156 1 98.38 242 MET B CA 1
ATOM 4275 C C . MET B 1 242 ? 10.672 -25.891 -9 1 98.38 242 MET B C 1
ATOM 4277 O O . MET B 1 242 ? 9.883 -26.812 -8.758 1 98.38 242 MET B O 1
ATOM 4281 N N . GLU B 1 243 ? 11.969 -26.078 -9.18 1 98 243 GLU B N 1
ATOM 4282 C CA . GLU B 1 243 ? 12.516 -27.438 -9.117 1 98 243 GLU B CA 1
ATOM 4283 C C . GLU B 1 243 ? 12.305 -28.047 -7.738 1 98 243 GLU B C 1
ATOM 4285 O O . GLU B 1 243 ? 12.68 -27.469 -6.719 1 98 243 GLU B O 1
ATOM 4290 N N . GLY B 1 244 ? 11.672 -29.203 -7.738 1 97.31 244 GLY B N 1
ATOM 4291 C CA . GLY B 1 244 ? 11.492 -29.953 -6.5 1 97.31 244 GLY B CA 1
ATOM 4292 C C . GLY B 1 244 ? 10.383 -29.391 -5.629 1 97.31 244 GLY B C 1
ATOM 4293 O O . GLY B 1 244 ? 10.227 -29.797 -4.473 1 97.31 244 GLY B O 1
ATOM 4294 N N . MET B 1 245 ? 9.641 -28.484 -6.145 1 97.88 245 MET B N 1
ATOM 4295 C CA . MET B 1 245 ? 8.562 -27.906 -5.336 1 97.88 245 MET B CA 1
ATOM 4296 C C . MET B 1 245 ? 7.496 -28.953 -5.031 1 97.88 245 MET B C 1
ATOM 4298 O O . MET B 1 245 ? 7.184 -29.797 -5.871 1 97.88 245 MET B O 1
ATOM 4302 N N . PRO B 1 246 ? 6.969 -28.922 -3.768 1 98.38 246 PRO B N 1
ATOM 4303 C CA . PRO B 1 246 ? 5.836 -29.797 -3.459 1 98.38 246 PRO B CA 1
ATOM 4304 C C . PRO B 1 246 ? 4.562 -29.406 -4.207 1 98.38 246 PRO B C 1
ATOM 4306 O O . PRO B 1 246 ? 4.211 -28.219 -4.258 1 98.38 246 PRO B O 1
ATOM 4309 N N . VAL B 1 247 ? 3.936 -30.391 -4.797 1 98.56 247 VAL B N 1
ATOM 4310 C CA . VAL B 1 247 ? 2.682 -30.109 -5.492 1 98.56 247 VAL B CA 1
ATOM 4311 C C . VAL B 1 247 ? 1.752 -31.312 -5.387 1 98.56 247 VAL B C 1
ATOM 4313 O O . VAL B 1 247 ? 2.143 -32.438 -5.715 1 98.56 247 VAL B O 1
ATOM 4316 N N . ASP B 1 248 ? 0.584 -31.047 -4.906 1 98.75 248 ASP B N 1
ATOM 4317 C CA . ASP B 1 248 ? -0.394 -32.125 -4.773 1 98.75 248 ASP B CA 1
ATOM 4318 C C . ASP B 1 248 ? -1.434 -32.062 -5.891 1 98.75 248 ASP B C 1
ATOM 4320 O O . ASP B 1 248 ? -2.066 -33.062 -6.211 1 98.75 248 ASP B O 1
ATOM 4324 N N . ASP B 1 249 ? -1.673 -30.922 -6.422 1 98.62 249 ASP B N 1
ATOM 4325 C CA . ASP B 1 249 ? -2.652 -30.75 -7.492 1 98.62 249 ASP B CA 1
ATOM 4326 C C . ASP B 1 249 ? -2.475 -29.391 -8.172 1 98.62 249 ASP B C 1
ATOM 4328 O O . ASP B 1 249 ? -1.646 -28.578 -7.754 1 98.62 249 ASP B O 1
ATOM 4332 N N . ALA B 1 250 ? -3.141 -29.219 -9.258 1 98.81 250 ALA B N 1
ATOM 4333 C CA . ALA B 1 250 ? -3.166 -27.938 -9.977 1 98.81 250 ALA B CA 1
ATOM 4334 C C . ALA B 1 250 ? -4.559 -27.641 -10.523 1 98.81 250 ALA B C 1
ATOM 4336 O O . ALA B 1 250 ? -5.258 -28.562 -10.977 1 98.81 250 ALA B O 1
ATOM 4337 N N . LEU B 1 251 ? -4.945 -26.453 -10.422 1 98.81 251 LEU B N 1
ATOM 4338 C CA . LEU B 1 251 ? -6.176 -25.953 -11.023 1 98.81 251 LEU B CA 1
ATOM 4339 C C . LEU B 1 251 ? -5.875 -24.906 -12.102 1 98.81 251 LEU B C 1
ATOM 4341 O O . LEU B 1 251 ? -4.926 -24.141 -11.969 1 98.81 251 LEU B O 1
ATOM 4345 N N . ARG B 1 252 ? -6.625 -24.938 -13.172 1 98.19 252 ARG B N 1
ATOM 4346 C CA . ARG B 1 252 ? -6.523 -23.938 -14.227 1 98.19 252 ARG B CA 1
ATOM 4347 C C . ARG B 1 252 ? -7.691 -22.953 -14.156 1 98.19 252 ARG B C 1
ATOM 4349 O O . ARG B 1 252 ? -8.852 -23.359 -14.18 1 98.19 252 ARG B O 1
ATOM 4356 N N . ILE B 1 253 ? -7.398 -21.703 -14.062 1 98.69 253 ILE B N 1
ATOM 4357 C CA . ILE B 1 253 ? -8.406 -20.656 -13.891 1 98.69 253 ILE B CA 1
ATOM 4358 C C . ILE B 1 253 ? -8.453 -19.781 -15.133 1 98.69 253 ILE B C 1
ATOM 4360 O O . ILE B 1 253 ? -7.414 -19.312 -15.609 1 98.69 253 ILE B O 1
ATOM 4364 N N . ASP B 1 254 ? -9.57 -19.562 -15.758 1 98.25 254 ASP B N 1
ATOM 4365 C CA . ASP B 1 254 ? -9.656 -18.672 -16.906 1 98.25 254 ASP B CA 1
ATOM 4366 C C . ASP B 1 254 ? -9.898 -17.234 -16.484 1 98.25 254 ASP B C 1
ATOM 4368 O O . ASP B 1 254 ? -10.141 -16.953 -15.305 1 98.25 254 ASP B O 1
ATOM 4372 N N . ASP B 1 255 ? -9.812 -16.328 -17.422 1 98.62 255 ASP B N 1
ATOM 4373 C CA . ASP B 1 255 ? -9.883 -14.898 -17.156 1 98.62 255 ASP B CA 1
ATOM 4374 C C . ASP B 1 255 ? -11.273 -14.5 -16.656 1 98.62 255 ASP B C 1
ATOM 4376 O O . ASP B 1 255 ? -11.414 -13.594 -15.836 1 98.62 255 ASP B O 1
ATOM 4380 N N . LYS B 1 256 ? -12.336 -15.141 -17.125 1 98.44 256 LYS B N 1
ATOM 4381 C CA . LYS B 1 256 ? -13.695 -14.82 -16.703 1 98.44 256 LYS B CA 1
ATOM 4382 C C . LYS B 1 256 ? -13.883 -15.086 -15.219 1 98.44 256 LYS B C 1
ATOM 4384 O O . LYS B 1 256 ? -14.453 -14.266 -14.5 1 98.44 256 LYS B O 1
ATOM 4389 N N . GLU B 1 257 ? -13.438 -16.25 -14.797 1 98.62 257 GLU B N 1
ATOM 4390 C CA . GLU B 1 257 ? -13.531 -16.594 -13.383 1 98.62 257 GLU B CA 1
ATOM 4391 C C . GLU B 1 257 ? -12.641 -15.68 -12.539 1 98.62 257 GLU B C 1
ATOM 4393 O O . GLU B 1 257 ? -13.023 -15.266 -11.445 1 98.62 257 GLU B O 1
ATOM 4398 N N . CYS B 1 258 ? -11.461 -15.398 -13.031 1 98.81 258 CYS B N 1
ATOM 4399 C CA . CYS B 1 258 ? -10.555 -14.453 -12.375 1 98.81 258 CYS B CA 1
ATOM 4400 C C . CYS B 1 258 ? -11.242 -13.117 -12.141 1 98.81 258 CYS B C 1
ATOM 4402 O O . CYS B 1 258 ? -11.242 -12.602 -11.023 1 98.81 258 CYS B O 1
ATOM 4404 N N . LEU B 1 259 ? -11.891 -12.562 -13.203 1 98.75 259 LEU B N 1
ATOM 4405 C CA . LEU B 1 259 ? -12.539 -11.258 -13.141 1 98.75 259 LEU B CA 1
ATOM 4406 C C . LEU B 1 259 ? -13.75 -11.289 -12.211 1 98.75 259 LEU B C 1
ATOM 4408 O O . LEU B 1 259 ? -14.008 -10.328 -11.484 1 98.75 259 LEU B O 1
ATOM 4412 N N . ARG B 1 260 ? -14.469 -12.375 -12.234 1 98.69 260 ARG B N 1
ATOM 4413 C CA . ARG B 1 260 ? -15.602 -12.531 -11.328 1 98.69 260 ARG B CA 1
ATOM 4414 C C . ARG B 1 260 ? -15.148 -12.453 -9.867 1 98.69 260 ARG B C 1
ATOM 4416 O O . ARG B 1 260 ? -15.758 -11.742 -9.062 1 98.69 260 ARG B O 1
ATOM 4423 N N . ILE B 1 261 ? -14.117 -13.133 -9.562 1 98.94 261 ILE B N 1
ATOM 4424 C CA . ILE B 1 261 ? -13.602 -13.172 -8.195 1 98.94 261 ILE B CA 1
ATOM 4425 C C . ILE B 1 261 ? -13.062 -11.797 -7.805 1 98.94 261 ILE B C 1
ATOM 4427 O O . ILE B 1 261 ? -13.297 -11.328 -6.691 1 98.94 261 ILE B O 1
ATOM 4431 N N . LEU B 1 262 ? -12.336 -11.141 -8.703 1 98.81 262 LEU B N 1
ATOM 4432 C CA . LEU B 1 262 ? -11.82 -9.812 -8.422 1 98.81 262 LEU B CA 1
ATOM 4433 C C . LEU B 1 262 ? -12.953 -8.844 -8.109 1 98.81 262 LEU B C 1
ATOM 4435 O O . LEU B 1 262 ? -12.82 -7.988 -7.223 1 98.81 262 LEU B O 1
ATOM 4439 N N . ASN B 1 263 ? -14.039 -8.977 -8.852 1 98.5 263 ASN B N 1
ATOM 4440 C CA . ASN B 1 263 ? -15.203 -8.141 -8.602 1 98.5 263 ASN B CA 1
ATOM 4441 C C . ASN B 1 263 ? -15.828 -8.422 -7.238 1 98.5 263 ASN B C 1
ATOM 4443 O O . ASN B 1 263 ? -16.25 -7.504 -6.535 1 98.5 263 ASN B O 1
ATOM 4447 N N . ILE B 1 264 ? -15.906 -9.672 -6.863 1 98.88 264 ILE B N 1
ATOM 4448 C CA . ILE B 1 264 ? -16.438 -10.055 -5.559 1 98.88 264 ILE B CA 1
ATOM 4449 C C . ILE B 1 264 ? -15.547 -9.477 -4.457 1 98.88 264 ILE B C 1
ATOM 4451 O O . ILE B 1 264 ? -16.047 -8.867 -3.506 1 98.88 264 ILE B O 1
ATOM 4455 N N . LEU B 1 265 ? -14.195 -9.633 -4.59 1 98.94 265 LEU B N 1
ATOM 4456 C CA . LEU B 1 265 ? -13.258 -9.109 -3.6 1 98.94 265 LEU B CA 1
ATOM 4457 C C . LEU B 1 265 ? -13.438 -7.609 -3.424 1 98.94 265 LEU B C 1
ATOM 4459 O O . LEU B 1 265 ? -13.406 -7.102 -2.299 1 98.94 265 LEU B O 1
ATOM 4463 N N . LEU B 1 266 ? -13.609 -6.898 -4.527 1 98.75 266 LEU B N 1
ATOM 4464 C CA . LEU B 1 266 ? -13.719 -5.445 -4.48 1 98.75 266 LEU B CA 1
ATOM 4465 C C . LEU B 1 266 ? -15.07 -5.023 -3.91 1 98.75 266 LEU B C 1
ATOM 4467 O O . LEU B 1 266 ? -15.133 -4.246 -2.955 1 98.75 266 LEU B O 1
ATOM 4471 N N . LYS B 1 267 ? -16.172 -5.602 -4.355 1 98.25 267 LYS B N 1
ATOM 4472 C CA . LYS B 1 267 ? -17.516 -5.086 -4.117 1 98.25 267 LYS B CA 1
ATOM 4473 C C . LYS B 1 267 ? -18.094 -5.641 -2.82 1 98.25 267 LYS B C 1
ATOM 4475 O O . LYS B 1 267 ? -19.016 -5.059 -2.248 1 98.25 267 LYS B O 1
ATOM 4480 N N . LYS B 1 268 ? -17.484 -6.762 -2.346 1 98.69 268 LYS B N 1
ATOM 4481 C CA . LYS B 1 268 ? -18.062 -7.371 -1.149 1 98.69 268 LYS B CA 1
ATOM 4482 C C . LYS B 1 268 ? -17.078 -7.359 0.006 1 98.69 268 LYS B C 1
ATOM 4484 O O . LYS B 1 268 ? -17.469 -7.359 1.174 1 98.69 268 LYS B O 1
ATOM 4489 N N . ASP B 1 269 ? -15.82 -7.375 -0.304 1 98.88 269 ASP B N 1
ATOM 4490 C CA . ASP B 1 269 ? -14.82 -7.469 0.762 1 98.88 269 ASP B CA 1
ATOM 4491 C C . ASP B 1 269 ? -14.023 -6.176 0.885 1 98.88 269 ASP B C 1
ATOM 4493 O O . ASP B 1 269 ? -13.25 -6.004 1.831 1 98.88 269 ASP B O 1
ATOM 4497 N N . GLY B 1 270 ? -14.172 -5.215 -0.115 1 98.81 270 GLY B N 1
ATOM 4498 C CA . GLY B 1 270 ? -13.438 -3.957 -0.09 1 98.81 270 GLY B CA 1
ATOM 4499 C C . GLY B 1 270 ? -11.977 -4.113 -0.461 1 98.81 270 GLY B C 1
ATOM 4500 O O . GLY B 1 270 ? -11.156 -3.254 -0.135 1 98.81 270 GLY B O 1
ATOM 4501 N N . LEU B 1 271 ? -11.633 -5.242 -1.077 1 98.88 271 LEU B N 1
ATOM 4502 C CA . LEU B 1 271 ? -10.242 -5.516 -1.434 1 98.88 271 LEU B CA 1
ATOM 4503 C C . LEU B 1 271 ? -10.008 -5.281 -2.922 1 98.88 271 LEU B C 1
ATOM 4505 O O . LEU B 1 271 ? -10.523 -6.023 -3.76 1 98.88 271 LEU B O 1
ATOM 4509 N N . PHE B 1 272 ? -9.297 -4.207 -3.297 1 98.75 272 PHE B N 1
ATOM 4510 C CA . PHE B 1 272 ? -8.938 -3.824 -4.656 1 98.75 272 PHE B CA 1
ATOM 4511 C C . PHE B 1 272 ? -7.625 -4.484 -5.074 1 98.75 272 PHE B C 1
ATOM 4513 O O . PHE B 1 272 ? -6.543 -4.008 -4.723 1 98.75 272 PHE B O 1
ATOM 4520 N N . MET B 1 273 ? -7.73 -5.582 -5.883 1 98.75 273 MET B N 1
ATOM 4521 C CA . MET B 1 273 ? -6.594 -6.492 -5.992 1 98.75 273 MET B CA 1
ATOM 4522 C C . MET B 1 273 ? -6.168 -6.656 -7.445 1 98.75 273 MET B C 1
ATOM 4524 O O . MET B 1 273 ? -6.926 -6.324 -8.359 1 98.75 273 MET B O 1
ATOM 4528 N N . GLY B 1 274 ? -4.93 -7.105 -7.645 1 98.06 274 GLY B N 1
ATOM 4529 C CA . GLY B 1 274 ? -4.391 -7.375 -8.969 1 98.06 274 GLY B CA 1
ATOM 4530 C C . GLY B 1 274 ? -4.848 -8.703 -9.539 1 98.06 274 GLY B C 1
ATOM 4531 O O . GLY B 1 274 ? -5.449 -9.516 -8.828 1 98.06 274 GLY B O 1
ATOM 4532 N N . GLY B 1 275 ? -4.453 -8.945 -10.781 1 98.12 275 GLY B N 1
ATOM 4533 C CA . GLY B 1 275 ? -4.93 -10.086 -11.547 1 98.12 275 GLY B CA 1
ATOM 4534 C C . GLY B 1 275 ? -4.508 -11.414 -10.945 1 98.12 275 GLY B C 1
ATOM 4535 O O . GLY B 1 275 ? -5.301 -12.359 -10.891 1 98.12 275 GLY B O 1
ATOM 4536 N N . SER B 1 276 ? -3.225 -11.523 -10.516 1 98.31 276 SER B N 1
ATOM 4537 C CA . SER B 1 276 ? -2.752 -12.781 -9.953 1 98.31 276 SER B CA 1
ATOM 4538 C C . SER B 1 276 ? -3.559 -13.164 -8.719 1 98.31 276 SER B C 1
ATOM 4540 O O . SER B 1 276 ? -3.766 -14.352 -8.453 1 98.31 276 SER B O 1
ATOM 4542 N N . VAL B 1 277 ? -4.043 -12.172 -7.992 1 98.88 277 VAL B N 1
ATOM 4543 C CA . VAL B 1 277 ? -4.867 -12.43 -6.82 1 98.88 277 VAL B CA 1
ATOM 4544 C C . VAL B 1 277 ? -6.191 -13.062 -7.254 1 98.88 277 VAL B C 1
ATOM 4546 O O . VAL B 1 277 ? -6.707 -13.961 -6.578 1 98.88 277 VAL B O 1
ATOM 4549 N N . GLY B 1 278 ? -6.734 -12.562 -8.375 1 98.88 278 GLY B N 1
ATOM 4550 C CA . GLY B 1 278 ? -7.945 -13.172 -8.898 1 98.88 278 GLY B CA 1
ATOM 4551 C C . GLY B 1 278 ? -7.777 -14.656 -9.195 1 98.88 278 GLY B C 1
ATOM 4552 O O . GLY B 1 278 ? -8.664 -15.453 -8.883 1 98.88 278 GLY B O 1
ATOM 4553 N N . ILE B 1 279 ? -6.645 -15.023 -9.773 1 98.94 279 ILE B N 1
ATOM 4554 C CA . ILE B 1 279 ? -6.332 -16.406 -10.078 1 98.94 279 ILE B CA 1
ATOM 4555 C C . ILE B 1 279 ? -6.191 -17.203 -8.781 1 98.94 279 ILE B C 1
ATOM 4557 O O . ILE B 1 279 ? -6.773 -18.281 -8.641 1 98.94 279 ILE B O 1
ATOM 4561 N N . ASN B 1 280 ? -5.477 -16.703 -7.82 1 98.94 280 ASN B N 1
ATOM 4562 C CA . ASN B 1 280 ? -5.23 -17.359 -6.535 1 98.94 280 ASN B CA 1
ATOM 4563 C C . ASN B 1 280 ? -6.531 -17.625 -5.785 1 98.94 280 ASN B C 1
ATOM 4565 O O . ASN B 1 280 ? -6.785 -18.75 -5.359 1 98.94 280 ASN B O 1
ATOM 4569 N N . VAL B 1 281 ? -7.328 -16.594 -5.637 1 99 281 VAL B N 1
ATOM 4570 C CA . VAL B 1 281 ? -8.523 -16.688 -4.809 1 99 281 VAL B CA 1
ATOM 4571 C C . VAL B 1 281 ? -9.578 -17.531 -5.523 1 99 281 VAL B C 1
ATOM 4573 O O . VAL B 1 281 ? -10.336 -18.266 -4.883 1 99 281 VAL B O 1
ATOM 4576 N N . ALA B 1 282 ? -9.625 -17.422 -6.871 1 98.94 282 ALA B N 1
ATOM 4577 C CA . ALA B 1 282 ? -10.531 -18.297 -7.621 1 98.94 282 ALA B CA 1
ATOM 4578 C C . ALA B 1 282 ? -10.219 -19.766 -7.359 1 98.94 282 ALA B C 1
ATOM 4580 O O . ALA B 1 282 ? -11.133 -20.562 -7.125 1 98.94 282 ALA B O 1
ATOM 4581 N N . ALA B 1 283 ? -8.953 -20.109 -7.426 1 98.94 283 ALA B N 1
ATOM 4582 C CA . ALA B 1 283 ? -8.547 -21.484 -7.156 1 98.94 283 ALA B CA 1
ATOM 4583 C C . ALA B 1 283 ? -8.859 -21.891 -5.719 1 98.94 283 ALA B C 1
ATOM 4585 O O . ALA B 1 283 ? -9.312 -23 -5.457 1 98.94 283 ALA B O 1
ATOM 4586 N N . ALA B 1 284 ? -8.617 -20.984 -4.77 1 99 284 ALA B N 1
ATOM 4587 C CA . ALA B 1 284 ? -8.938 -21.234 -3.365 1 99 284 ALA B CA 1
ATOM 4588 C C . ALA B 1 284 ? -10.43 -21.484 -3.176 1 99 284 ALA B C 1
ATOM 4590 O O . ALA B 1 284 ? -10.828 -22.391 -2.439 1 99 284 ALA B O 1
ATOM 4591 N N . TYR B 1 285 ? -11.219 -20.672 -3.834 1 98.94 285 TYR B N 1
ATOM 4592 C CA . TYR B 1 285 ? -12.672 -20.781 -3.746 1 98.94 285 TYR B CA 1
ATOM 4593 C C . TYR B 1 285 ? -13.156 -22.109 -4.301 1 98.94 285 TYR B C 1
ATOM 4595 O O . TYR B 1 285 ? -13.961 -22.797 -3.668 1 98.94 285 TYR B O 1
ATOM 4603 N N . GLN B 1 286 ? -12.672 -22.484 -5.484 1 98.88 286 GLN B N 1
ATOM 4604 C CA . GLN B 1 286 ? -13.039 -23.781 -6.078 1 98.88 286 GLN B CA 1
ATOM 4605 C C . GLN B 1 286 ? -12.625 -24.938 -5.176 1 98.88 286 GLN B C 1
ATOM 4607 O O . GLN B 1 286 ? -13.383 -25.891 -5.012 1 98.88 286 GLN B O 1
ATOM 4612 N N . THR B 1 287 ? -11.453 -24.859 -4.621 1 98.94 287 THR B N 1
ATOM 4613 C CA . THR B 1 287 ? -10.977 -25.875 -3.697 1 98.94 287 THR B CA 1
ATOM 4614 C C . THR B 1 287 ? -11.867 -25.953 -2.463 1 98.94 287 THR B C 1
ATOM 4616 O O . THR B 1 287 ? -12.188 -27.047 -1.994 1 98.94 287 THR B O 1
ATOM 4619 N N . ALA B 1 288 ? -12.234 -24.797 -1.922 1 98.88 288 ALA B N 1
ATOM 4620 C CA . ALA B 1 288 ? -13.125 -24.75 -0.768 1 98.88 288 ALA B CA 1
ATOM 4621 C C . ALA B 1 288 ? -14.445 -25.469 -1.06 1 98.88 288 ALA B C 1
ATOM 4623 O O . ALA B 1 288 ? -14.945 -26.219 -0.223 1 98.88 288 ALA B O 1
ATOM 4624 N N . LYS B 1 289 ? -14.984 -25.219 -2.225 1 98.75 289 LYS B N 1
ATOM 4625 C CA . LYS B 1 289 ? -16.234 -25.859 -2.619 1 98.75 289 LYS B CA 1
ATOM 4626 C C . LYS B 1 289 ? -16.078 -27.375 -2.725 1 98.75 289 LYS B C 1
ATOM 4628 O O . LYS B 1 289 ? -17 -28.125 -2.373 1 98.75 289 LYS B O 1
ATOM 4633 N N . THR B 1 290 ? -14.992 -27.766 -3.215 1 98.56 290 THR B N 1
ATOM 4634 C CA . THR B 1 290 ? -14.727 -29.188 -3.381 1 98.56 290 THR B CA 1
ATOM 4635 C C . THR B 1 290 ? -14.555 -29.875 -2.025 1 98.56 290 THR B C 1
ATOM 4637 O O . THR B 1 290 ? -15.109 -30.953 -1.795 1 98.56 290 THR B O 1
ATOM 4640 N N . LEU B 1 291 ? -13.805 -29.281 -1.084 1 98.44 291 LEU B N 1
ATOM 4641 C CA . LEU B 1 291 ? -13.484 -29.875 0.211 1 98.44 291 LEU B CA 1
ATOM 4642 C C . LEU B 1 291 ? -14.688 -29.812 1.148 1 98.44 291 LEU B C 1
ATOM 4644 O O . LEU B 1 291 ? -14.859 -30.688 1.998 1 98.44 291 LEU B O 1
ATOM 4648 N N . GLY B 1 292 ? -15.469 -28.734 1.01 1 98.38 292 GLY B N 1
ATOM 4649 C CA . GLY B 1 292 ? -16.578 -28.531 1.917 1 98.38 292 GLY B CA 1
ATOM 4650 C C . GLY B 1 292 ? -16.203 -27.766 3.17 1 98.38 292 GLY B C 1
ATOM 4651 O O . GLY B 1 292 ? -15.023 -27.5 3.404 1 98.38 292 GLY B O 1
ATOM 4652 N N . PRO B 1 293 ? -17.219 -27.406 4.031 1 98.69 293 PRO B N 1
ATOM 4653 C CA . PRO B 1 293 ? -17.016 -26.547 5.191 1 98.69 293 PRO B CA 1
ATOM 4654 C C . PRO B 1 293 ? -16 -27.109 6.188 1 98.69 293 PRO B C 1
ATOM 4656 O O . PRO B 1 293 ? -15.875 -28.328 6.309 1 98.69 293 PRO B O 1
ATOM 4659 N N . GLY B 1 294 ? -15.312 -26.234 6.871 1 98.62 294 GLY B N 1
ATOM 4660 C CA . GLY B 1 294 ? -14.484 -26.656 7.996 1 98.62 294 GLY B CA 1
ATOM 4661 C C . GLY B 1 294 ? -13.008 -26.703 7.66 1 98.62 294 GLY B C 1
ATOM 4662 O O . GLY B 1 294 ? -12.172 -26.984 8.523 1 98.62 294 GLY B O 1
ATOM 4663 N N . HIS B 1 295 ? -12.664 -26.359 6.453 1 98.81 295 HIS B N 1
ATOM 4664 C CA . HIS B 1 295 ? -11.266 -26.375 6.051 1 98.81 295 HIS B CA 1
ATOM 4665 C C . HIS B 1 295 ? -10.688 -24.969 5.988 1 98.81 295 HIS B C 1
ATOM 4667 O O . HIS B 1 295 ? -11.422 -24 5.777 1 98.81 295 HIS B O 1
ATOM 4673 N N . THR B 1 296 ? -9.43 -24.844 6.285 1 98.88 296 THR B N 1
ATOM 4674 C CA . THR B 1 296 ? -8.695 -23.578 6.164 1 98.88 296 THR B CA 1
ATOM 4675 C C . THR B 1 296 ? -7.797 -23.594 4.934 1 98.88 296 THR B C 1
ATOM 4677 O O . THR B 1 296 ? -6.914 -24.438 4.812 1 98.88 296 THR B O 1
ATOM 4680 N N . ILE B 1 297 ? -8.047 -22.734 4.02 1 98.94 297 ILE B N 1
ATOM 4681 C CA . ILE B 1 297 ? -7.309 -22.594 2.77 1 98.94 297 ILE B CA 1
ATOM 4682 C C . ILE B 1 297 ? -6.586 -21.25 2.754 1 98.94 297 ILE B C 1
ATOM 4684 O O . ILE B 1 297 ? -7.207 -20.203 2.969 1 98.94 297 ILE B O 1
ATOM 4688 N N . VAL B 1 298 ? -5.273 -21.25 2.562 1 98.94 298 VAL B N 1
ATOM 4689 C CA . VAL B 1 298 ? -4.473 -20.031 2.586 1 98.94 298 VAL B CA 1
ATOM 4690 C C . VAL B 1 298 ? -3.902 -19.75 1.196 1 98.94 298 VAL B C 1
ATOM 4692 O O . VAL B 1 298 ? -3.461 -20.672 0.507 1 98.94 298 VAL B O 1
ATOM 4695 N N . THR B 1 299 ? -3.982 -18.562 0.752 1 98.94 299 THR B N 1
ATOM 4696 C CA . THR B 1 299 ? -3.381 -18.109 -0.495 1 98.94 299 THR B CA 1
ATOM 4697 C C . THR B 1 299 ? -2.664 -16.766 -0.289 1 98.94 299 THR B C 1
ATOM 4699 O O . THR B 1 299 ? -2.359 -16.391 0.844 1 98.94 299 THR B O 1
ATOM 4702 N N . IL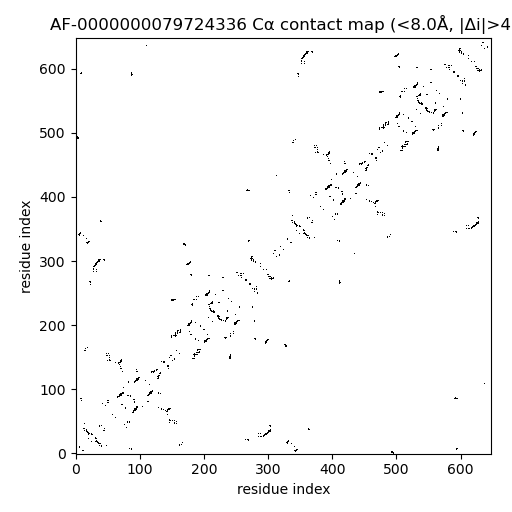E B 1 300 ? -2.305 -16.078 -1.4 1 98.81 300 ILE B N 1
ATOM 4703 C CA . ILE B 1 300 ? -1.537 -14.844 -1.331 1 98.81 300 ILE B CA 1
ATOM 4704 C C . ILE B 1 300 ? -2.287 -13.734 -2.057 1 98.81 300 ILE B C 1
ATOM 4706 O O . ILE B 1 300 ? -2.787 -13.93 -3.166 1 98.81 300 ILE B O 1
ATOM 4710 N N . LEU B 1 301 ? -2.443 -12.609 -1.401 1 98.94 301 LEU B N 1
ATOM 4711 C CA . LEU B 1 301 ? -2.863 -11.367 -2.047 1 98.94 301 LEU B CA 1
ATOM 4712 C C . LEU B 1 301 ? -1.656 -10.562 -2.516 1 98.94 301 LEU B C 1
ATOM 4714 O O . LEU B 1 301 ? -1.163 -9.695 -1.79 1 98.94 301 LEU B O 1
ATOM 4718 N N . CYS B 1 302 ? -1.224 -10.805 -3.674 1 98.56 302 CYS B N 1
ATOM 4719 C CA . CYS B 1 302 ? 0.11 -10.484 -4.172 1 98.56 302 CYS B CA 1
ATOM 4720 C C . CYS B 1 302 ? 0.318 -8.977 -4.246 1 98.56 302 CYS B C 1
ATOM 4722 O O . CYS B 1 302 ? 1.35 -8.469 -3.807 1 98.56 302 CYS B O 1
ATOM 4724 N N . ASP B 1 303 ? -0.582 -8.258 -4.863 1 98 303 ASP B N 1
ATOM 4725 C CA . ASP B 1 303 ? -0.476 -6.812 -5.07 1 98 303 ASP B CA 1
ATOM 4726 C C . ASP B 1 303 ? -1.854 -6.188 -5.273 1 98 303 ASP B C 1
ATOM 4728 O O . ASP B 1 303 ? -2.869 -6.883 -5.242 1 98 303 ASP B O 1
ATOM 4732 N N . GLY B 1 304 ? -1.863 -4.902 -5.316 1 96.94 304 GLY B N 1
ATOM 4733 C CA . GLY B 1 304 ? -3.121 -4.18 -5.438 1 96.94 304 GLY B CA 1
ATOM 4734 C C . GLY B 1 304 ? -3.568 -3.998 -6.875 1 96.94 304 GLY B C 1
ATOM 4735 O O . GLY B 1 304 ? -2.777 -4.18 -7.805 1 96.94 304 GLY B O 1
ATOM 4736 N N . GLY B 1 305 ? -4.777 -3.547 -7.07 1 96.5 305 GLY B N 1
ATOM 4737 C CA . GLY B 1 305 ? -5.406 -3.447 -8.375 1 96.5 305 GLY B CA 1
ATOM 4738 C C . GLY B 1 305 ? -5.094 -2.146 -9.094 1 96.5 305 GLY B C 1
ATOM 4739 O O . GLY B 1 305 ? -5.289 -2.035 -10.305 1 96.5 305 GLY B O 1
ATOM 4740 N N . ALA B 1 306 ? -4.605 -1.179 -8.383 1 93.06 306 ALA B N 1
ATOM 4741 C CA . ALA B 1 306 ? -4.406 0.152 -8.953 1 93.06 306 ALA B CA 1
ATOM 4742 C C . ALA B 1 306 ? -3.475 0.099 -10.156 1 93.06 306 ALA B C 1
ATOM 4744 O O . ALA B 1 306 ? -3.66 0.839 -11.125 1 93.06 306 ALA B O 1
ATOM 4745 N N . ARG B 1 307 ? -2.527 -0.781 -10.133 1 88.75 307 ARG B N 1
ATOM 4746 C CA . ARG B 1 307 ? -1.527 -0.891 -11.188 1 88.75 307 ARG B CA 1
ATOM 4747 C C . ARG B 1 307 ? -2.135 -1.479 -12.461 1 88.75 307 ARG B C 1
ATOM 4749 O O . ARG B 1 307 ? -1.535 -1.398 -13.539 1 88.75 307 ARG B O 1
ATOM 4756 N N . TYR B 1 308 ? -3.336 -2.008 -12.312 1 93.31 308 TYR B N 1
ATOM 4757 C CA . TYR B 1 308 ? -3.947 -2.732 -13.422 1 93.31 308 TYR B CA 1
ATOM 4758 C C . TYR B 1 308 ? -5.297 -2.127 -13.789 1 93.31 308 TYR B C 1
ATOM 4760 O O . TYR B 1 308 ? -6.082 -2.744 -14.508 1 93.31 308 TYR B O 1
ATOM 4768 N N . GLN B 1 309 ? -5.531 -0.979 -13.234 1 93.25 309 GLN B N 1
ATOM 4769 C CA . GLN B 1 309 ? -6.848 -0.364 -13.375 1 93.25 309 GLN B CA 1
ATOM 4770 C C . GLN B 1 309 ? -7.223 -0.177 -14.836 1 93.25 309 GLN B C 1
ATOM 4772 O O . GLN B 1 309 ? -8.383 -0.355 -15.219 1 93.25 309 GLN B O 1
ATOM 4777 N N . SER B 1 310 ? -6.285 0.164 -15.719 1 91.69 310 SER B N 1
ATOM 4778 C CA . SER B 1 310 ? -6.547 0.457 -17.125 1 91.69 310 SER B CA 1
ATOM 4779 C C . SER B 1 310 ? -6.777 -0.823 -17.922 1 91.69 310 SER B C 1
ATOM 4781 O O . SER B 1 310 ? -7.133 -0.77 -19.094 1 91.69 310 SER B O 1
ATOM 4783 N N . LYS B 1 311 ? -6.605 -2.01 -17.297 1 93.62 311 LYS B N 1
ATOM 4784 C CA . LYS B 1 311 ? -6.789 -3.293 -17.984 1 93.62 311 LYS B CA 1
ATOM 4785 C C . LYS B 1 311 ? -7.871 -4.121 -17.297 1 93.62 311 LYS B C 1
ATOM 4787 O O . LYS B 1 311 ? -9.039 -4.082 -17.688 1 93.62 311 LYS B O 1
ATOM 4792 N N . ILE B 1 312 ? -7.633 -4.582 -16.125 1 95.69 312 ILE B N 1
ATOM 4793 C CA . ILE B 1 312 ? -8.484 -5.621 -15.562 1 95.69 312 ILE B CA 1
ATOM 4794 C C . ILE B 1 312 ? -9.727 -4.988 -14.938 1 95.69 312 ILE B C 1
ATOM 4796 O O . ILE B 1 312 ? -10.703 -5.68 -14.633 1 95.69 312 ILE B O 1
ATOM 4800 N N . TYR B 1 313 ? -9.703 -3.668 -14.75 1 96.69 313 TYR B N 1
ATOM 4801 C CA . TYR B 1 313 ? -10.883 -2.984 -14.227 1 96.69 313 TYR B CA 1
ATOM 4802 C C . TYR B 1 313 ? -11.438 -1.991 -15.242 1 96.69 313 TYR B C 1
ATOM 4804 O O . TYR B 1 313 ? -12.227 -1.115 -14.898 1 96.69 313 TYR B O 1
ATOM 4812 N N . ASN B 1 314 ? -10.953 -2.094 -16.438 1 96.25 314 ASN B N 1
ATOM 4813 C CA . ASN B 1 314 ? -11.367 -1.198 -17.516 1 96.25 314 ASN B CA 1
ATOM 4814 C C . ASN B 1 314 ? -12.312 -1.892 -18.484 1 96.25 314 ASN B C 1
ATOM 4816 O O . ASN B 1 314 ? -11.898 -2.754 -19.266 1 96.25 314 ASN B O 1
ATOM 4820 N N . ASP B 1 315 ? -13.523 -1.42 -18.547 1 95.5 315 ASP B N 1
ATOM 4821 C CA . ASP B 1 315 ? -14.562 -2.053 -19.359 1 95.5 315 ASP B CA 1
ATOM 4822 C C . ASP B 1 315 ? -14.188 -2.047 -20.844 1 95.5 315 ASP B C 1
ATOM 4824 O O . ASP B 1 315 ? -14.438 -3.021 -21.562 1 95.5 315 ASP B O 1
ATOM 4828 N N . GLU B 1 316 ? -13.688 -0.952 -21.297 1 96.06 316 GLU B N 1
ATOM 4829 C CA . GLU B 1 316 ? -13.312 -0.862 -22.703 1 96.06 316 GLU B CA 1
ATOM 4830 C C . GLU B 1 316 ? -12.25 -1.897 -23.062 1 96.06 316 GLU B C 1
ATOM 4832 O O . GLU B 1 316 ? -12.344 -2.57 -24.078 1 96.06 316 GLU B O 1
ATOM 4837 N N . PHE B 1 317 ? -11.234 -2.002 -22.219 1 96.44 317 PHE B N 1
ATOM 4838 C CA . PHE B 1 317 ? -10.195 -3.008 -22.438 1 96.44 317 PHE B CA 1
ATOM 4839 C C . PHE B 1 317 ? -10.789 -4.41 -22.422 1 96.44 317 PHE B C 1
ATOM 4841 O O . PHE B 1 317 ? -10.508 -5.223 -23.297 1 96.44 317 PHE B O 1
ATOM 4848 N N . LEU B 1 318 ? -11.664 -4.711 -21.438 1 97.5 318 LEU B N 1
ATOM 4849 C CA . LEU B 1 318 ? -12.219 -6.047 -21.281 1 97.5 318 LEU B CA 1
ATOM 4850 C C . LEU B 1 318 ? -13.102 -6.418 -22.453 1 97.5 318 LEU B C 1
ATOM 4852 O O . LEU B 1 318 ? -13.164 -7.586 -22.844 1 97.5 318 LEU B O 1
ATOM 4856 N N . LYS B 1 319 ? -13.789 -5.469 -23.016 1 97.62 319 LYS B N 1
ATOM 4857 C CA . LYS B 1 319 ? -14.594 -5.699 -24.203 1 97.62 319 LYS B CA 1
ATOM 4858 C C . LYS B 1 319 ? -13.719 -6.133 -25.375 1 97.62 319 LYS B C 1
ATOM 4860 O O . LYS B 1 319 ? -14.094 -7.027 -26.141 1 97.62 319 LYS B O 1
ATOM 4865 N N . THR B 1 320 ? -12.578 -5.457 -25.547 1 97.25 320 THR B N 1
ATOM 4866 C CA . THR B 1 320 ? -11.68 -5.801 -26.641 1 97.25 320 THR B CA 1
ATOM 4867 C C . THR B 1 320 ? -11.172 -7.23 -26.484 1 97.25 320 THR B C 1
ATOM 4869 O O . THR B 1 320 ? -10.758 -7.859 -27.469 1 97.25 320 THR B O 1
ATOM 4872 N N . LYS B 1 321 ? -11.188 -7.773 -25.266 1 96.62 321 LYS B N 1
ATOM 4873 C CA . LYS B 1 321 ? -10.695 -9.125 -25 1 96.62 321 LYS B CA 1
ATOM 4874 C C . LYS B 1 321 ? -11.844 -10.133 -24.984 1 96.62 321 LYS B C 1
ATOM 4876 O O . LYS B 1 321 ? -11.617 -11.32 -24.766 1 96.62 321 LYS B O 1
ATOM 4881 N N . GLY B 1 322 ? -13.016 -9.648 -25.172 1 96.62 322 GLY B N 1
ATOM 4882 C CA . GLY B 1 322 ? -14.195 -10.508 -25.172 1 96.62 322 GLY B CA 1
ATOM 4883 C C . GLY B 1 322 ? -14.555 -11.039 -23.797 1 96.62 322 GLY B C 1
ATOM 4884 O O . GLY B 1 322 ? -15.086 -12.141 -23.672 1 96.62 322 GLY B O 1
ATOM 4885 N N . LEU B 1 323 ? -14.219 -10.297 -22.781 1 97.56 323 LEU B N 1
ATOM 4886 C CA . LEU B 1 323 ? -14.406 -10.797 -21.422 1 97.56 323 LEU B CA 1
ATOM 4887 C C . LEU B 1 323 ? -15.656 -10.188 -20.797 1 97.56 323 LEU B C 1
ATOM 4889 O O . LEU B 1 323 ? -16.078 -10.594 -19.719 1 97.56 323 LEU B O 1
ATOM 4893 N N . ILE B 1 324 ? -16.172 -9.164 -21.375 1 92.94 324 ILE B N 1
ATOM 4894 C CA . ILE B 1 324 ? -17.484 -8.633 -21.016 1 92.94 324 ILE B CA 1
ATOM 4895 C C . ILE B 1 324 ? -18.219 -8.188 -22.281 1 92.94 324 ILE B C 1
ATOM 4897 O O . ILE B 1 324 ? -17.609 -7.957 -23.312 1 92.94 324 ILE B O 1
#

Radius of gyration: 24.23 Å; Cα contacts (8 Å, |Δi|>4): 1604; chains: 2; bounding box: 65×70×58 Å

InterPro domains:
  IPR001216 Cysteine synthase/cystathionine beta-synthase, pyridoxal-phosphate attachment site [PS00901] (35-53)
  IPR001926 Tryptophan synthase beta chain-like, PALP domain [PF00291] (12-303)
  IPR036052 Tryptophan synthase beta chain-like, PALP domain superfamily [G3DSA:3.40.50.1100] (13-309)
  IPR036052 Tryptophan synthase beta chain-like, PALP domain superfamily [G3DSA:3.40.50.1100] (43-155)
  IPR036052 Tryptophan synthase beta chain-like, PALP domain superfamily [SSF53686] (5-321)
  IPR050214 Cysteine synthase/Cystathionine beta-synthase [PTHR10314] (6-318)